Protein 3VXJ (pdb70)

Organism: NCBI:txid5331

Sequence (438 aa):
ILPLNNIQGDILVGMKKQKERFVFFQVNDATSFKTALKTYVPERITSAAILISDPSQQPLAFVNLGFSNTGLQALGITDDLGDAQFPDGQFADAANLGDDLSQWVAPFTGTTIHGVFLIGSDQDDFLDQFTDDISSTFGSSITQVQALSGSARPGDQAGHEHFGFLDGISQPSVTGWETTVFPGQAVVPPGIILTGRDGDTGTRPSWALDGSFMAFRHFQQKVPEFNAYTLANAIPANSAGNLTQQEGAEFLGARMFGRWKSGAPIDLAPTADDPALGADPQRNNNFDYSDTLTDETRCPFGAHVRKTNPRQDLGGPVDTFHAMRSSIPYGPETSDAELASGVTAQDRGLLFVEYQSIIGNGFRFQQINWANNANFPFSKPITPGIEPIIGQTTPRTVGGLDPLNQNETFTVPLFVIPKGGEYFFLPSISALTATIAA

Secondary structure (DSSP, 8-state):
---GGGSBHHHHT----SEEEEEEEEES-HHHHHHHHHHHHHHHBPBHHHHTS-GGGS-SEEEEEEE-HHHHHHTT-------SSGGG-SGGGHHHHT--GGG--TTSSSS---EEEEEEESSHHHHHHHHHHHHHHHGGGEEEEEEEEEEPPSGGGTTB-TTS-B------EESSS-----TT--EE-GGGTSTTSTT--S---GGGTT-EEEEEEEEEE-HHHHHHHHHHT---EETTEE--HHHHHHHHHHHHHSB-TTS-BTTTSSSS--HHHHT-TTTTT---STTSTT-SSSS-TT-HHHHH--GGGGTS--STT--EE--EEESPPPPHHHHHHTS--S--EEEEEEEES-GGGTHHIIIIIIIT-TT-SSS-SS--B--TTT---SS-EEE--STTSTT-EEE----EEEEEEEEEEE--HHHIIIIIT-

Foldseek 3Di:
DDPQQWAQQCLAPFQLFQKKKKFWKAFDALQLQLVLLLVDQVPAGDTNVLSPDDPVSHDQKHKFKWFALVLCVVNVNNDDFQFPARNQKCLVCVVLLQAPNVLADPPFNGRRTTMIMMMGHHDVVVVVVVVVVSCVSRPPSMDRGDMDMFGADDDPSGCPAQLQARPQQAAAHEPDDDDDDAAQHHYAHCQQFFPPGPPPPGDGDPQSGNKWKKWKFDKWFQNLLLQVVLLVVFQQAAPVGGDDSVLSSQLLVCQLAQHGRLLAGLLVVVHDHDNVLSPDSNRSNNDACPVPLAADSSHACQHLVCQQPVGCLVVHDDRNAGKHKHKGKHDDHQDPVNNVVSGDDTTIGMGIIIIGRHCCRYVVCSSNVGQQDQCPPDDYPARQFHRQARHNHPQRKGAQSHRVHRNDIDRHPHRIHTHRIIMIMGTTSCSSNVPSSD

Solvent-accessible surface area: 16396 Å² total; per-residue (Å²): 190,8,50,32,114,36,0,0,0,3,1,11,33,11,10,167,38,88,42,8,29,0,0,0,0,54,16,83,65,33,110,46,0,36,85,9,0,102,81,3,4,98,122,86,16,5,7,0,16,60,20,90,34,85,105,105,140,42,58,80,2,6,0,0,0,0,0,4,30,28,0,5,101,38,2,55,20,111,80,108,8,32,8,90,31,5,56,99,4,0,63,70,10,0,66,86,0,33,12,79,80,92,66,12,66,72,23,4,62,25,58,64,3,25,0,0,0,0,0,0,0,61,92,74,98,50,0,62,104,24,18,93,34,0,48,97,44,8,37,100,4,10,63,69,40,63,50,25,48,3,29,21,26,83,67,127,48,47,36,19,10,7,9,8,7,47,49,40,38,30,36,10,8,4,65,28,46,176,56,102,74,62,51,44,34,32,77,2,30,13,0,14,0,0,0,41,59,116,29,25,121,23,115,35,26,106,37,0,70,2,0,0,0,0,0,0,2,16,12,30,6,54,11,0,48,7,42,40,26,7,50,86,52,24,2,90,17,5,76,84,34,138,37,85,112,101,88,0,4,62,1,0,3,0,0,0,20,2,14,20,71,23,0,0,0,0,3,68,10,24,39,62,58,52,85,76,6,0,82,33,65,96,108,9,7,78,17,61,2,67,81,7,54,100,71,0,45,79,1,0,0,0,0,40,32,0,0,28,36,1,33,54,8,44,58,16,142,49,59,53,40,32,10,15,69,17,33,9,15,19,29,58,66,26,52,126,76,9,66,94,69,14,92,26,82,76,77,0,0,24,2,29,0,4,0,2,2,37,0,19,34,0,7,45,40,17,8,45,63,10,0,19,56,34,108,12,1,105,102,39,90,35,82,5,4,4,0,1,8,26,0,17,56,113,97,16,37,0,4,0,0,5,7,89,83,26,122,84,85,16,88,2,70,54,3,7,26,4,32,0,0,4,0,0,0,0,0,4,27,59,5,0,38,74,28,0,4,93

Structure (mmCIF, N/CA/C/O backbone):
data_3VXJ
#
_entry.id   3VXJ
#
_cell.length_a   45.167
_cell.length_b   96.344
_cell.length_c   49.778
_cell.angle_alpha   90.000
_cell.angle_beta   106.710
_cell.angle_gamma   90.000
#
_symmetry.space_group_name_H-M   'P 1 21 1'
#
loop_
_entity.id
_entity.type
_entity.pdbx_description
1 polymer DyP
2 non-polymer 'PROTOPORPHYRIN IX CONTAINING FE'
3 non-polymer 2-acetamido-2-deoxy-beta-D-glucopyranose
4 non-polymer 2,6-dimethoxyphenol
5 non-polymer 'DIMETHYL SULFOXIDE'
6 water water
#
loop_
_atom_site.group_PDB
_atom_site.id
_atom_site.type_symbol
_atom_site.label_atom_id
_atom_site.label_alt_id
_atom_site.label_comp_id
_atom_site.label_asym_id
_atom_site.label_entity_id
_atom_site.label_seq_id
_atom_site.pdbx_PDB_ins_code
_atom_site.Cartn_x
_atom_site.Cartn_y
_atom_site.Cartn_z
_atom_site.occupancy
_atom_site.B_iso_or_equiv
_atom_site.auth_seq_id
_atom_site.auth_comp_id
_atom_site.auth_asym_id
_atom_site.auth_atom_id
_atom_site.pdbx_PDB_model_num
ATOM 1 N N . ILE A 1 5 ? 7.913 -8.704 39.576 1.00 26.74 5 ILE A N 1
ATOM 2 C CA . ILE A 1 5 ? 9.023 -8.105 38.779 1.00 25.57 5 ILE A CA 1
ATOM 3 C C . ILE A 1 5 ? 9.261 -8.849 37.458 1.00 23.09 5 ILE A C 1
ATOM 4 O O . ILE A 1 5 ? 9.366 -10.080 37.414 1.00 22.92 5 ILE A O 1
ATOM 9 N N . LEU A 1 6 ? 9.320 -8.085 36.376 1.00 20.94 6 LEU A N 1
ATOM 10 C CA . LEU A 1 6 ? 9.559 -8.650 35.060 1.00 18.28 6 LEU A CA 1
ATOM 11 C C . LEU A 1 6 ? 11.013 -9.081 34.912 1.00 17.39 6 LEU A C 1
ATOM 12 O O . LEU A 1 6 ? 11.920 -8.352 35.319 1.00 17.95 6 LEU A O 1
ATOM 17 N N . PRO A 1 7 ? 11.236 -10.280 34.348 1.00 15.89 7 PRO A N 1
ATOM 18 C CA . PRO A 1 7 ? 12.590 -10.758 34.104 1.00 15.45 7 PRO A CA 1
ATOM 19 C C . PRO A 1 7 ? 13.131 -10.140 32.813 1.00 14.49 7 PRO A C 1
ATOM 20 O O . PRO A 1 7 ? 12.992 -10.708 31.725 1.00 13.58 7 PRO A O 1
ATOM 24 N N . LEU A 1 8 ? 13.749 -8.971 32.945 1.00 15.04 8 LEU A N 1
ATOM 25 C CA . LEU A 1 8 ? 14.185 -8.194 31.784 1.00 14.88 8 LEU A CA 1
ATOM 26 C C . LEU A 1 8 ? 15.208 -8.926 30.920 1.00 14.60 8 LEU A C 1
ATOM 27 O O . LEU A 1 8 ? 15.275 -8.692 29.715 1.00 13.92 8 LEU A O 1
ATOM 32 N N . ASN A 1 9 ? 16.002 -9.799 31.532 1.00 15.05 9 ASN A N 1
ATOM 33 C CA . ASN A 1 9 ? 16.961 -10.615 30.790 1.00 15.58 9 ASN A CA 1
ATOM 34 C C . ASN A 1 9 ? 16.319 -11.712 29.943 1.00 14.02 9 ASN A C 1
ATOM 35 O O . ASN A 1 9 ? 17.005 -12.361 29.150 1.00 14.19 9 ASN A O 1
ATOM 40 N N . ASN A 1 10 ? 15.010 -11.912 30.115 1.00 12.33 10 ASN A N 1
ATOM 41 C CA . ASN A 1 10 ? 14.305 -12.991 29.431 1.00 11.74 10 ASN A CA 1
ATOM 42 C C . ASN A 1 10 ? 13.273 -12.509 28.416 1.00 10.64 10 ASN A C 1
ATOM 43 O O . ASN A 1 10 ? 12.627 -13.321 27.756 1.00 10.38 10 ASN A O 1
ATOM 48 N N . ILE A 1 11 ? 13.120 -11.194 28.298 1.00 9.98 11 ILE A N 1
ATOM 49 C CA . ILE A 1 11 ? 12.129 -10.602 27.396 1.00 10.07 11 ILE A CA 1
ATOM 50 C C . ILE A 1 11 ? 12.853 -10.028 26.187 1.00 9.33 11 ILE A C 1
ATOM 51 O O . ILE A 1 11 ? 13.810 -9.270 26.327 1.00 9.82 11 ILE A O 1
ATOM 56 N N . GLN A 1 12 ? 12.422 -10.411 24.992 1.00 8.94 12 GLN A N 1
ATOM 57 C CA . GLN A 1 1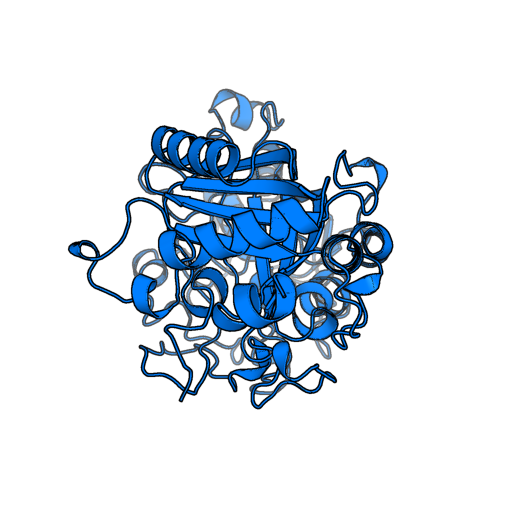2 ? 13.018 -9.859 23.783 1.00 8.97 12 GLN A CA 1
ATOM 58 C C . GLN A 1 12 ? 12.880 -8.331 23.761 1.00 8.55 12 GLN A C 1
ATOM 59 O O . GLN A 1 12 ? 11.788 -7.783 23.948 1.00 8.86 12 GLN A O 1
ATOM 65 N N . GLY A 1 13 ? 14.007 -7.650 23.560 1.00 9.09 13 GLY A N 1
ATOM 66 C CA . GLY A 1 13 ? 14.096 -6.230 23.869 1.00 9.59 13 GLY A CA 1
ATOM 67 C C . GLY A 1 13 ? 13.225 -5.300 23.042 1.00 9.28 13 GLY A C 1
ATOM 68 O O . GLY A 1 13 ? 12.803 -4.258 23.536 1.00 10.22 13 GLY A O 1
ATOM 69 N N . ASP A 1 14 ? 12.960 -5.653 21.785 1.00 9.33 14 ASP A N 1
ATOM 70 C CA . ASP A 1 14 ? 12.142 -4.765 20.948 1.00 9.28 14 ASP A CA 1
ATOM 71 C C . ASP A 1 14 ? 10.710 -4.606 21.462 1.00 9.78 14 ASP A C 1
ATOM 72 O O . ASP A 1 14 ? 10.072 -3.587 21.207 1.00 9.94 14 ASP A O 1
ATOM 77 N N . ILE A 1 15 ? 10.230 -5.607 22.204 1.00 9.17 15 ILE A N 1
ATOM 78 C CA . ILE A 1 15 ? 8.865 -5.594 22.722 1.00 9.92 15 ILE A CA 1
ATOM 79 C C . ILE A 1 15 ? 8.663 -4.486 23.762 1.00 11.26 15 ILE A C 1
ATOM 80 O O . ILE A 1 15 ? 7.689 -3.740 23.703 1.00 12.50 15 ILE A O 1
ATOM 85 N N . LEU A 1 16 ? 9.594 -4.395 24.711 1.00 12.78 16 LEU A N 1
ATOM 86 C CA . LEU A 1 16 ? 9.410 -3.576 25.910 1.00 14.75 16 LEU A CA 1
ATOM 87 C C . LEU A 1 16 ? 10.135 -2.238 25.832 1.00 15.64 16 LEU A C 1
ATOM 88 O O . LEU A 1 16 ? 9.631 -1.226 26.310 1.00 16.58 16 LEU A O 1
ATOM 93 N N . VAL A 1 17 ? 11.320 -2.243 25.228 1.00 15.35 17 VAL A N 1
ATOM 94 C CA . VAL A 1 17 ? 12.194 -1.079 25.224 1.00 16.76 17 VAL A CA 1
ATOM 95 C C . VAL A 1 17 ? 12.252 -0.452 23.832 1.00 16.69 17 VAL A C 1
ATOM 96 O O . VAL A 1 17 ? 12.234 0.774 23.693 1.00 18.14 17 VAL A O 1
ATOM 100 N N . GLY A 1 18 ? 12.315 -1.300 22.810 1.00 15.38 18 GLY A N 1
ATOM 101 C CA . GLY A 1 18 ? 12.453 -0.842 21.428 1.00 15.15 18 GLY A CA 1
ATOM 102 C C . GLY A 1 18 ? 13.917 -0.717 21.061 1.00 15.42 18 GLY A C 1
ATOM 103 O O . GLY A 1 18 ? 14.707 -0.146 21.821 1.00 17.19 18 GLY A O 1
ATOM 104 N N . MET A 1 19 ? 14.284 -1.235 19.892 1.00 17.92 19 MET A N 1
ATOM 105 C CA . MET A 1 19 ? 15.685 -1.215 19.459 1.00 17.83 19 MET A CA 1
ATOM 106 C C . MET A 1 19 ? 16.232 0.197 19.255 1.00 18.62 19 MET A C 1
ATOM 107 O O . MET A 1 19 ? 17.393 0.464 19.583 1.00 18.82 19 MET A O 1
ATOM 112 N N . LYS A 1 20 ? 15.399 1.097 18.732 1.00 19.02 20 LYS A N 1
ATOM 113 C CA . LYS A 1 20 ? 15.789 2.502 18.487 1.00 19.62 20 LYS A CA 1
ATOM 114 C C . LYS A 1 20 ? 17.108 2.628 17.713 1.00 19.15 20 LYS A C 1
ATOM 115 O O . LYS A 1 20 ? 17.879 3.566 17.918 1.00 19.65 20 LYS A O 1
ATOM 121 N N . LYS A 1 21 ? 17.358 1.677 16.823 1.00 17.85 21 LYS A N 1
ATOM 122 C CA . LYS A 1 21 ? 18.548 1.709 15.989 1.00 17.46 21 LYS A CA 1
ATOM 123 C C . LYS A 1 21 ? 18.274 2.436 14.679 1.00 16.80 21 LYS A C 1
ATOM 124 O O . LYS A 1 21 ? 17.148 2.414 14.173 1.00 16.90 21 LYS A O 1
ATOM 130 N N . GLN A 1 22 ? 19.309 3.073 14.136 1.00 16.42 22 GLN A N 1
ATOM 131 C CA . GLN A 1 22 ? 19.190 3.838 12.891 1.00 15.86 22 GLN A CA 1
ATOM 132 C C . GLN A 1 22 ? 18.817 2.986 11.672 1.00 14.12 22 GLN A C 1
ATOM 133 O O . GLN A 1 22 ? 18.188 3.484 10.738 1.00 13.35 22 GLN A O 1
ATOM 139 N N . LYS A 1 23 ? 19.218 1.714 11.678 1.00 11.83 23 LYS A N 1
ATOM 140 C CA . LYS A 1 23 ? 18.932 0.799 10.572 1.00 11.36 23 LYS A CA 1
ATOM 141 C C . LYS A 1 23 ? 18.256 -0.441 11.125 1.00 10.35 23 LYS A C 1
ATOM 142 O O . LYS A 1 23 ? 18.553 -0.871 12.235 1.00 10.46 23 LYS A O 1
ATOM 148 N N . GLU A 1 24 ? 17.339 -1.023 10.365 1.00 9.51 24 GLU A N 1
ATOM 149 C CA . GLU A 1 24 ? 16.746 -2.282 10.798 1.00 9.48 24 GLU A CA 1
ATOM 150 C C . GLU A 1 24 ? 16.428 -3.136 9.588 1.00 9.27 24 GLU A C 1
ATOM 151 O O . GLU A 1 24 ? 16.047 -2.601 8.537 1.00 10.86 24 GLU A O 1
ATOM 157 N N . ARG A 1 25 ? 16.599 -4.450 9.730 1.00 9.01 25 ARG A N 1
ATOM 158 C CA . ARG A 1 25 ? 16.266 -5.397 8.670 1.00 9.33 25 ARG A CA 1
ATOM 159 C C . ARG A 1 25 ? 15.364 -6.487 9.218 1.00 8.95 25 ARG A C 1
ATOM 160 O O . ARG A 1 25 ? 15.586 -7.020 10.313 1.00 9.40 25 ARG A O 1
ATOM 168 N N . PHE A 1 26 ? 14.332 -6.802 8.448 1.00 8.65 26 PHE A N 1
ATOM 169 C CA . PHE A 1 26 ? 13.410 -7.871 8.779 1.00 8.69 26 PHE A CA 1
ATOM 170 C C . PHE A 1 26 ? 13.686 -8.998 7.791 1.00 8.41 26 PHE A C 1
ATOM 171 O O . PHE A 1 26 ? 13.484 -8.838 6.582 1.00 9.27 26 PHE A O 1
ATOM 179 N N . VAL A 1 27 ? 14.219 -10.106 8.300 1.00 8.56 27 VAL A N 1
ATOM 180 C CA . VAL A 1 27 ? 14.569 -11.255 7.463 1.00 8.75 27 VAL A CA 1
ATOM 181 C C . VAL A 1 27 ? 13.477 -12.301 7.642 1.00 8.64 27 VAL A C 1
ATOM 182 O O . VAL A 1 27 ? 13.388 -12.961 8.690 1.00 9.43 27 VAL A O 1
ATOM 186 N N . PHE A 1 28 ? 12.624 -12.415 6.634 1.00 9.11 28 PHE A N 1
ATOM 187 C CA . PHE A 1 28 ? 11.506 -13.351 6.654 1.00 8.96 28 PHE A CA 1
ATOM 188 C C . PHE A 1 28 ? 11.970 -14.688 6.112 1.00 9.44 28 PHE A C 1
ATOM 189 O O . PHE A 1 28 ? 12.659 -14.738 5.098 1.00 10.36 28 PHE A O 1
ATOM 197 N N . PHE A 1 29 ? 11.598 -15.767 6.787 1.00 9.22 29 PHE A N 1
ATOM 198 C CA . PHE A 1 29 ? 12.114 -17.074 6.422 1.00 9.37 29 PHE A CA 1
ATOM 199 C C . PHE A 1 29 ? 11.068 -18.173 6.493 1.00 10.13 29 PHE A C 1
ATOM 200 O O . PHE A 1 29 ? 10.008 -18.024 7.127 1.00 9.89 29 PHE A O 1
ATOM 208 N N . GLN A 1 30 ? 11.391 -19.270 5.814 1.00 10.79 30 GLN A N 1
ATOM 209 C CA . GLN A 1 30 ? 10.715 -20.548 5.943 1.00 11.97 30 GLN A CA 1
ATOM 210 C C . GLN A 1 30 ? 11.680 -21.538 6.567 1.00 11.46 30 GLN A C 1
ATOM 211 O O . GLN A 1 30 ? 12.882 -21.500 6.285 1.00 11.62 30 GLN A O 1
ATOM 217 N N . VAL A 1 31 ? 11.147 -22.454 7.368 1.00 10.82 31 VAL A N 1
ATOM 218 C CA . VAL A 1 31 ? 11.921 -23.571 7.901 1.00 11.29 31 VAL A CA 1
ATOM 219 C C . VAL A 1 31 ? 11.896 -24.727 6.899 1.00 12.09 31 VAL A C 1
ATOM 220 O O . VAL A 1 31 ? 10.827 -25.174 6.498 1.00 12.73 31 VAL A O 1
ATOM 224 N N . ASN A 1 32 ? 13.078 -25.200 6.506 1.00 12.56 32 ASN A N 1
ATOM 225 C CA . ASN A 1 32 ? 13.198 -26.344 5.597 1.00 13.61 32 ASN A CA 1
ATOM 226 C C . ASN A 1 32 ? 13.370 -27.672 6.319 1.00 14.28 32 ASN A C 1
ATOM 227 O O . ASN A 1 32 ? 12.954 -28.709 5.818 1.00 14.94 32 ASN A O 1
ATOM 232 N N . ASP A 1 33 ? 13.993 -27.631 7.494 1.00 14.00 33 ASP A N 1
ATOM 233 C CA . ASP A 1 33 ? 14.383 -28.831 8.228 1.00 14.78 33 ASP A CA 1
ATOM 234 C C . ASP A 1 33 ? 14.259 -28.472 9.705 1.00 13.89 33 ASP A C 1
ATOM 235 O O . ASP A 1 33 ? 15.077 -27.719 10.230 1.00 13.27 33 ASP A O 1
ATOM 240 N N . ALA A 1 34 ? 13.223 -28.992 10.361 1.00 13.58 34 ALA A N 1
ATOM 241 C CA . ALA A 1 34 ? 12.945 -28.669 11.767 1.00 13.47 34 ALA A CA 1
ATOM 242 C C . ALA A 1 34 ? 14.085 -29.050 12.710 1.00 13.38 34 ALA A C 1
ATOM 243 O O . ALA A 1 34 ? 14.476 -28.255 13.562 1.00 12.66 34 ALA A O 1
ATOM 245 N N . THR A 1 35 ? 14.631 -30.250 12.550 1.00 13.87 35 THR A N 1
ATOM 246 C CA . THR A 1 35 ? 15.692 -30.718 13.450 1.00 14.78 35 THR A CA 1
ATOM 247 C C . THR A 1 35 ? 16.927 -29.831 13.337 1.00 13.99 35 THR A C 1
ATOM 248 O O . THR A 1 35 ? 17.491 -29.418 14.353 1.00 13.96 35 THR A O 1
ATOM 252 N N . SER A 1 36 ? 17.322 -29.516 12.105 1.00 13.61 36 SER A N 1
ATOM 253 C CA . SER A 1 36 ? 18.492 -28.675 11.873 1.00 13.72 36 SER A CA 1
ATOM 254 C C . SER A 1 36 ? 18.253 -27.231 12.320 1.00 12.38 36 SER A C 1
ATOM 255 O O . SER A 1 36 ? 19.154 -26.594 12.869 1.00 12.75 36 SER A O 1
ATOM 258 N N . PHE A 1 37 ? 17.039 -26.728 12.112 1.00 11.87 37 PHE A N 1
ATOM 259 C CA . PHE A 1 37 ? 16.677 -25.401 12.595 1.00 11.23 37 PHE A CA 1
ATOM 260 C C . PHE A 1 37 ? 16.782 -25.291 14.118 1.00 11.49 37 PHE A C 1
ATOM 261 O O . PHE A 1 37 ? 17.314 -24.309 14.635 1.00 11.84 37 PHE A O 1
ATOM 269 N N . LYS A 1 38 ? 16.272 -26.298 14.822 1.00 11.84 38 LYS A N 1
ATOM 270 C CA . LYS A 1 38 ? 16.242 -26.280 16.278 1.00 12.04 38 LYS A CA 1
ATOM 271 C C . LYS A 1 38 ? 17.635 -26.273 16.899 1.00 12.86 38 LYS A C 1
ATOM 272 O O . LYS A 1 38 ? 17.875 -25.525 17.837 1.00 12.40 38 LYS A O 1
ATOM 278 N N . THR A 1 39 ? 18.562 -27.075 16.375 1.00 11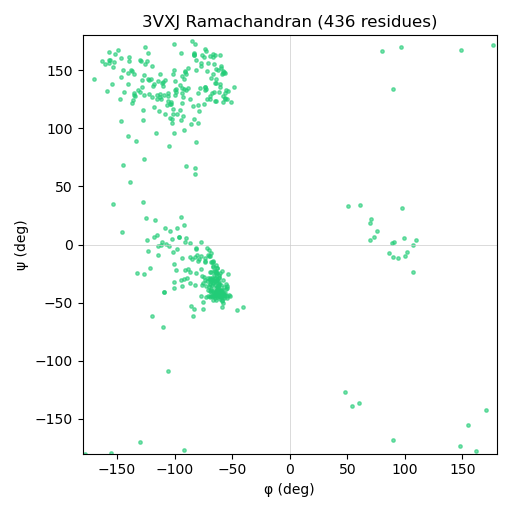.38 39 THR A N 1
ATOM 279 C CA . THR A 1 39 ? 19.920 -27.047 16.897 1.00 12.49 39 THR A CA 1
ATOM 280 C C . THR A 1 39 ? 20.620 -25.730 16.548 1.00 12.64 39 THR A C 1
ATOM 281 O O . THR A 1 39 ? 21.322 -25.161 17.390 1.00 13.10 39 THR A O 1
ATOM 285 N N . ALA A 1 40 ? 20.409 -25.230 15.331 1.00 12.54 40 ALA A N 1
ATOM 286 C CA . ALA A 1 40 ? 20.924 -23.900 14.974 1.00 13.12 40 ALA A CA 1
ATOM 287 C C . ALA A 1 40 ? 20.379 -22.825 15.928 1.00 12.74 40 ALA A C 1
ATOM 288 O O . ALA A 1 40 ? 21.110 -21.923 16.330 1.00 13.02 40 ALA A O 1
ATOM 290 N N . LEU A 1 41 ? 19.098 -22.928 16.282 1.00 12.57 41 LEU A N 1
ATOM 291 C CA . LEU A 1 41 ? 18.466 -21.957 17.174 1.00 12.97 41 LEU A CA 1
ATOM 292 C C . LEU A 1 41 ? 19.089 -21.972 18.568 1.00 13.22 41 LEU A C 1
ATOM 293 O O . LEU A 1 41 ? 19.333 -20.915 19.151 1.00 13.03 41 LEU A O 1
ATOM 298 N N . LYS A 1 42 ? 19.353 -23.167 19.092 1.00 13.31 42 LYS A N 1
ATOM 299 C CA . LYS A 1 42 ? 20.005 -23.307 20.390 1.00 14.18 42 LYS A CA 1
ATOM 300 C C . LYS A 1 42 ? 21.414 -22.713 20.395 1.00 14.44 42 LYS A C 1
ATOM 301 O O . LYS A 1 42 ? 21.858 -22.196 21.415 1.00 15.28 42 LYS A O 1
ATOM 307 N N . THR A 1 43 ? 22.102 -22.785 19.256 1.00 13.80 43 THR A N 1
ATOM 308 C CA . THR A 1 43 ? 23.394 -22.125 19.071 1.00 15.15 43 THR A CA 1
ATOM 309 C C . THR A 1 43 ? 23.232 -20.605 19.023 1.00 14.22 43 THR A C 1
ATOM 310 O O . THR A 1 43 ? 23.997 -19.856 19.637 1.00 15.33 43 THR A O 1
ATOM 314 N N . TYR A 1 44 ? 22.233 -20.165 18.272 1.00 13.32 44 TYR A N 1
ATOM 315 C CA . TYR A 1 44 ? 22.043 -18.755 17.961 1.00 12.90 44 TYR A CA 1
ATOM 316 C C . TYR A 1 44 ? 21.578 -17.908 19.150 1.00 12.99 44 TYR A C 1
ATOM 317 O O . TYR A 1 44 ? 22.098 -16.815 19.378 1.00 13.14 44 TYR A O 1
ATOM 326 N N . VAL A 1 45 ? 20.618 -18.420 19.915 1.00 13.16 45 VAL A N 1
ATOM 327 C CA . VAL A 1 45 ? 19.919 -17.596 20.906 1.00 13.98 45 VAL A CA 1
ATOM 328 C C . VAL A 1 45 ? 20.837 -16.960 21.963 1.00 14.77 45 VAL A C 1
ATOM 329 O O . VAL A 1 45 ? 20.817 -15.739 22.115 1.00 14.82 45 VAL A O 1
ATOM 333 N N . PRO A 1 46 ? 21.665 -17.766 22.664 1.00 15.64 46 PRO A N 1
ATOM 334 C CA . PRO A 1 46 ? 22.506 -17.157 23.700 1.00 16.57 46 PRO A CA 1
ATOM 335 C C . PRO A 1 46 ? 23.506 -16.144 23.150 1.00 16.83 46 PRO A C 1
ATOM 336 O O . PRO A 1 46 ? 23.928 -15.243 23.875 1.00 18.28 46 PRO A O 1
ATOM 340 N N . GLU A 1 47 ? 23.868 -16.288 21.877 1.00 16.55 47 GLU A N 1
ATOM 341 C CA . GLU A 1 47 ? 24.861 -15.425 21.236 1.00 17.58 47 GLU A CA 1
ATOM 342 C C . GLU A 1 47 ? 24.310 -14.095 20.726 1.00 16.15 47 GLU A C 1
ATOM 343 O O . GLU A 1 47 ? 25.001 -13.076 20.769 1.00 17.28 47 GLU A O 1
ATOM 349 N N . ARG A 1 48 ? 23.072 -14.116 20.243 1.00 14.42 48 ARG A N 1
ATOM 350 C CA . ARG A 1 48 ? 22.557 -13.024 19.413 1.00 13.57 48 ARG A CA 1
ATOM 351 C C . ARG A 1 48 ? 21.240 -12.384 19.845 1.00 12.38 48 ARG A C 1
ATOM 352 O O . ARG A 1 48 ? 20.972 -11.236 19.490 1.00 11.88 48 ARG A O 1
ATOM 360 N N . ILE A 1 49 ? 20.397 -13.117 20.566 1.00 11.50 49 ILE A N 1
ATOM 361 C CA . ILE A 1 49 ? 19.059 -12.591 20.869 1.00 11.19 49 ILE A CA 1
ATOM 362 C C . ILE A 1 49 ? 19.129 -11.601 22.028 1.00 11.43 49 ILE A C 1
ATOM 363 O O . ILE A 1 49 ? 19.545 -11.950 23.137 1.00 12.76 49 ILE A O 1
ATOM 368 N N . THR A 1 50 ? 18.710 -10.372 21.750 1.00 10.99 50 THR A N 1
ATOM 369 C CA . THR A 1 50 ? 18.904 -9.237 22.639 1.00 11.21 50 THR A CA 1
ATOM 370 C C . THR A 1 50 ? 17.718 -8.994 23.566 1.00 10.74 50 THR A C 1
ATOM 371 O O . THR A 1 50 ? 16.593 -8.766 23.101 1.00 10.55 50 THR A O 1
ATOM 375 N N . SER A 1 51 ? 17.983 -9.034 24.868 1.00 11.16 51 SER A N 1
ATOM 376 C CA . SER A 1 51 ? 16.968 -8.819 25.889 1.00 11.49 51 SER A CA 1
ATOM 377 C C . SER A 1 51 ? 16.700 -7.343 26.180 1.00 11.70 51 SER A C 1
ATOM 378 O O . SER A 1 51 ? 17.502 -6.468 25.831 1.00 11.68 51 SER A O 1
ATOM 381 N N . ALA A 1 52 ? 15.573 -7.081 26.838 1.00 11.77 52 ALA A N 1
ATOM 382 C CA . ALA A 1 52 ? 15.266 -5.759 27.363 1.00 12.74 52 ALA A CA 1
ATOM 383 C C . ALA A 1 52 ? 16.383 -5.251 28.287 1.00 14.06 52 ALA A C 1
ATOM 384 O O . ALA A 1 52 ? 16.736 -4.063 28.251 1.00 14.96 52 ALA A O 1
ATOM 386 N N . ALA A 1 53 ? 16.956 -6.151 29.088 1.00 14.77 53 ALA A N 1
ATOM 387 C CA . ALA A 1 53 ? 18.088 -5.806 29.966 1.00 16.34 53 ALA A CA 1
ATOM 388 C C . ALA A 1 53 ? 19.287 -5.234 29.202 1.00 17.01 53 ALA A C 1
ATOM 389 O O . ALA A 1 53 ? 19.896 -4.254 29.647 1.00 17.87 53 ALA A O 1
ATOM 391 N N . ILE A 1 54 ? 19.627 -5.836 28.062 1.00 17.27 54 ILE A N 1
ATOM 392 C CA . ILE A 1 54 ? 20.747 -5.346 27.246 1.00 18.51 54 ILE A CA 1
ATOM 393 C C . ILE A 1 54 ? 20.439 -3.964 26.664 1.00 18.78 54 ILE A C 1
ATOM 394 O O . ILE A 1 54 ? 21.304 -3.089 26.641 1.00 19.29 54 ILE A O 1
ATOM 399 N N . LEU A 1 55 ? 19.196 -3.767 26.223 1.00 21.40 55 LEU A N 1
ATOM 400 C CA . LEU A 1 55 ? 18.774 -2.488 25.647 1.00 22.76 55 LEU A CA 1
ATOM 401 C C . LEU A 1 55 ? 18.794 -1.317 26.628 1.00 25.65 55 LEU A C 1
ATOM 402 O O . LEU A 1 55 ? 18.861 -0.167 26.208 1.00 28.15 55 LEU A O 1
ATOM 407 N N . ILE A 1 56 ? 18.728 -1.609 27.925 1.00 26.78 56 ILE A N 1
ATOM 408 C CA . ILE A 1 56 ? 18.805 -0.556 28.947 1.00 29.91 56 ILE A CA 1
ATOM 409 C C . ILE A 1 56 ? 20.190 -0.476 29.606 1.00 31.02 56 ILE A C 1
ATOM 410 O O . ILE A 1 56 ? 20.403 0.296 30.547 1.00 34.22 56 ILE A O 1
ATOM 415 N N . SER A 1 57 ? 21.125 -1.279 29.100 1.00 30.17 57 SER A N 1
ATOM 416 C CA . SER A 1 57 ? 22.503 -1.278 29.581 1.00 33.00 57 SER A CA 1
ATOM 417 C C . SER A 1 57 ? 23.303 -0.166 28.911 1.00 36.01 57 SER A C 1
ATOM 418 O O . SER A 1 57 ? 22.871 0.396 27.899 1.00 35.70 57 SER A O 1
ATOM 421 N N . ASP A 1 58 ? 24.464 0.145 29.485 1.00 40.56 58 ASP A N 1
ATOM 422 C CA . ASP A 1 58 ? 25.389 1.124 28.917 1.00 45.53 58 ASP A CA 1
ATOM 423 C C . ASP A 1 58 ? 25.747 0.741 27.477 1.00 44.03 58 ASP A C 1
ATOM 424 O O . ASP A 1 58 ? 26.060 -0.423 27.210 1.00 41.88 58 ASP A O 1
ATOM 429 N N . PRO A 1 59 ? 25.685 1.715 26.542 1.00 46.32 59 PRO A N 1
ATOM 430 C CA . PRO A 1 59 ? 25.965 1.466 25.122 1.00 45.20 59 PRO A CA 1
ATOM 431 C C . PRO A 1 59 ? 27.313 0.792 24.848 1.00 46.98 59 PRO A C 1
ATOM 432 O O . PRO A 1 59 ? 27.458 0.115 23.828 1.00 44.88 59 PRO A O 1
ATOM 436 N N . SER A 1 60 ? 28.274 0.972 25.755 1.00 52.17 60 SER A N 1
ATOM 437 C CA . SER A 1 60 ? 29.568 0.290 25.677 1.00 55.71 60 SER A CA 1
ATOM 438 C C . SER A 1 60 ? 29.432 -1.230 25.831 1.00 52.40 60 SER A C 1
ATOM 439 O O . SER A 1 60 ? 30.165 -1.991 25.194 1.00 53.99 60 SER A O 1
ATOM 442 N N . GLN A 1 61 ? 28.485 -1.658 26.668 1.00 49.09 61 GLN A N 1
ATOM 443 C CA . GLN A 1 61 ? 28.243 -3.079 26.938 1.00 47.29 61 GLN A CA 1
ATOM 444 C C . GLN A 1 61 ? 27.289 -3.717 25.924 1.00 41.88 61 GLN A C 1
ATOM 445 O O . GLN A 1 61 ? 26.968 -4.906 26.021 1.00 41.56 61 GLN A O 1
ATOM 451 N N . GLN A 1 62 ? 26.846 -2.922 24.956 1.00 38.88 62 GLN A N 1
ATOM 452 C CA . GLN A 1 62 ? 25.883 -3.374 23.958 1.00 34.48 62 GLN A CA 1
ATOM 453 C C . GLN A 1 62 ? 26.556 -3.953 22.711 1.00 34.27 62 GLN A C 1
ATOM 454 O O . GLN A 1 62 ? 27.649 -3.520 22.337 1.00 37.17 62 GLN A O 1
ATOM 460 N N . PRO A 1 63 ? 25.905 -4.939 22.060 1.00 31.50 63 PRO A N 1
ATOM 46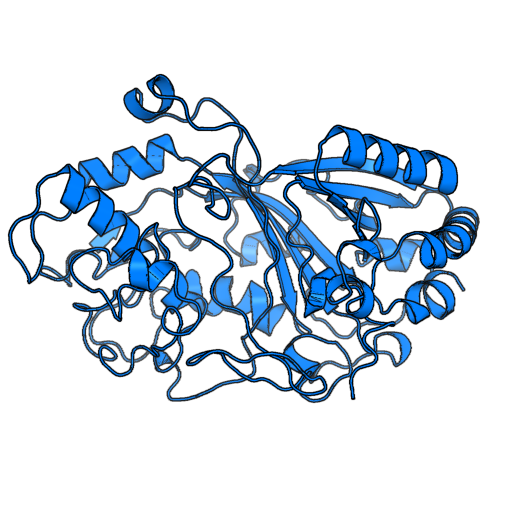1 C CA . PRO A 1 63 ? 26.446 -5.447 20.802 1.00 31.51 63 PRO A CA 1
ATOM 462 C C . PRO A 1 63 ? 26.256 -4.456 19.654 1.00 29.18 63 PRO A C 1
ATOM 463 O O . PRO A 1 63 ? 25.484 -3.497 19.773 1.00 27.70 63 PRO A O 1
ATOM 467 N N . LEU A 1 64 ? 26.957 -4.697 18.551 1.00 29.34 64 LEU A N 1
ATOM 468 C CA . LEU A 1 64 ? 26.859 -3.853 17.369 1.00 27.98 64 LEU A CA 1
ATOM 469 C C . LEU A 1 64 ? 25.481 -3.959 16.720 1.00 24.32 64 LEU A C 1
ATOM 470 O O . LEU A 1 64 ? 25.009 -3.015 16.095 1.00 24.71 64 LEU A O 1
ATOM 475 N N . ALA A 1 65 ? 24.848 -5.117 16.872 1.00 21.68 65 ALA A N 1
ATOM 476 C CA . ALA A 1 65 ? 23.485 -5.305 16.404 1.00 19.19 65 ALA A CA 1
ATOM 477 C C . ALA A 1 65 ? 22.636 -6.012 17.446 1.00 17.58 65 ALA A C 1
ATOM 478 O O . ALA A 1 65 ? 23.118 -6.857 18.200 1.00 19.25 65 ALA A O 1
ATOM 480 N N . PHE A 1 66 ? 21.358 -5.647 17.472 1.00 13.37 66 PHE A N 1
ATOM 481 C CA . PHE A 1 66 ? 20.365 -6.313 18.293 1.00 12.39 66 PHE A CA 1
ATOM 482 C C . PHE A 1 66 ? 19.609 -7.264 17.387 1.00 10.90 66 PHE A C 1
ATOM 483 O O . PHE A 1 66 ? 19.294 -6.918 16.243 1.00 10.86 66 PHE A O 1
ATOM 491 N N . VAL A 1 67 ? 19.288 -8.451 17.890 1.00 10.14 67 VAL A N 1
ATOM 492 C CA . VAL A 1 67 ? 18.453 -9.382 17.122 1.00 9.71 67 VAL A CA 1
ATOM 493 C C . VAL A 1 67 ? 17.292 -9.898 17.962 1.00 9.05 67 VAL A C 1
ATOM 494 O O . VAL A 1 67 ? 17.466 -10.300 19.109 1.00 8.66 67 VAL A O 1
ATOM 498 N N . ASN A 1 68 ? 16.093 -9.833 17.383 1.00 8.42 68 ASN A N 1
ATOM 499 C CA . ASN A 1 68 ? 14.909 -10.468 17.941 1.00 8.23 68 ASN A CA 1
ATOM 500 C C . ASN A 1 68 ? 14.318 -11.423 16.901 1.00 7.90 68 ASN A C 1
ATOM 501 O O . ASN A 1 68 ? 14.667 -11.362 15.718 1.00 8.21 68 ASN A O 1
ATOM 506 N N . LEU A 1 69 ? 13.427 -12.305 17.347 1.00 7.97 69 LEU A N 1
ATOM 507 C CA . LEU A 1 69 ? 12.938 -13.391 16.512 1.00 8.15 69 LEU A CA 1
ATOM 508 C C . LEU A 1 69 ? 11.491 -13.729 16.840 1.00 8.04 69 LEU A C 1
ATOM 509 O O . LEU A 1 69 ? 11.147 -14.008 17.994 1.00 8.33 69 LEU A O 1
ATOM 514 N N . GLY A 1 70 ? 10.649 -13.695 15.811 1.00 7.73 70 GLY A N 1
ATOM 515 C CA . GLY A 1 70 ? 9.248 -14.079 15.940 1.00 7.77 70 GLY A CA 1
ATOM 516 C C . GLY A 1 70 ? 8.857 -15.171 14.964 1.00 8.00 70 GLY A C 1
ATOM 517 O O . GLY A 1 70 ? 9.495 -15.363 13.923 1.00 8.46 70 GLY A O 1
ATOM 518 N N . PHE A 1 71 ? 7.789 -15.885 15.308 1.00 8.10 71 PHE A N 1
ATOM 519 C CA . PHE A 1 71 ? 7.264 -16.980 14.495 1.00 8.02 71 PHE A CA 1
ATOM 520 C C . PHE A 1 71 ? 5.812 -16.767 14.131 1.00 7.79 71 PHE A C 1
ATOM 521 O O . PHE A 1 71 ? 5.026 -16.288 14.940 1.00 8.05 71 PHE A O 1
ATOM 529 N N . SER A 1 72 ? 5.457 -17.144 12.913 1.00 7.59 72 SER A N 1
ATOM 530 C CA . SER A 1 72 ? 4.070 -17.185 12.499 1.00 7.46 72 SER A CA 1
ATOM 531 C C . SER A 1 72 ? 3.466 -18.496 12.989 1.00 7.88 72 SER A C 1
ATOM 532 O O . SER A 1 72 ? 4.171 -19.376 13.465 1.00 8.66 72 SER A O 1
ATOM 535 N N . ASN A 1 73 ? 2.156 -18.635 12.835 1.00 8.06 73 ASN A N 1
ATOM 536 C CA . ASN A 1 73 ? 1.499 -19.886 13.138 1.00 8.23 73 ASN A CA 1
ATOM 537 C C . ASN A 1 73 ? 2.070 -21.044 12.319 1.00 8.59 73 ASN A C 1
ATOM 538 O O . ASN A 1 73 ? 2.326 -22.125 12.858 1.00 8.74 73 ASN A O 1
ATOM 543 N N . THR A 1 74 ? 2.272 -20.839 11.022 1.00 8.61 74 THR A N 1
ATOM 544 C CA . THR A 1 74 ? 2.789 -21.937 10.218 1.00 9.42 74 THR A CA 1
ATOM 545 C C . THR A 1 74 ? 4.229 -22.284 10.597 1.00 9.39 74 THR A C 1
ATOM 546 O O . THR A 1 74 ? 4.636 -23.433 10.472 1.00 10.43 74 THR A O 1
ATOM 550 N N . GLY A 1 75 ? 4.982 -21.299 11.087 1.00 9.06 75 GLY A N 1
ATOM 551 C CA . GLY A 1 75 ? 6.334 -21.543 11.597 1.00 9.35 75 GLY A CA 1
ATOM 552 C C . GLY A 1 75 ? 6.331 -22.447 12.815 1.00 9.43 75 GLY A C 1
ATOM 553 O O . GLY A 1 75 ? 7.101 -23.405 12.883 1.00 10.24 75 GLY A O 1
ATOM 554 N N . LEU A 1 76 ? 5.455 -22.149 13.771 1.00 9.34 76 LEU A N 1
ATOM 555 C CA . LEU A 1 76 ? 5.287 -22.994 14.950 1.00 10.05 76 LEU A CA 1
ATOM 556 C C . LEU A 1 76 ? 4.871 -24.405 14.542 1.00 10.66 76 LEU A C 1
ATOM 557 O O . LEU A 1 76 ? 5.446 -25.389 15.026 1.00 11.17 76 LEU A O 1
ATOM 562 N N . GLN A 1 77 ? 3.921 -24.511 13.614 1.00 11.00 77 GLN A N 1
ATOM 563 C CA . GLN A 1 77 ? 3.490 -25.816 13.108 1.00 12.33 77 GLN A CA 1
ATOM 564 C C . GLN A 1 77 ? 4.635 -26.596 12.451 1.00 12.32 77 GLN A C 1
ATOM 565 O O . GLN A 1 77 ? 4.775 -27.804 12.678 1.00 12.64 77 GLN A O 1
ATOM 571 N N . ALA A 1 78 ? 5.457 -25.906 11.655 1.00 11.86 78 ALA A N 1
ATOM 572 C CA . ALA A 1 78 ? 6.602 -26.528 10.990 1.00 12.34 78 ALA A CA 1
ATOM 573 C C . ALA A 1 78 ? 7.595 -27.088 11.994 1.00 12.39 78 ALA A C 1
ATOM 574 O O . ALA A 1 78 ? 8.321 -28.047 11.696 1.00 12.90 78 ALA A O 1
ATOM 576 N N . LEU A 1 79 ? 7.621 -26.479 13.177 1.00 11.95 79 LEU A N 1
ATOM 577 C CA . LEU A 1 79 ? 8.526 -26.874 14.246 1.00 11.82 79 LEU A CA 1
ATOM 578 C C . LEU A 1 79 ? 7.880 -27.825 15.254 1.00 12.72 79 LEU A C 1
ATOM 579 O O . LEU A 1 79 ? 8.476 -28.149 16.280 1.00 13.25 79 LEU A O 1
ATOM 584 N N . GLY A 1 80 ? 6.658 -28.270 14.964 1.00 12.79 80 GLY A N 1
ATOM 585 C CA . GLY A 1 80 ? 5.955 -29.201 15.836 1.00 14.05 80 GLY A CA 1
ATOM 586 C C . GLY A 1 80 ? 5.493 -28.583 17.142 1.00 14.05 80 GLY A C 1
ATOM 587 O O . GLY A 1 80 ? 5.271 -29.305 18.115 1.00 14.60 80 GLY A O 1
ATOM 588 N N . ILE A 1 81 ? 5.350 -27.254 17.167 1.00 13.91 81 ILE A N 1
ATOM 589 C CA . ILE A 1 81 ? 4.876 -26.531 18.345 1.00 14.39 81 ILE A CA 1
ATOM 590 C C . ILE A 1 81 ? 3.407 -26.239 18.083 1.00 13.93 81 ILE A C 1
ATOM 591 O O . ILE A 1 81 ? 3.071 -25.270 17.408 1.00 13.95 81 ILE A O 1
ATOM 596 N N . THR A 1 82 ? 2.540 -27.100 18.609 1.00 14.02 82 THR A N 1
ATOM 597 C CA . THR A 1 82 ? 1.141 -27.132 18.194 1.00 14.31 82 THR A CA 1
ATOM 598 C C . THR A 1 82 ? 0.155 -26.658 19.268 1.00 13.05 82 THR A C 1
ATOM 599 O O . THR A 1 82 ? -1.066 -26.668 19.046 1.00 12.41 82 THR A O 1
ATOM 603 N N . ASP A 1 83 ? 0.674 -26.230 20.416 1.00 12.20 83 ASP A N 1
ATOM 604 C CA . ASP A 1 83 ? -0.192 -25.681 21.466 1.00 12.05 83 ASP A CA 1
ATOM 605 C C . ASP A 1 83 ? -0.835 -24.377 21.003 1.00 11.43 83 ASP A C 1
ATOM 606 O O . ASP A 1 83 ? -0.161 -23.483 20.488 1.00 12.12 83 ASP A O 1
ATOM 611 N N . ASP A 1 84 ? -2.145 -24.283 21.182 1.00 10.64 84 ASP A N 1
ATOM 612 C CA . ASP A 1 84 ? -2.912 -23.077 20.871 1.00 9.85 84 ASP A CA 1
ATOM 613 C C . ASP A 1 84 ? -2.444 -21.931 21.779 1.00 9.25 84 ASP A C 1
ATOM 614 O O . ASP A 1 84 ? -2.442 -22.062 23.008 1.00 9.50 84 ASP A O 1
ATOM 619 N N . LEU A 1 85 ? -2.024 -20.830 21.163 1.00 9.04 85 LEU A N 1
ATOM 620 C CA . LEU A 1 85 ? -1.568 -19.642 21.896 1.00 9.01 85 LEU A CA 1
ATOM 621 C C . LEU A 1 85 ? -2.687 -18.746 22.419 1.00 8.90 85 LEU A C 1
ATOM 622 O O . LEU A 1 85 ? -2.411 -17.817 23.180 1.00 9.09 85 LEU A O 1
ATOM 627 N N . GLY A 1 86 ? -3.930 -19.010 22.006 1.00 9.08 86 GLY A N 1
ATOM 628 C CA . GLY A 1 86 ? -5.094 -18.322 22.563 1.00 9.67 86 GLY A CA 1
ATOM 629 C C . GLY A 1 86 ? -5.527 -17.050 21.854 1.00 9.48 86 GLY A C 1
ATOM 630 O O . GLY A 1 86 ? -6.483 -16.401 22.292 1.00 9.91 86 GLY A O 1
ATOM 631 N N . ASP A 1 87 ? -4.848 -16.688 20.767 1.00 9.01 87 ASP A N 1
ATOM 632 C CA . ASP A 1 87 ? -5.220 -15.497 20.008 1.00 8.81 87 ASP A CA 1
ATOM 633 C C . ASP A 1 87 ? -6.132 -15.856 18.835 1.00 9.00 87 ASP A C 1
ATOM 634 O O . ASP A 1 87 ? -5.879 -16.827 18.138 1.00 9.00 87 ASP A O 1
ATOM 639 N N . ALA A 1 88 ? -7.172 -15.055 18.614 1.00 9.50 88 ALA A N 1
ATOM 640 C CA . ALA A 1 88 ? -8.158 -15.338 17.576 1.00 10.02 88 ALA A CA 1
ATOM 641 C C . ALA A 1 88 ? -7.641 -15.138 16.146 1.00 10.13 88 ALA A C 1
ATOM 642 O O . ALA A 1 88 ? -8.118 -15.798 15.219 1.00 11.60 88 ALA A O 1
ATOM 644 N N . GLN A 1 89 ? -6.680 -14.228 15.964 1.00 9.89 89 GLN A N 1
ATOM 645 C CA . GLN A 1 89 ? -6.207 -13.883 14.617 1.00 10.19 89 GLN A CA 1
ATOM 646 C C . GLN A 1 89 ? -4.897 -14.550 14.218 1.00 9.41 89 GLN A C 1
ATOM 647 O O . GLN A 1 89 ? -4.672 -14.827 13.039 1.00 9.09 89 GLN A O 1
ATOM 653 N N . PHE A 1 90 ? -4.015 -14.786 15.184 1.00 8.75 90 PHE A N 1
ATOM 654 C CA . PHE A 1 90 ? -2.708 -15.368 14.892 1.00 8.66 90 PHE A CA 1
ATOM 655 C C . PHE A 1 90 ? -2.776 -16.660 14.049 1.00 8.49 90 PHE A C 1
ATOM 656 O O . PHE A 1 90 ? -2.003 -16.796 13.103 1.00 8.69 90 PHE A O 1
ATOM 664 N N . PRO A 1 91 ? -3.702 -17.598 14.367 1.00 8.63 91 PRO A N 1
ATOM 665 C CA . PRO A 1 91 ? -3.621 -18.876 13.653 1.00 9.56 91 PRO A CA 1
ATOM 666 C C . PRO A 1 91 ? -3.822 -18.782 12.144 1.00 9.82 91 PRO A C 1
ATOM 667 O O . PRO A 1 91 ? -3.165 -19.513 11.406 1.00 11.41 91 PRO A O 1
ATOM 671 N N . ASP A 1 92 ? -4.713 -17.907 11.682 1.00 10.26 92 ASP A N 1
ATOM 672 C CA . ASP A 1 92 ? -4.997 -17.850 10.245 1.00 11.23 92 ASP A CA 1
ATOM 673 C C . ASP A 1 92 ? -4.027 -16.974 9.468 1.00 10.32 92 ASP A C 1
ATOM 674 O O . ASP A 1 92 ? -4.006 -17.023 8.234 1.00 10.34 92 ASP A O 1
ATOM 679 N N . GLY A 1 93 ? -3.225 -16.179 10.175 1.00 9.89 93 GLY A N 1
ATOM 680 C CA . GLY A 1 93 ? -2.292 -15.251 9.530 1.00 8.94 93 GLY A CA 1
ATOM 681 C C . GLY A 1 93 ? -2.963 -13.971 9.045 1.00 8.46 93 GLY A C 1
ATOM 682 O O . GLY A 1 93 ? -4.199 -13.886 8.951 1.00 8.76 93 GLY A O 1
ATOM 683 N N . GLN A 1 94 ? -2.153 -12.978 8.702 1.00 8.28 94 GLN A N 1
ATOM 684 C CA . GLN A 1 94 ? -2.686 -11.664 8.374 1.00 8.14 94 GLN A CA 1
ATOM 685 C C . GLN A 1 94 ? -3.337 -11.570 6.997 1.00 7.97 94 GLN A C 1
ATOM 686 O O . GLN A 1 94 ? -4.298 -10.832 6.845 1.00 8.33 94 GLN A O 1
ATOM 692 N N . PHE A 1 95 ? -2.839 -12.307 6.001 1.00 8.38 95 PHE A N 1
ATOM 693 C CA . PHE A 1 95 ? -3.449 -12.250 4.668 1.00 8.71 95 PHE A CA 1
ATOM 694 C C . PHE A 1 95 ? -4.939 -12.604 4.752 1.00 8.83 95 PHE A C 1
ATOM 695 O O . PHE A 1 95 ? -5.772 -11.926 4.149 1.00 9.50 95 PHE A O 1
ATOM 703 N N . ALA A 1 96 ? -5.272 -13.622 5.547 1.00 9.12 96 ALA A N 1
ATOM 704 C CA . ALA A 1 96 ? -6.664 -14.038 5.739 1.00 9.46 96 ALA A CA 1
ATOM 705 C C . ALA A 1 96 ? -7.497 -12.986 6.468 1.00 9.38 96 ALA A C 1
ATOM 706 O O . ALA A 1 96 ? -8.730 -13.021 6.397 1.00 10.98 96 ALA A O 1
ATOM 708 N N . ASP A 1 97 ? -6.827 -12.064 7.156 1.00 9.63 97 ASP A N 1
ATOM 709 C CA . ASP A 1 97 ? -7.487 -11.019 7.930 1.00 9.70 97 ASP A CA 1
ATOM 710 C C . ASP A 1 97 ? -7.483 -9.679 7.195 1.00 9.73 97 ASP A C 1
ATOM 711 O O . ASP A 1 97 ? -8.112 -8.719 7.655 1.00 10.16 97 ASP A O 1
ATOM 716 N N . ALA A 1 98 ? -6.794 -9.610 6.054 1.00 9.67 98 ALA A N 1
ATOM 717 C CA . ALA A 1 98 ? -6.484 -8.327 5.421 1.00 9.98 98 ALA A CA 1
ATOM 718 C C . ALA A 1 98 ? -7.734 -7.588 4.953 1.00 9.88 98 ALA A C 1
ATOM 719 O O . ALA A 1 98 ? -7.844 -6.365 5.125 1.00 9.73 98 ALA A O 1
ATOM 721 N N . ALA A 1 99 ? -8.694 -8.318 4.392 1.00 9.61 99 ALA A N 1
ATOM 722 C CA . ALA A 1 99 ? -9.936 -7.691 3.969 1.00 10.27 99 ALA A CA 1
ATOM 723 C C . ALA A 1 99 ? -10.681 -7.075 5.158 1.00 9.99 99 ALA A C 1
ATOM 724 O O . ALA A 1 99 ? -11.278 -6.004 5.025 1.00 10.44 99 ALA A O 1
ATOM 726 N N . ASN A 1 100 ? -10.633 -7.727 6.319 1.00 9.34 100 ASN A N 1
ATOM 727 C CA . ASN A 1 100 ? -11.246 -7.173 7.526 1.00 9.38 100 ASN A CA 1
ATOM 728 C C . ASN A 1 100 ? -10.629 -5.857 7.939 1.00 9.42 100 ASN A C 1
ATOM 729 O O . ASN A 1 100 ? -11.315 -4.991 8.477 1.00 9.69 100 ASN A O 1
ATOM 734 N N . LEU A 1 101 ? -9.326 -5.721 7.695 1.00 8.77 101 LEU A N 1
ATOM 735 C CA . LEU A 1 101 ? -8.606 -4.485 7.998 1.00 8.77 101 LEU A CA 1
ATOM 736 C C . LEU A 1 101 ? -8.935 -3.365 7.019 1.00 9.11 101 LEU A C 1
ATOM 737 O O . LEU A 1 101 ? -8.621 -2.203 7.288 1.00 9.63 101 LEU A O 1
ATOM 742 N N . GLY A 1 102 ? -9.563 -3.712 5.892 1.00 9.34 102 GLY A N 1
ATOM 743 C CA . GLY A 1 102 ? -9.909 -2.730 4.861 1.00 9.55 102 GLY A CA 1
ATOM 744 C C . GLY A 1 102 ? -8.942 -2.691 3.691 1.00 9.94 102 GLY A C 1
ATOM 745 O O . GLY A 1 102 ? -9.062 -1.840 2.807 1.00 10.48 102 GLY A O 1
ATOM 746 N N . ASP A 1 103 ? -7.981 -3.614 3.689 1.00 9.91 103 ASP A N 1
ATOM 747 C CA . ASP A 1 103 ? -6.943 -3.647 2.656 1.00 10.38 103 ASP A CA 1
ATOM 748 C C . ASP A 1 103 ? -7.502 -3.930 1.271 1.00 11.43 103 ASP A C 1
ATOM 749 O O . ASP A 1 103 ? -8.424 -4.744 1.100 1.00 11.85 103 ASP A O 1
ATOM 754 N N . ASP A 1 104 ? -6.907 -3.256 0.288 1.00 11.42 104 ASP A N 1
ATOM 755 C CA . ASP A 1 104 ? -7.033 -3.611 -1.110 1.00 12.79 104 ASP A CA 1
ATOM 756 C C . ASP A 1 104 ? -6.063 -4.761 -1.335 1.00 12.94 104 ASP A C 1
ATOM 757 O O . ASP A 1 104 ? -4.850 -4.562 -1.385 1.00 12.36 104 ASP A O 1
ATOM 762 N N . LEU A 1 105 ? -6.600 -5.971 -1.450 1.00 13.57 105 LEU A N 1
ATOM 763 C CA . LEU A 1 105 ? -5.772 -7.171 -1.551 1.00 14.22 105 LEU A CA 1
ATOM 764 C C . LEU A 1 105 ? -4.919 -7.208 -2.819 1.00 14.52 105 LEU A C 1
ATOM 765 O O . LEU A 1 105 ? -3.889 -7.872 -2.847 1.00 14.43 105 LEU A O 1
ATOM 770 N N . SER A 1 106 ? -5.342 -6.480 -3.850 1.00 14.90 106 SER A N 1
ATOM 771 C CA . SER A 1 106 ? -4.594 -6.445 -5.104 1.00 15.49 106 SER A CA 1
ATOM 772 C C . SER A 1 106 ? -3.232 -5.758 -4.966 1.00 14.93 106 SER A C 1
ATOM 773 O O . SER A 1 106 ? -2.378 -5.875 -5.852 1.00 15.99 106 SER A O 1
ATOM 776 N N . GLN A 1 107 ? -3.040 -5.049 -3.855 1.00 13.66 107 GLN A N 1
ATOM 777 C CA . GLN A 1 107 ? -1.787 -4.361 -3.580 1.00 13.48 107 GLN A CA 1
ATOM 778 C C . GLN A 1 107 ? -0.820 -5.192 -2.751 1.00 12.30 107 GLN A C 1
ATOM 779 O O . GLN A 1 107 ? 0.348 -4.834 -2.618 1.00 12.33 107 GLN A O 1
ATOM 785 N N . TRP A 1 108 ? -1.302 -6.301 -2.200 1.00 11.49 108 TRP A N 1
ATOM 786 C CA . TRP A 1 108 ? -0.429 -7.228 -1.489 1.00 11.32 108 TRP A CA 1
ATOM 787 C C . TRP A 1 108 ? 0.529 -7.927 -2.437 1.00 12.45 108 TRP A C 1
ATOM 788 O O . TRP A 1 108 ? 0.174 -8.261 -3.581 1.00 13.65 108 TRP A O 1
ATOM 799 N N . VAL A 1 109 ? 1.744 -8.153 -1.954 1.00 12.08 109 VAL A N 1
ATOM 800 C CA . VAL A 1 109 ? 2.747 -8.850 -2.760 1.00 12.74 109 VAL A CA 1
ATOM 801 C C . VAL A 1 109 ? 3.419 -10.009 -2.031 1.00 12.59 109 VAL A C 1
ATOM 802 O O . VAL A 1 109 ? 3.438 -10.072 -0.790 1.00 11.77 109 VAL A O 1
ATOM 806 N N . ALA A 1 110 ? 3.971 -10.920 -2.825 1.00 12.93 110 ALA A N 1
ATOM 807 C CA . ALA A 1 110 ? 4.753 -12.034 -2.308 1.00 13.25 110 ALA A CA 1
ATOM 808 C C . ALA A 1 110 ? 5.932 -11.513 -1.478 1.00 13.19 110 ALA A C 1
ATOM 809 O O . ALA A 1 110 ? 6.480 -10.452 -1.774 1.00 14.29 110 ALA A O 1
ATOM 811 N N . PRO A 1 111 ? 6.330 -12.259 -0.431 1.00 12.79 111 PRO A N 1
ATOM 812 C CA . PRO A 1 111 ? 5.816 -13.559 -0.016 1.00 12.57 111 PRO A CA 1
ATOM 813 C C . PRO A 1 111 ? 4.730 -13.497 1.055 1.00 11.48 111 PRO A C 1
ATOM 814 O O . PRO A 1 111 ? 4.527 -14.475 1.765 1.00 11.75 111 PRO A O 1
ATOM 818 N N . PHE A 1 112 ? 4.022 -12.378 1.155 1.00 10.72 112 PHE A N 1
ATOM 819 C CA . PHE A 1 112 ? 3.004 -12.218 2.202 1.00 9.68 112 PHE A CA 1
ATOM 820 C C . PHE A 1 112 ? 1.626 -12.747 1.833 1.00 9.44 112 PHE A C 1
ATOM 821 O O . PHE A 1 112 ? 0.771 -12.863 2.709 1.00 9.20 112 PHE A O 1
ATOM 829 N N . THR A 1 113 ? 1.437 -13.090 0.555 1.00 9.57 113 THR A N 1
ATOM 830 C CA . THR A 1 113 ? 0.140 -13.517 0.007 1.00 10.16 113 THR A CA 1
ATOM 831 C C . THR A 1 113 ? -0.139 -15.005 0.275 1.00 10.18 113 THR A C 1
ATOM 832 O O . THR A 1 113 ? -0.308 -15.808 -0.643 1.00 10.11 113 THR A O 1
ATOM 836 N N . GLY A 1 114 ? -0.196 -15.347 1.556 1.00 10.22 114 GLY A N 1
ATOM 837 C CA . GLY A 1 114 ? -0.418 -16.711 2.002 1.00 10.34 114 GLY A CA 1
ATOM 838 C C . GLY A 1 114 ? 0.186 -16.840 3.380 1.00 9.58 114 GLY A C 1
ATOM 839 O O . GLY A 1 114 ? 0.329 -15.838 4.087 1.00 9.59 114 GLY A O 1
ATOM 840 N N . THR A 1 115 ? 0.540 -18.068 3.758 1.00 10.01 115 THR A N 1
ATOM 841 C CA . THR A 1 115 ? 1.173 -18.355 5.044 1.00 10.23 115 THR A CA 1
ATOM 842 C C . THR A 1 115 ? 2.472 -19.150 4.875 1.00 10.30 115 THR A C 1
ATOM 843 O O . THR A 1 115 ? 2.809 -20.019 5.681 1.00 10.45 115 THR A O 1
ATOM 847 N N . THR A 1 116 ? 3.184 -18.822 3.804 1.00 11.17 116 THR A N 1
ATOM 848 C CA . THR A 1 116 ? 4.513 -19.346 3.517 1.00 11.78 116 THR A CA 1
ATOM 849 C C . THR A 1 116 ? 5.535 -18.933 4.577 1.00 10.88 116 THR A C 1
ATOM 850 O O . THR A 1 116 ? 6.401 -19.721 4.953 1.00 11.14 116 THR A O 1
ATOM 854 N N . ILE A 1 117 ? 5.440 -17.693 5.053 1.00 9.92 117 ILE A N 1
ATOM 855 C CA . ILE A 1 117 ? 6.405 -17.157 6.004 1.00 9.46 117 ILE A CA 1
ATOM 856 C C . ILE A 1 117 ? 6.251 -17.865 7.347 1.00 8.82 117 ILE A C 1
ATOM 857 O O . ILE A 1 117 ? 5.139 -17.953 7.882 1.00 8.81 117 ILE A O 1
ATOM 862 N N . HIS A 1 118 ? 7.369 -18.375 7.858 1.00 8.63 118 HIS A N 1
ATOM 863 C CA . HIS A 1 118 ? 7.410 -19.067 9.147 1.00 8.77 118 HIS A CA 1
ATOM 864 C C . HIS A 1 118 ? 7.891 -18.202 10.303 1.00 8.48 118 HIS A C 1
ATOM 865 O O . HIS A 1 118 ? 7.625 -18.498 11.476 1.00 8.12 118 HIS A O 1
ATOM 872 N N . GLY A 1 119 ? 8.617 -17.141 9.985 1.00 8.10 119 GLY A N 1
ATOM 873 C CA . GLY A 1 119 ? 9.128 -16.285 11.035 1.00 8.49 119 GLY A CA 1
ATOM 874 C C . GLY A 1 119 ? 9.883 -15.104 10.491 1.00 7.91 119 GLY A C 1
ATOM 875 O O . GLY A 1 119 ? 10.021 -14.937 9.274 1.00 8.17 119 GLY A O 1
ATOM 876 N N . VAL A 1 120 ? 10.376 -14.288 11.414 1.00 8.19 120 VAL A N 1
ATOM 877 C CA . VAL A 1 120 ? 11.146 -13.104 11.075 1.00 8.33 120 VAL A CA 1
ATOM 878 C C . VAL A 1 120 ? 12.260 -12.874 12.097 1.00 8.35 120 VAL A C 1
ATOM 879 O O . VAL A 1 120 ? 12.021 -12.922 13.315 1.00 8.13 120 VAL A O 1
ATOM 883 N N . PHE A 1 121 ? 13.472 -12.648 11.593 1.00 8.85 121 PHE A N 1
ATOM 884 C CA . PHE A 1 121 ? 14.557 -12.119 12.407 1.00 9.19 121 PHE A CA 1
ATOM 885 C C . PHE A 1 121 ? 14.528 -10.604 12.246 1.00 9.23 121 PHE A C 1
ATOM 886 O O . PHE A 1 121 ? 14.517 -10.110 11.117 1.00 9.92 121 PHE A O 1
ATOM 894 N N . LEU A 1 122 ? 14.488 -9.879 13.357 1.00 9.51 122 LEU A N 1
ATOM 895 C CA . LEU A 1 122 ? 14.594 -8.420 13.345 1.00 10.15 122 LEU A CA 1
ATOM 896 C C . LEU A 1 122 ? 15.997 -8.075 13.774 1.00 9.73 122 LEU A C 1
ATOM 897 O O . LEU A 1 122 ? 16.399 -8.420 14.880 1.00 9.63 122 LEU A O 1
ATOM 902 N N . ILE A 1 123 ? 16.718 -7.369 12.912 1.00 9.24 123 ILE A N 1
ATOM 903 C CA . ILE A 1 123 ? 18.101 -7.001 13.190 1.00 9.14 123 ILE A CA 1
ATOM 904 C C . ILE A 1 123 ? 18.187 -5.485 13.228 1.00 8.98 123 ILE A C 1
ATOM 905 O O . ILE A 1 123 ? 17.889 -4.832 12.224 1.00 8.99 123 ILE A O 1
ATOM 910 N N . GLY A 1 124 ? 18.562 -4.927 14.375 1.00 9.43 124 GLY A N 1
ATOM 911 C CA . GLY A 1 124 ? 18.710 -3.477 14.520 1.00 9.77 124 GLY A CA 1
ATOM 912 C C . GLY A 1 124 ? 20.175 -3.136 14.645 1.00 9.79 124 GLY A C 1
ATOM 913 O O . GLY A 1 124 ? 20.885 -3.740 15.443 1.00 9.74 124 GLY A O 1
ATOM 914 N N . SER A 1 125 ? 20.649 -2.196 13.836 1.00 9.58 125 SER A N 1
ATOM 915 C CA . SER A 1 125 ? 22.062 -1.817 13.889 1.00 10.80 125 SER A CA 1
ATOM 916 C C . SER A 1 125 ? 22.280 -0.399 13.388 1.00 11.97 125 SER A C 1
ATOM 917 O O . SER A 1 125 ? 21.338 0.294 13.022 1.00 12.89 125 SER A O 1
ATOM 920 N N . ASP A 1 126 ? 23.532 0.032 13.376 1.00 12.84 126 ASP A N 1
ATOM 921 C CA . ASP A 1 126 ? 23.853 1.417 13.070 1.00 14.03 126 ASP A CA 1
ATOM 922 C C . ASP A 1 126 ? 24.115 1.681 11.587 1.00 13.54 126 ASP A C 1
ATOM 923 O O . ASP A 1 126 ? 24.039 2.835 11.155 1.00 15.02 126 ASP A O 1
ATOM 928 N N . GLN A 1 127 ? 24.460 0.638 10.827 1.00 12.64 127 GLN A N 1
ATOM 929 C CA . GLN A 1 127 ? 24.860 0.773 9.420 1.00 13.05 127 GLN A CA 1
ATOM 930 C C . GLN A 1 127 ? 24.374 -0.422 8.611 1.00 12.73 127 GLN A C 1
ATOM 931 O O . GLN A 1 127 ? 24.275 -1.530 9.138 1.00 12.09 127 GLN A O 1
ATOM 937 N N . ASP A 1 128 ? 24.103 -0.196 7.329 1.00 12.86 128 ASP A N 1
ATOM 938 C CA . ASP A 1 128 ? 23.671 -1.263 6.434 1.00 13.20 128 ASP A CA 1
ATOM 939 C C . ASP A 1 128 ? 24.693 -2.400 6.336 1.00 12.44 128 ASP A C 1
ATOM 940 O O . ASP A 1 128 ? 24.323 -3.569 6.309 1.00 12.33 128 ASP A O 1
ATOM 945 N N . ASP A 1 129 ? 25.983 -2.064 6.317 1.00 12.53 129 ASP A N 1
ATOM 946 C CA . ASP A 1 129 ? 27.018 -3.093 6.286 1.00 12.17 129 ASP A CA 1
ATOM 947 C C . ASP A 1 129 ? 26.941 -4.028 7.495 1.00 11.29 129 ASP A C 1
ATOM 948 O O . ASP A 1 129 ? 27.217 -5.219 7.374 1.00 11.09 129 ASP A O 1
ATOM 953 N N . PHE A 1 130 ? 26.568 -3.484 8.654 1.00 10.66 130 PHE A N 1
ATOM 954 C CA . PHE A 1 130 ? 26.434 -4.294 9.864 1.00 10.56 130 PHE A CA 1
ATOM 955 C C . PHE A 1 130 ? 25.209 -5.206 9.764 1.00 10.60 130 PHE A C 1
ATOM 956 O O . PHE A 1 130 ? 25.256 -6.363 10.191 1.00 11.13 130 PHE A O 1
ATOM 964 N N . LEU A 1 131 ? 24.117 -4.691 9.196 1.00 10.74 131 LEU A N 1
ATOM 965 C CA . LEU A 1 131 ? 22.968 -5.538 8.867 1.00 10.29 131 LEU A CA 1
ATOM 966 C C . LEU A 1 131 ? 23.403 -6.711 7.996 1.00 10.32 131 LEU A C 1
ATOM 967 O O . LEU A 1 131 ? 23.016 -7.846 8.262 1.00 10.10 131 LEU A O 1
ATOM 972 N N . ASP A 1 132 ? 24.212 -6.436 6.969 1.00 10.39 132 ASP A N 1
ATOM 973 C CA . ASP A 1 132 ? 24.741 -7.502 6.108 1.00 11.04 132 ASP A CA 1
ATOM 974 C C . ASP A 1 132 ? 25.576 -8.521 6.890 1.00 11.28 132 ASP A C 1
ATOM 975 O O . ASP A 1 132 ? 25.417 -9.727 6.706 1.00 11.42 132 ASP A O 1
ATOM 980 N N . GLN A 1 133 ? 26.448 -8.043 7.777 1.00 11.04 133 GLN A N 1
ATOM 981 C CA . GLN A 1 133 ? 27.271 -8.948 8.577 1.00 11.49 133 GLN A CA 1
ATOM 982 C C . GLN A 1 133 ? 26.403 -9.867 9.434 1.00 11.04 133 GLN A C 1
ATOM 983 O O . GLN A 1 133 ? 26.642 -11.074 9.494 1.00 11.16 133 GLN A O 1
ATOM 989 N N . PHE A 1 134 ? 25.364 -9.310 10.054 1.00 10.61 134 PHE A N 1
ATOM 990 C CA . PHE A 1 134 ? 24.494 -10.111 10.911 1.00 10.84 134 PHE A CA 1
ATOM 991 C C . PHE A 1 134 ? 23.527 -11.005 10.145 1.00 10.86 134 PHE A C 1
ATOM 992 O O . PHE A 1 134 ? 23.150 -12.071 10.646 1.00 11.42 134 PHE A O 1
ATOM 1000 N N . THR A 1 135 ? 23.175 -10.605 8.924 1.00 10.71 135 THR A N 1
ATOM 1001 C CA . THR A 1 135 ? 22.399 -11.466 8.024 1.00 11.61 135 THR A CA 1
ATOM 1002 C C . THR A 1 135 ? 23.263 -12.653 7.573 1.00 11.91 135 THR A C 1
ATOM 1003 O O . THR A 1 135 ? 22.812 -13.806 7.578 1.00 12.36 135 THR A O 1
ATOM 1007 N N . ASP A 1 136 ? 24.517 -12.382 7.216 1.00 12.38 136 ASP A N 1
ATOM 1008 C CA . ASP A 1 136 ? 25.443 -13.448 6.844 1.00 13.01 136 ASP A CA 1
ATOM 1009 C C . ASP A 1 136 ? 25.678 -14.417 8.012 1.00 12.56 136 ASP A C 1
ATOM 1010 O O . ASP A 1 136 ? 25.846 -15.620 7.800 1.00 12.83 136 ASP A O 1
ATOM 1015 N N . ASP A 1 137 ? 25.686 -13.890 9.237 1.00 12.16 137 ASP A N 1
ATOM 1016 C CA . ASP A 1 137 ? 25.824 -14.708 10.444 1.00 12.43 137 ASP A CA 1
ATOM 1017 C C . ASP A 1 137 ? 24.628 -15.648 10.606 1.00 12.26 137 ASP A C 1
ATOM 1018 O O . ASP A 1 137 ? 24.794 -16.816 10.956 1.00 12.17 137 ASP A O 1
ATOM 1023 N N . ILE A 1 138 ? 23.428 -15.149 10.318 1.00 11.87 138 ILE A N 1
ATOM 1024 C CA . ILE A 1 138 ? 22.249 -16.019 10.275 1.00 12.01 138 ILE A CA 1
ATOM 1025 C C . ILE A 1 138 ? 22.410 -17.110 9.206 1.00 12.44 138 ILE A C 1
ATOM 1026 O O . ILE A 1 138 ? 22.171 -18.284 9.477 1.00 12.21 138 ILE A O 1
ATOM 1031 N N . SER A 1 139 ? 22.844 -16.727 8.007 1.00 13.29 139 SER A N 1
ATOM 1032 C CA . SER A 1 139 ? 23.062 -17.704 6.936 1.00 14.56 139 SER A CA 1
ATOM 1033 C C . SER A 1 139 ? 24.067 -18.784 7.329 1.00 15.24 139 SER A C 1
ATOM 1034 O O . SER A 1 139 ? 23.856 -19.967 7.046 1.00 16.01 139 SER A O 1
ATOM 1037 N N . SER A 1 140 ? 25.149 -18.369 7.979 1.00 15.34 140 SER A N 1
ATOM 1038 C CA . SER A 1 140 ? 26.209 -19.280 8.414 1.00 16.33 140 SER A CA 1
ATOM 1039 C C . SER A 1 140 ? 25.735 -20.239 9.507 1.00 15.89 140 SER A C 1
ATOM 1040 O O . SER A 1 140 ? 26.072 -21.424 9.496 1.00 17.17 140 SER A O 1
ATOM 1043 N N . THR A 1 141 ? 24.952 -19.725 10.449 1.00 14.42 141 THR A N 1
ATOM 1044 C CA . THR A 1 141 ? 24.490 -20.522 11.582 1.00 14.63 141 THR A CA 1
ATOM 1045 C C . THR A 1 141 ? 23.352 -21.470 11.195 1.00 14.15 141 THR A C 1
ATOM 1046 O O . THR A 1 141 ? 23.351 -22.644 11.571 1.00 14.69 141 THR A O 1
ATOM 1050 N N . PHE A 1 142 ? 22.385 -20.965 10.433 1.00 13.40 142 PHE A N 1
ATOM 1051 C CA . PHE A 1 142 ? 21.209 -21.760 10.079 1.00 13.49 142 PHE A CA 1
ATOM 1052 C C . PHE A 1 142 ? 21.382 -22.561 8.801 1.00 14.07 142 PHE A C 1
ATOM 1053 O O . PHE A 1 142 ? 20.762 -23.615 8.650 1.00 14.39 142 PHE A O 1
ATOM 1061 N N . GLY A 1 143 ? 22.210 -22.063 7.885 1.00 14.55 143 GLY A N 1
ATOM 1062 C CA . GLY A 1 143 ? 22.461 -22.755 6.624 1.00 15.43 143 GLY A CA 1
ATOM 1063 C C . GLY A 1 143 ? 21.175 -23.074 5.889 1.00 15.41 143 GLY A C 1
ATOM 1064 O O . GLY A 1 143 ? 20.241 -22.268 5.873 1.00 15.46 143 GLY A O 1
ATOM 1065 N N . SER A 1 144 ? 21.122 -24.274 5.316 1.00 16.00 144 SER A N 1
ATOM 1066 C CA . SER A 1 144 ? 19.969 -24.699 4.527 1.00 16.15 144 SER A CA 1
ATOM 1067 C C . SER A 1 144 ? 18.757 -25.122 5.367 1.00 15.10 144 SER A C 1
ATOM 1068 O O . SER A 1 144 ? 17.742 -25.528 4.806 1.00 15.54 144 SER A O 1
ATOM 1071 N N . SER A 1 145 ? 18.847 -25.016 6.698 1.00 14.17 145 SER A N 1
ATOM 1072 C CA . SER A 1 145 ? 17.690 -25.298 7.561 1.00 13.34 145 SER A CA 1
ATOM 1073 C C . SER A 1 145 ? 16.581 -24.266 7.365 1.00 12.55 145 SER A C 1
ATOM 1074 O O . SER A 1 145 ? 15.435 -24.512 7.726 1.00 12.16 145 SER A O 1
ATOM 1077 N N . ILE A 1 146 ? 16.941 -23.117 6.793 1.00 12.35 146 ILE A N 1
ATOM 1078 C CA . ILE A 1 146 ? 15.976 -22.077 6.434 1.00 12.75 146 ILE A CA 1
ATOM 1079 C C . ILE A 1 146 ? 16.162 -21.605 4.997 1.00 12.70 146 ILE A C 1
ATOM 1080 O O . ILE A 1 146 ? 17.226 -21.791 4.391 1.00 13.36 146 ILE A O 1
ATOM 1085 N N . THR A 1 147 ? 15.101 -21.011 4.458 1.00 13.03 147 THR A N 1
ATOM 1086 C CA . THR A 1 147 ? 15.185 -20.228 3.231 1.00 13.44 147 THR A CA 1
ATOM 1087 C C . THR A 1 147 ? 14.745 -18.817 3.585 1.00 12.79 147 THR A C 1
ATOM 1088 O O . THR A 1 147 ? 13.679 -18.608 4.179 1.00 12.27 147 THR A O 1
ATOM 1092 N N . GLN A 1 148 ? 15.581 -17.849 3.243 1.00 13.06 148 GLN A N 1
ATOM 1093 C CA . GLN A 1 148 ? 15.253 -16.452 3.438 1.00 13.86 148 GLN A CA 1
ATOM 1094 C C . GLN A 1 148 ? 14.412 -16.013 2.241 1.00 14.28 148 GLN A C 1
ATOM 1095 O O . GLN A 1 148 ? 14.913 -15.921 1.114 1.00 15.87 148 GLN A O 1
ATOM 1101 N N . VAL A 1 149 ? 13.121 -15.800 2.485 1.00 13.67 149 VAL A N 1
ATOM 1102 C CA . VAL A 1 149 ? 12.151 -15.549 1.412 1.00 14.16 149 VAL A CA 1
ATOM 1103 C C . VAL A 1 149 ? 12.022 -14.069 1.053 1.00 14.23 149 VAL A C 1
ATOM 1104 O O . VAL A 1 149 ? 11.571 -13.725 -0.048 1.00 15.36 149 VAL A O 1
ATOM 1108 N N . GLN A 1 150 ? 12.417 -13.201 1.985 1.00 13.57 150 GLN A N 1
ATOM 1109 C CA . GLN A 1 150 ? 12.402 -11.755 1.762 1.00 13.54 150 GLN A CA 1
ATOM 1110 C C . GLN A 1 150 ? 13.131 -11.060 2.892 1.00 12.51 150 GLN A C 1
ATOM 1111 O O . GLN A 1 150 ? 13.039 -11.477 4.046 1.00 11.96 150 GLN A O 1
ATOM 1117 N N . ALA A 1 151 ? 13.857 -10.003 2.559 1.00 12.34 151 ALA A N 1
ATOM 1118 C CA . ALA A 1 151 ? 14.389 -9.097 3.564 1.00 12.01 151 ALA A CA 1
ATOM 1119 C C . ALA A 1 151 ? 13.862 -7.704 3.266 1.00 12.19 151 ALA A C 1
ATOM 1120 O O . ALA A 1 151 ? 13.947 -7.237 2.128 1.00 13.77 151 ALA A O 1
ATOM 1122 N N . LEU A 1 152 ? 13.306 -7.049 4.282 1.00 10.71 152 LEU A N 1
ATOM 1123 C CA . LEU A 1 152 ? 12.881 -5.662 4.158 1.00 10.76 152 LEU A CA 1
ATOM 1124 C C . LEU A 1 152 ? 13.737 -4.839 5.092 1.00 10.24 152 LEU A C 1
ATOM 1125 O O . LEU A 1 152 ? 13.808 -5.136 6.290 1.00 10.96 152 LEU A O 1
ATOM 1130 N N . SER A 1 153 ? 14.387 -3.818 4.546 1.00 10.56 153 SER A N 1
ATOM 1131 C CA . SER A 1 153 ? 15.317 -3.008 5.319 1.00 10.89 153 SER A CA 1
ATOM 1132 C C . SER A 1 153 ? 14.854 -1.568 5.395 1.00 10.99 153 SER A C 1
ATOM 1133 O O . SER A 1 153 ? 14.367 -1.000 4.407 1.00 11.87 153 SER A O 1
ATOM 1136 N N . GLY A 1 154 ? 14.997 -0.993 6.580 1.00 10.74 154 GLY A N 1
ATOM 1137 C CA . GLY A 1 154 ? 14.649 0.396 6.810 1.00 10.55 154 GLY A CA 1
ATOM 1138 C C . GLY A 1 154 ? 15.788 1.199 7.407 1.00 10.63 154 GLY A C 1
ATOM 1139 O O . GLY A 1 154 ? 16.836 0.658 7.808 1.00 10.09 154 GLY A O 1
ATOM 1140 N N . SER A 1 155 ? 15.584 2.511 7.447 1.00 11.24 155 SER A N 1
ATOM 1141 C CA . SER A 1 155 ? 16.565 3.441 7.970 1.00 12.46 155 SER A CA 1
ATOM 1142 C C . SER A 1 155 ? 15.869 4.695 8.464 1.00 12.32 155 SER A C 1
ATOM 1143 O O . SER A 1 155 ? 14.928 5.194 7.820 1.00 11.94 155 SER A O 1
ATOM 1146 N N . ALA A 1 156 ? 16.323 5.187 9.611 1.00 12.17 156 ALA A N 1
ATOM 1147 C CA . ALA A 1 156 ? 15.954 6.514 10.078 1.00 12.33 156 ALA A CA 1
ATOM 1148 C C . ALA A 1 156 ? 16.314 7.550 9.023 1.00 12.73 156 ALA A C 1
ATOM 1149 O O . ALA A 1 156 ? 17.276 7.397 8.261 1.00 12.99 156 ALA A O 1
ATOM 1151 N N . ARG A 1 157 ? 15.514 8.600 8.971 1.00 12.34 157 ARG A N 1
ATOM 1152 C CA . ARG A 1 157 ? 15.705 9.649 7.989 1.00 12.79 157 ARG A CA 1
ATOM 1153 C C . ARG A 1 157 ? 16.878 10.544 8.429 1.00 13.53 157 ARG A C 1
ATOM 1154 O O . ARG A 1 157 ? 17.225 10.573 9.608 1.00 13.52 157 ARG A O 1
ATOM 1162 N N . PRO A 1 158 ? 17.522 11.245 7.478 1.00 14.63 158 PRO A N 1
ATOM 1163 C CA . PRO A 1 158 ? 18.761 11.952 7.825 1.00 15.31 158 PRO A CA 1
ATOM 1164 C C . PRO A 1 158 ? 18.573 13.331 8.458 1.00 15.81 158 PRO A C 1
ATOM 1165 O O . PRO A 1 158 ? 17.502 13.935 8.369 1.00 15.14 158 PRO A O 1
ATOM 1169 N N . GLY A 1 159 ? 19.636 13.824 9.088 1.00 16.96 159 GLY A N 1
ATOM 1170 C CA . GLY A 1 159 ? 19.651 15.183 9.627 1.00 18.12 159 GLY A CA 1
ATOM 1171 C C . GLY A 1 159 ? 18.577 15.427 10.671 1.00 18.42 159 GLY A C 1
ATOM 1172 O O . GLY A 1 159 ? 18.345 14.579 11.538 1.00 18.47 159 GLY A O 1
ATOM 1173 N N . ASP A 1 160 ? 17.908 16.578 10.576 1.00 19.66 160 ASP A N 1
ATOM 1174 C CA . ASP A 1 160 ? 16.849 16.935 11.532 1.00 19.92 160 ASP A CA 1
ATOM 1175 C C . ASP A 1 160 ? 15.568 16.110 11.367 1.00 18.90 160 ASP A C 1
ATOM 1176 O O . ASP A 1 160 ? 14.619 16.253 12.144 1.00 19.78 160 ASP A O 1
ATOM 1181 N N . GLN A 1 161 ? 15.559 15.243 10.358 1.00 17.34 161 GLN A N 1
ATOM 1182 C CA . GLN A 1 161 ? 14.441 14.328 10.136 1.00 15.89 161 GLN A CA 1
ATOM 1183 C C . GLN A 1 161 ? 14.627 12.990 10.837 1.00 15.08 161 GLN A C 1
ATOM 1184 O O . GLN A 1 161 ? 13.782 12.101 10.717 1.00 13.97 161 GLN A O 1
ATOM 1190 N N . ALA A 1 162 ? 15.729 12.847 11.574 1.00 13.38 162 ALA A N 1
ATOM 1191 C CA . ALA A 1 162 ? 15.951 11.648 12.372 1.00 13.46 162 ALA A CA 1
ATOM 1192 C C . ALA A 1 162 ? 14.777 11.440 13.333 1.00 12.83 162 ALA A C 1
ATOM 1193 O O . ALA A 1 162 ? 14.408 12.336 14.098 1.00 13.64 162 ALA A O 1
ATOM 1195 N N . GLY A 1 163 ? 14.176 10.257 13.267 1.00 12.04 163 GLY A N 1
ATOM 1196 C CA . GLY A 1 163 ? 13.015 9.936 14.082 1.00 11.45 163 GLY A CA 1
ATOM 1197 C C . GLY A 1 163 ? 11.688 10.283 13.421 1.00 10.32 163 GLY A C 1
ATOM 1198 O O . GLY A 1 163 ? 10.634 9.907 13.923 1.00 11.41 163 GLY A O 1
ATOM 1199 N N . HIS A 1 164 ? 11.735 11.023 12.313 1.00 9.67 164 HIS A N 1
ATOM 1200 C CA . HIS A 1 164 ? 10.524 11.370 11.575 1.00 9.35 164 HIS A CA 1
ATOM 1201 C C . HIS A 1 164 ? 10.241 10.308 10.534 1.00 8.76 164 HIS A C 1
ATOM 1202 O O . HIS A 1 164 ? 11.161 9.711 9.970 1.00 9.34 164 HIS A O 1
ATOM 1209 N N . GLU A 1 165 ? 8.961 10.069 10.274 1.00 8.90 165 GLU A N 1
ATOM 1210 C CA . GLU A 1 165 ? 8.569 9.195 9.174 1.00 8.81 165 GLU A CA 1
ATOM 1211 C C . GLU A 1 165 ? 8.528 10.026 7.868 1.00 8.70 165 GLU A C 1
ATOM 1212 O O . GLU A 1 165 ? 8.761 11.241 7.894 1.00 9.23 165 GLU A O 1
ATOM 1218 N N . HIS A 1 166 ? 8.291 9.363 6.741 1.00 8.76 166 HIS A N 1
ATOM 1219 C CA . HIS A 1 166 ? 8.425 9.995 5.423 1.00 9.13 166 HIS A CA 1
ATOM 1220 C C . HIS A 1 166 ? 7.482 11.156 5.080 1.00 9.05 166 HIS A C 1
ATOM 1221 O O . HIS A 1 166 ? 7.841 11.975 4.235 1.00 8.81 166 HIS A O 1
ATOM 1228 N N . PHE A 1 167 ? 6.316 11.254 5.713 1.00 8.59 167 PHE A N 1
ATOM 1229 C CA . PHE A 1 167 ? 5.488 12.451 5.536 1.00 9.13 167 PHE A CA 1
ATOM 1230 C C . PHE A 1 167 ? 6.079 13.657 6.280 1.00 9.00 167 PHE A C 1
ATOM 1231 O O . PHE A 1 167 ? 5.638 14.790 6.074 1.00 10.60 167 PHE A O 1
ATOM 1239 N N . GLY A 1 168 ? 7.069 13.409 7.146 1.00 8.49 168 GLY A N 1
ATOM 1240 C CA . GLY A 1 168 ? 7.766 14.470 7.861 1.00 8.69 168 GLY A CA 1
ATOM 1241 C C . GLY A 1 168 ? 7.501 14.566 9.357 1.00 8.31 168 GLY A C 1
ATOM 1242 O O . GLY A 1 168 ? 8.043 15.463 10.013 1.00 9.06 168 GLY A O 1
ATOM 1243 N N . PHE A 1 169 ? 6.722 13.639 9.913 1.00 7.89 169 PHE A N 1
ATOM 1244 C CA . PHE A 1 169 ? 6.281 13.756 11.309 1.00 7.83 169 PHE A CA 1
ATOM 1245 C C . PHE A 1 169 ? 7.097 12.910 12.272 1.00 8.37 169 PHE A C 1
ATOM 1246 O O . PHE A 1 169 ? 7.346 11.731 12.009 1.00 9.08 169 PHE A O 1
ATOM 1254 N N . LEU A 1 170 ? 7.509 13.520 13.388 1.00 8.47 170 LEU A N 1
ATOM 1255 C CA . LEU A 1 170 ? 8.205 12.781 14.456 1.00 9.24 170 LEU A CA 1
ATOM 1256 C C . LEU A 1 170 ? 7.345 11.613 14.932 1.00 9.86 170 LEU A C 1
ATOM 1257 O O . LEU A 1 170 ? 6.186 11.797 15.288 1.00 8.93 170 LEU A O 1
ATOM 1262 N N . ASP A 1 171 ? 7.924 10.415 14.910 1.00 10.29 171 ASP A N 1
ATOM 1263 C CA . ASP A 1 171 ? 7.212 9.175 15.224 1.00 11.79 171 ASP A CA 1
ATOM 1264 C C . ASP A 1 171 ? 7.914 8.462 16.388 1.00 12.97 171 ASP A C 1
ATOM 1265 O O . ASP A 1 171 ? 9.143 8.445 16.464 1.00 14.84 171 ASP A O 1
ATOM 1270 N N . GLY A 1 172 ? 7.130 7.872 17.287 1.00 13.94 172 GLY A N 1
ATOM 1271 C CA . GLY A 1 172 ? 7.662 7.162 18.448 1.00 14.42 172 GLY A CA 1
ATOM 1272 C C . GLY A 1 172 ? 7.691 7.985 19.728 1.00 14.55 172 GLY A C 1
ATOM 1273 O O . GLY A 1 172 ? 8.569 7.791 20.588 1.00 17.10 172 GLY A O 1
ATOM 1274 N N . ILE A 1 173 ? 6.729 8.894 19.860 1.00 12.74 173 ILE A N 1
ATOM 1275 C CA . ILE A 1 173 ? 6.600 9.747 21.041 1.00 11.80 173 ILE A CA 1
ATOM 1276 C C . ILE A 1 173 ? 5.798 9.047 22.132 1.00 10.86 173 ILE A C 1
ATOM 1277 O O . ILE A 1 173 ? 6.246 8.954 23.283 1.00 11.81 173 ILE A O 1
ATOM 1282 N N . SER A 1 174 ? 4.605 8.573 21.770 1.00 10.25 174 SER A N 1
ATOM 1283 C CA . SER A 1 174 ? 3.657 8.047 22.750 1.00 9.32 174 SER A CA 1
ATOM 1284 C C . SER A 1 174 ? 3.632 6.520 22.810 1.00 9.15 174 SER A C 1
ATOM 1285 O O . SER A 1 174 ? 3.234 5.861 21.849 1.00 9.23 174 SER A O 1
ATOM 1288 N N . GLN A 1 175 ? 4.017 5.974 23.958 1.00 9.11 175 GLN A N 1
ATOM 1289 C CA . GLN A 1 175 ? 4.035 4.538 24.196 1.00 9.29 175 GLN A CA 1
ATOM 1290 C C . GLN A 1 175 ? 3.477 4.278 25.587 1.00 9.97 175 GLN A C 1
ATOM 1291 O O . GLN A 1 175 ? 3.643 5.100 26.491 1.00 10.43 175 GLN A O 1
ATOM 1297 N N . PRO A 1 176 ? 2.830 3.123 25.786 1.00 9.81 176 PRO A N 1
ATOM 1298 C CA . PRO A 1 176 ? 2.412 2.777 27.144 1.00 10.69 176 PRO A CA 1
ATOM 1299 C C . PRO A 1 176 ? 3.619 2.423 27.999 1.00 11.82 176 PRO A C 1
ATOM 1300 O O . PRO A 1 176 ? 4.667 2.044 27.478 1.00 12.18 176 PRO A O 1
ATOM 1304 N N . SER A 1 177 ? 3.468 2.560 29.309 1.00 12.73 177 SER A N 1
ATOM 1305 C CA . SER A 1 177 ? 4.477 2.094 30.249 1.00 14.93 177 SER A CA 1
ATOM 1306 C C . SER A 1 177 ? 3.872 0.934 31.022 1.00 15.61 177 SER A C 1
ATOM 1307 O O . SER A 1 177 ? 2.762 1.047 31.541 1.00 16.12 177 SER A O 1
ATOM 1310 N N . VAL A 1 178 ? 4.583 -0.186 31.089 1.00 16.57 178 VAL A N 1
ATOM 1311 C CA . VAL A 1 178 ? 4.084 -1.315 31.875 1.00 17.75 178 VAL A CA 1
ATOM 1312 C C . VAL A 1 178 ? 4.633 -1.291 33.299 1.00 19.32 178 VAL A C 1
ATOM 1313 O O . VAL A 1 178 ? 5.777 -0.877 33.530 1.00 19.97 178 VAL A O 1
ATOM 1317 N N . THR A 1 179 ? 3.810 -1.727 34.246 1.00 20.48 179 THR A N 1
ATOM 1318 C CA . THR A 1 179 ? 4.265 -1.932 35.615 1.00 22.23 179 THR A CA 1
ATOM 1319 C C . THR A 1 179 ? 5.072 -3.230 35.683 1.00 23.35 179 THR A C 1
ATOM 1320 O O . THR A 1 179 ? 4.992 -4.065 34.774 1.00 22.31 179 THR A O 1
ATOM 1324 N N . GLY A 1 180 ? 5.851 -3.391 36.751 1.00 25.09 180 GLY A N 1
ATOM 1325 C CA . GLY A 1 180 ? 6.650 -4.600 36.951 1.00 27.08 180 GLY A CA 1
ATOM 1326 C C . GLY A 1 180 ? 8.140 -4.414 36.730 1.00 28.46 180 GLY A C 1
ATOM 1327 O O . GLY A 1 180 ? 8.913 -5.363 36.865 1.00 29.41 180 GLY A O 1
ATOM 1328 N N . TRP A 1 181 ? 8.541 -3.196 36.371 1.00 28.89 181 TRP A N 1
ATOM 1329 C CA . TRP A 1 181 ? 9.959 -2.834 36.271 1.00 30.64 181 TRP A CA 1
ATOM 1330 C C . TRP A 1 181 ? 10.148 -1.342 36.534 1.00 31.10 181 TRP A C 1
ATOM 1331 O O . TRP A 1 181 ? 9.180 -0.577 36.510 1.00 30.36 181 TRP A O 1
ATOM 1342 N N . GLU A 1 182 ? 11.387 -0.936 36.803 1.00 33.00 182 GLU A N 1
ATOM 1343 C CA . GLU A 1 182 ? 11.682 0.467 37.094 1.00 34.10 182 GLU A CA 1
ATOM 1344 C C . GLU A 1 182 ? 12.139 1.202 35.837 1.00 33.32 182 GLU A C 1
ATOM 1345 O O . GLU A 1 182 ? 13.180 0.881 35.257 1.00 33.90 182 GLU A O 1
ATOM 1351 N N . THR A 1 183 ? 11.339 2.180 35.421 1.00 32.40 183 THR A N 1
ATOM 1352 C CA . THR A 1 183 ? 11.630 3.009 34.253 1.00 31.91 183 THR A CA 1
ATOM 1353 C C . THR A 1 183 ? 11.041 4.407 34.460 1.00 31.10 183 THR A C 1
ATOM 1354 O O . THR A 1 183 ? 10.246 4.619 35.383 1.00 31.42 183 THR A O 1
ATOM 1358 N N . THR A 1 184 ? 11.439 5.356 33.617 1.00 30.16 184 THR A N 1
ATOM 1359 C CA . THR A 1 184 ? 10.891 6.711 33.698 1.00 29.30 184 THR A CA 1
ATOM 1360 C C . THR A 1 184 ? 9.520 6.771 33.029 1.00 27.02 184 THR A C 1
ATOM 1361 O O . THR A 1 184 ? 9.344 6.285 31.908 1.00 26.88 184 THR A O 1
ATOM 1365 N N . VAL A 1 185 ? 8.554 7.349 33.740 1.00 25.63 185 VAL A N 1
ATOM 1366 C CA . VAL A 1 185 ? 7.199 7.542 33.225 1.00 22.90 185 VAL A CA 1
ATOM 1367 C C . VAL A 1 185 ? 6.955 9.034 33.028 1.00 21.41 185 VAL A C 1
ATOM 1368 O O . VAL A 1 185 ? 7.118 9.832 33.954 1.00 22.03 185 VAL A O 1
ATOM 1372 N N . PHE A 1 186 ? 6.568 9.401 31.813 1.00 18.66 186 PHE A N 1
ATOM 1373 C CA . PHE A 1 186 ? 6.354 10.797 31.463 1.00 17.44 186 PHE A CA 1
ATOM 1374 C C . PHE A 1 186 ? 4.928 11.231 31.765 1.00 16.42 186 PHE A C 1
ATOM 1375 O O . PHE A 1 186 ? 4.011 10.408 31.740 1.00 16.40 186 PHE A O 1
ATOM 1383 N N . PRO A 1 187 ? 4.728 12.530 32.053 1.00 15.71 187 PRO A N 1
ATOM 1384 C CA . PRO A 1 187 ? 3.384 13.078 32.214 1.00 15.22 187 PRO A CA 1
ATOM 1385 C C . PRO A 1 187 ? 2.492 12.788 31.000 1.00 14.33 187 PRO A C 1
ATOM 1386 O O . PRO A 1 187 ? 2.855 13.088 29.858 1.00 13.65 187 PRO A O 1
ATOM 1390 N N . GLY A 1 188 ? 1.342 12.172 31.255 1.00 14.03 188 GLY A N 1
ATOM 1391 C CA . GLY A 1 188 ? 0.399 11.824 30.197 1.00 13.86 188 GLY A CA 1
ATOM 1392 C C . GLY A 1 188 ? 0.564 10.412 29.663 1.00 13.86 188 GLY A C 1
ATOM 1393 O O . GLY A 1 188 ? -0.294 9.919 28.932 1.00 14.17 188 GLY A O 1
ATOM 1394 N N . GLN A 1 189 ? 1.659 9.758 30.025 1.00 16.63 189 GLN A N 1
ATOM 1395 C CA . GLN A 1 189 ? 1.918 8.401 29.585 1.00 16.18 189 GLN A CA 1
ATOM 1396 C C . GLN A 1 189 ? 0.989 7.426 30.317 1.00 16.55 189 GLN A C 1
ATOM 1397 O O . GLN A 1 189 ? 0.809 7.531 31.537 1.00 17.64 189 GLN A O 1
ATOM 1403 N N . ALA A 1 190 ? 0.373 6.510 29.569 1.00 16.33 190 ALA A N 1
ATOM 1404 C CA . ALA A 1 190 ? -0.491 5.498 30.175 1.00 17.02 190 ALA A CA 1
ATOM 1405 C C . ALA A 1 190 ? 0.364 4.464 30.888 1.00 17.05 190 ALA A C 1
ATOM 1406 O O . ALA A 1 190 ? 1.367 3.994 30.349 1.00 17.82 190 ALA A O 1
ATOM 1408 N N . VAL A 1 191 ? -0.026 4.139 32.115 1.00 17.23 191 VAL A N 1
ATOM 1409 C CA . VAL A 1 191 ? 0.611 3.079 32.877 1.00 16.95 191 VAL A CA 1
ATOM 1410 C C . VAL A 1 191 ? -0.375 1.917 32.893 1.00 16.23 191 VAL A C 1
ATOM 1411 O O . VAL A 1 191 ? -1.516 2.070 33.333 1.00 17.09 191 VAL A O 1
ATOM 1415 N N . VAL A 1 192 ? 0.058 0.778 32.359 1.00 14.67 192 VAL A N 1
ATOM 1416 C CA . VAL A 1 192 ? -0.806 -0.389 32.203 1.00 13.91 192 VAL A CA 1
ATOM 1417 C C . VAL A 1 192 ? -0.176 -1.618 32.854 1.00 13.06 192 VAL A C 1
ATOM 1418 O O . VAL A 1 192 ? 1.051 -1.679 32.996 1.00 12.49 192 VAL A O 1
ATOM 1422 N N . PRO A 1 193 ? -1.005 -2.606 33.247 1.00 12.61 193 PRO A N 1
ATOM 1423 C CA . PRO A 1 193 ? -0.424 -3.861 33.718 1.00 12.44 193 PRO A CA 1
ATOM 1424 C C . PRO A 1 193 ? 0.370 -4.531 32.5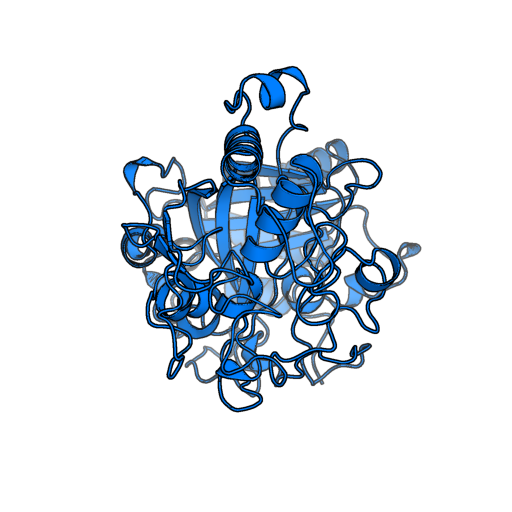92 1.00 11.57 193 PRO A C 1
ATOM 1425 O O . PRO A 1 193 ? 0.037 -4.359 31.410 1.00 11.02 193 PRO A O 1
ATOM 1429 N N . PRO A 1 194 ? 1.423 -5.288 32.939 1.00 11.24 194 PRO A N 1
ATOM 1430 C CA . PRO A 1 194 ? 2.324 -5.787 31.900 1.00 10.71 194 PRO A CA 1
ATOM 1431 C C . PRO A 1 194 ? 1.666 -6.705 30.874 1.00 9.85 194 PRO A C 1
ATOM 1432 O O . PRO A 1 194 ? 2.113 -6.751 29.732 1.00 9.03 194 PRO A O 1
ATOM 1436 N N . GLY A 1 195 ? 0.593 -7.383 31.270 1.00 9.63 195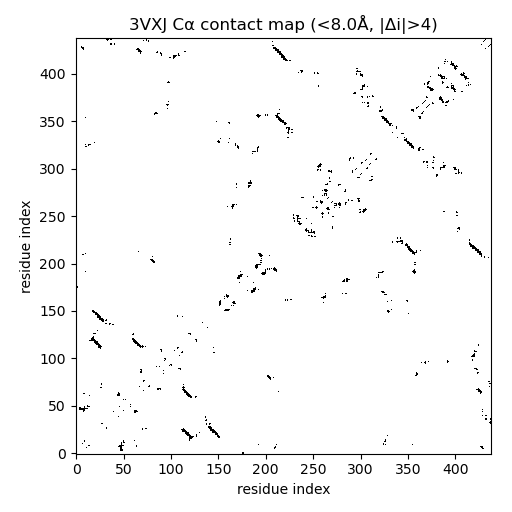 GLY A N 1
ATOM 1437 C CA . GLY A 1 195 ? -0.135 -8.298 30.390 1.00 9.43 195 GLY A CA 1
ATOM 1438 C C . GLY A 1 195 ? -0.917 -7.659 29.257 1.00 9.01 195 GLY A C 1
ATOM 1439 O O . GLY A 1 195 ? -1.482 -8.364 28.437 1.00 9.42 195 GLY A O 1
ATOM 1440 N N . ILE A 1 196 ? -0.967 -6.334 29.203 1.00 8.50 196 ILE A N 1
ATOM 1441 C CA . ILE A 1 196 ? -1.468 -5.670 27.997 1.00 8.75 196 ILE A CA 1
ATOM 1442 C C . ILE A 1 196 ? -0.492 -5.906 26.833 1.00 8.24 196 ILE A C 1
ATOM 1443 O O . ILE A 1 196 ? -0.903 -5.991 25.669 1.00 7.92 196 ILE A O 1
ATOM 1448 N N . ILE A 1 197 ? 0.795 -6.048 27.157 1.00 7.98 197 ILE A N 1
ATOM 1449 C CA . ILE A 1 197 ? 1.849 -6.226 26.157 1.00 8.55 197 ILE A CA 1
ATOM 1450 C C . ILE A 1 197 ? 2.411 -7.647 26.169 1.00 8.19 197 ILE A C 1
ATOM 1451 O O . ILE A 1 197 ? 2.665 -8.221 25.112 1.00 8.43 197 ILE A O 1
ATOM 1456 N N . LEU A 1 198 ? 2.590 -8.206 27.365 1.00 8.30 198 LEU A N 1
ATOM 1457 C CA . LEU A 1 198 ? 3.277 -9.488 27.550 1.00 8.85 198 LEU A CA 1
ATOM 1458 C C . LEU A 1 198 ? 2.272 -10.594 27.835 1.00 8.91 198 LEU A C 1
ATOM 1459 O O . LEU A 1 198 ? 1.532 -10.532 28.830 1.00 9.09 198 LEU A 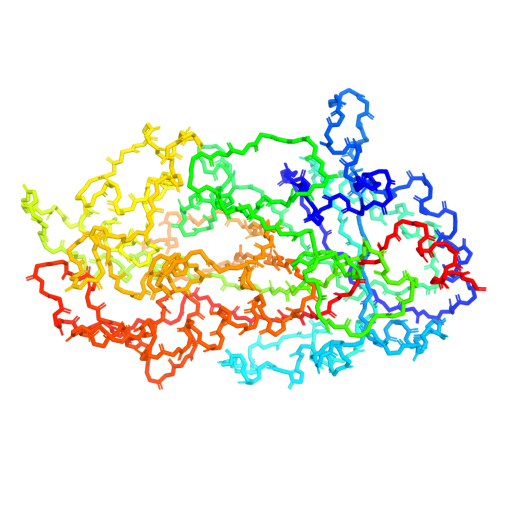O 1
ATOM 1464 N N . THR A 1 199 ? 2.265 -11.614 26.977 1.00 8.49 199 THR A N 1
ATOM 1465 C CA . THR A 1 199 ? 1.361 -12.745 27.169 1.00 9.08 199 THR A CA 1
ATOM 1466 C C . THR A 1 199 ? 1.625 -13.442 28.502 1.00 9.37 199 THR A C 1
ATOM 1467 O O . THR A 1 199 ? 2.779 -13.626 28.912 1.00 9.10 199 THR A O 1
ATOM 1471 N N . GLY A 1 200 ? 0.547 -13.806 29.188 1.00 9.86 200 GLY A N 1
ATOM 1472 C CA . GLY A 1 200 ? 0.650 -14.535 30.451 1.00 10.34 200 GLY A CA 1
ATOM 1473 C C . GLY A 1 200 ? 0.817 -13.685 31.698 1.00 10.86 200 GLY A C 1
ATOM 1474 O O . GLY A 1 200 ? 0.769 -14.215 32.812 1.00 12.17 200 GLY A O 1
ATOM 1475 N N . ARG A 1 201 ? 1.008 -12.375 31.521 1.00 10.14 201 ARG A N 1
ATOM 1476 C CA . ARG A 1 201 ? 1.183 -11.451 32.652 1.00 10.74 201 ARG A CA 1
ATOM 1477 C C . ARG A 1 201 ? -0.141 -10.817 33.057 1.00 11.13 201 ARG A C 1
ATOM 1478 O O . ARG A 1 201 ? -1.123 -10.902 32.318 1.00 11.08 201 ARG A O 1
ATOM 1486 N N . ASP A 1 202 ? -0.179 -10.206 34.242 1.00 12.28 202 ASP A N 1
ATOM 1487 C CA . ASP A 1 202 ? -1.419 -9.606 34.754 1.00 13.43 202 ASP A CA 1
ATOM 1488 C C . ASP A 1 202 ? -1.970 -8.590 33.758 1.00 12.52 202 ASP A C 1
ATOM 1489 O O . ASP A 1 202 ? -1.239 -7.721 33.283 1.00 12.37 202 ASP A O 1
ATOM 1494 N N . GLY A 1 203 ? -3.258 -8.709 33.447 1.00 12.34 203 GLY A N 1
ATOM 1495 C CA . GLY A 1 203 ? -3.891 -7.848 32.455 1.00 11.79 203 GLY A CA 1
ATOM 1496 C C . GLY A 1 203 ? -4.197 -8.573 31.157 1.00 11.37 203 GLY A C 1
ATOM 1497 O O . GLY A 1 203 ? -5.081 -8.160 30.409 1.00 11.65 203 GLY A O 1
ATOM 1498 N N . ASP A 1 204 ? -3.468 -9.651 30.882 1.00 11.00 204 ASP A N 1
ATOM 1499 C CA . ASP A 1 204 ? -3.769 -10.493 29.732 1.00 11.35 204 ASP A CA 1
ATOM 1500 C C . ASP A 1 204 ? -4.959 -11.377 30.094 1.00 12.02 204 ASP A C 1
ATOM 1501 O O . ASP A 1 204 ? -5.015 -11.936 31.193 1.00 14.04 204 ASP A O 1
ATOM 1506 N N . THR A 1 205 ? -5.928 -11.480 29.190 1.00 11.54 205 THR A N 1
ATOM 1507 C CA . THR A 1 205 ? -7.079 -12.359 29.411 1.00 11.89 205 THR A CA 1
ATOM 1508 C C . THR A 1 205 ? -7.113 -13.568 28.477 1.00 11.35 205 THR A C 1
ATOM 1509 O O . THR A 1 205 ? -8.027 -14.386 28.560 1.00 11.57 205 THR A O 1
ATOM 1513 N N . GLY A 1 206 ? -6.130 -13.680 27.590 1.00 10.71 206 GLY A N 1
ATOM 1514 C CA . GLY A 1 206 ? -6.085 -14.790 26.634 1.00 10.27 206 GLY A CA 1
ATOM 1515 C C . GLY A 1 206 ? -5.599 -16.070 27.287 1.00 10.08 206 GLY A C 1
ATOM 1516 O O . GLY A 1 206 ? -4.843 -16.036 28.255 1.00 10.31 206 GLY A O 1
ATOM 1517 N N . THR A 1 207 ? -6.014 -17.204 26.741 1.00 9.72 207 THR A N 1
ATOM 1518 C CA . THR A 1 207 ? -5.650 -18.498 27.304 1.00 9.91 207 THR A CA 1
ATOM 1519 C C . THR A 1 207 ? -4.292 -18.929 26.756 1.00 9.25 207 THR A C 1
ATOM 1520 O O . THR A 1 207 ? -4.196 -19.342 25.593 1.00 9.97 207 THR A O 1
ATOM 1524 N N . ARG A 1 208 ? -3.246 -18.815 27.571 1.00 9.09 208 ARG A N 1
ATOM 1525 C CA . ARG A 1 208 ? -1.871 -19.004 27.094 1.00 8.89 208 ARG A CA 1
ATOM 1526 C C . ARG A 1 208 ? -1.237 -20.272 27.634 1.00 9.20 208 ARG A C 1
ATOM 1527 O O . ARG A 1 208 ? -1.343 -20.542 28.833 1.00 9.04 208 ARG A O 1
ATOM 1535 N N . PRO A 1 209 ? -0.527 -21.027 26.773 1.00 8.78 209 PRO A N 1
ATOM 1536 C CA . PRO A 1 209 ? 0.356 -22.054 27.334 1.00 9.70 209 PRO A CA 1
ATOM 1537 C C . PRO A 1 209 ? 1.356 -21.401 28.287 1.00 9.30 209 PRO A C 1
ATOM 1538 O O . PRO A 1 209 ? 1.739 -20.242 28.089 1.00 9.68 209 PRO A O 1
ATOM 1542 N N . SER A 1 210 ? 1.769 -22.125 29.322 1.00 9.76 210 SER A N 1
ATOM 1543 C CA . SER A 1 210 ? 2.753 -21.596 30.267 1.00 9.78 210 SER A CA 1
ATOM 1544 C C . SER A 1 210 ? 4.028 -21.127 29.565 1.00 10.31 210 SER A C 1
ATOM 1545 O O . SER A 1 210 ? 4.614 -20.124 29.970 1.00 10.47 210 SER A O 1
ATOM 1548 N N . TRP A 1 211 ? 4.435 -21.824 28.505 1.00 9.92 211 TRP A N 1
ATOM 1549 C CA . TRP A 1 211 ? 5.667 -21.450 27.803 1.00 10.74 211 TRP A CA 1
ATOM 1550 C C . TRP A 1 211 ? 5.573 -20.107 27.074 1.00 10.63 211 TRP A C 1
ATOM 1551 O O . TRP A 1 211 ? 6.602 -19.534 26.697 1.00 11.17 211 TRP A O 1
ATOM 1562 N N . ALA A 1 212 ? 4.351 -19.610 26.890 1.00 9.47 212 ALA A N 1
ATOM 1563 C CA . ALA A 1 212 ? 4.128 -18.324 26.230 1.00 8.85 212 ALA A CA 1
ATOM 1564 C C . ALA A 1 212 ? 4.318 -17.115 27.152 1.00 8.62 212 ALA A C 1
ATOM 1565 O O . ALA A 1 212 ? 4.237 -15.967 26.695 1.00 8.36 212 ALA A O 1
ATOM 1567 N N . LEU A 1 213 ? 4.584 -17.353 28.436 1.00 9.10 213 LEU A N 1
ATOM 1568 C CA . LEU A 1 213 ? 4.837 -16.260 29.374 1.00 9.25 213 LEU A CA 1
ATOM 1569 C C . LEU A 1 213 ? 5.943 -15.341 28.850 1.00 8.87 213 LEU A C 1
ATOM 1570 O O . LEU A 1 213 ? 7.005 -15.811 28.419 1.00 9.32 213 LEU A O 1
ATOM 1575 N N . ASP A 1 214 ? 5.676 -14.037 28.899 1.00 8.50 214 ASP A N 1
ATOM 1576 C CA . ASP A 1 214 ? 6.653 -12.987 28.575 1.00 8.60 214 ASP A CA 1
ATOM 1577 C C . ASP A 1 214 ? 7.010 -12.910 27.096 1.00 8.89 214 ASP A C 1
ATOM 1578 O O . ASP A 1 214 ? 8.036 -12.321 26.724 1.00 9.69 214 ASP A O 1
ATOM 1583 N N . GLY A 1 215 ? 6.148 -13.498 26.271 1.00 8.48 215 GLY A N 1
ATOM 1584 C CA . GLY A 1 215 ? 6.176 -13.260 24.836 1.00 7.76 215 GLY A CA 1
ATOM 1585 C C . GLY A 1 215 ? 5.247 -12.110 24.481 1.00 7.31 215 GLY A C 1
ATOM 1586 O O . GLY A 1 215 ? 4.650 -11.477 25.354 1.00 8.32 215 GLY A O 1
ATOM 1587 N N . SER A 1 216 ? 5.131 -11.828 23.186 1.00 7.58 216 SER A N 1
ATOM 1588 C CA . SER A 1 216 ? 4.168 -10.832 22.711 1.00 7.49 216 SER A CA 1
ATOM 1589 C C . SER A 1 216 ? 3.838 -11.105 21.252 1.00 7.51 216 SER A C 1
ATOM 1590 O O . SER A 1 216 ? 4.628 -11.727 20.531 1.00 7.98 216 SER A O 1
ATOM 1593 N N . PHE A 1 217 ? 2.666 -10.643 20.814 1.00 6.92 217 PHE A N 1
ATOM 1594 C CA . PHE A 1 217 ? 2.318 -10.718 19.396 1.00 6.98 217 PHE A CA 1
ATOM 1595 C C . PHE A 1 217 ? 2.694 -9.442 18.674 1.00 7.58 217 PHE A C 1
ATOM 1596 O O . PHE A 1 217 ? 2.366 -8.338 19.133 1.00 8.03 217 PHE A O 1
ATOM 1604 N N . MET A 1 218 ? 3.384 -9.604 17.549 1.00 7.65 218 MET A N 1
ATOM 1605 C CA . MET A 1 218 ? 3.669 -8.513 16.635 1.00 8.40 218 MET A CA 1
ATOM 1606 C C . MET A 1 218 ? 2.691 -8.498 15.465 1.00 8.28 218 MET A C 1
ATOM 1607 O O . MET A 1 218 ? 2.457 -9.526 14.810 1.00 8.12 218 MET A O 1
ATOM 1612 N N . ALA A 1 219 ? 2.133 -7.319 15.199 1.00 7.50 219 ALA A N 1
ATOM 1613 C CA . ALA A 1 219 ? 1.487 -7.031 13.929 1.00 7.95 219 ALA A CA 1
ATOM 1614 C C . ALA A 1 219 ? 2.528 -6.278 13.103 1.00 7.49 219 ALA A C 1
ATOM 1615 O O . ALA A 1 219 ? 2.930 -5.162 13.444 1.00 8.11 219 ALA A O 1
ATOM 1617 N N . PHE A 1 220 ? 2.994 -6.929 12.046 1.00 7.60 220 PHE A N 1
ATOM 1618 C CA . PHE A 1 220 ? 3.886 -6.318 11.083 1.00 7.93 220 PHE A CA 1
ATOM 1619 C C . PHE A 1 220 ? 3.073 -5.856 9.872 1.00 8.07 220 PHE A C 1
ATOM 1620 O O . PHE A 1 220 ? 2.223 -6.594 9.366 1.00 7.83 220 PHE A O 1
ATOM 1628 N N . ARG A 1 221 ? 3.335 -4.633 9.419 1.00 7.60 221 ARG A N 1
ATOM 1629 C CA . ARG A 1 221 ? 2.718 -4.110 8.196 1.00 7.38 221 ARG A CA 1
ATOM 1630 C C . ARG A 1 221 ? 3.760 -3.428 7.331 1.00 7.73 221 ARG A C 1
ATOM 1631 O O . ARG A 1 221 ? 4.506 -2.571 7.810 1.00 8.02 221 ARG A O 1
ATOM 1639 N N . HIS A 1 222 ? 3.826 -3.816 6.060 1.00 8.15 222 HIS A N 1
ATOM 1640 C CA . HIS A 1 222 ? 4.682 -3.119 5.122 1.00 8.29 222 HIS A CA 1
ATOM 1641 C C . HIS A 1 222 ? 3.840 -2.064 4.415 1.00 8.19 222 HIS A C 1
ATOM 1642 O O . HIS A 1 222 ? 2.976 -2.406 3.602 1.00 8.76 222 HIS A O 1
ATOM 1649 N N . PHE A 1 223 ? 4.051 -0.791 4.751 1.00 7.85 223 PHE A N 1
ATOM 1650 C CA . PHE A 1 223 ? 3.281 0.295 4.131 1.00 7.96 223 PHE A CA 1
ATOM 1651 C C . PHE A 1 223 ? 4.151 1.038 3.140 1.00 8.78 223 PHE A C 1
ATOM 1652 O O . PHE A 1 223 ? 5.268 1.434 3.474 1.00 9.19 223 PHE A O 1
ATOM 1660 N N . GLN A 1 224 ? 3.643 1.244 1.930 1.00 8.90 224 GLN A N 1
ATOM 1661 C CA . GLN A 1 224 ? 4.256 2.186 1.005 1.00 10.25 224 GLN A CA 1
ATOM 1662 C C . GLN A 1 224 ? 3.563 3.533 1.177 1.00 9.75 224 GLN A C 1
ATOM 1663 O O . GLN A 1 224 ? 2.336 3.591 1.217 1.00 11.13 224 GLN A O 1
ATOM 1669 N N . GLN A 1 225 ? 4.338 4.611 1.248 1.00 9.67 225 GLN A N 1
ATOM 1670 C CA . GLN A 1 225 ? 3.777 5.956 1.406 1.00 9.50 225 GLN A CA 1
ATOM 1671 C C . GLN A 1 225 ? 3.903 6.796 0.139 1.00 9.76 225 GLN A C 1
ATOM 1672 O O . GLN A 1 225 ? 4.915 6.725 -0.583 1.00 10.55 225 GLN A O 1
ATOM 1678 N N . LYS A 1 226 ? 2.858 7.580 -0.113 1.00 9.87 226 LYS A N 1
ATOM 1679 C CA . LYS A 1 226 ? 2.782 8.474 -1.260 1.00 10.61 226 LYS A CA 1
ATOM 1680 C C . LYS A 1 226 ? 3.005 9.912 -0.802 1.00 10.00 226 LYS A C 1
ATOM 1681 O O . LYS A 1 226 ? 2.054 10.650 -0.509 1.00 10.34 226 LYS A O 1
ATOM 1687 N N . VAL A 1 227 ? 4.278 10.283 -0.703 1.00 9.97 227 VAL A N 1
ATOM 1688 C CA . VAL A 1 227 ? 4.658 11.546 -0.059 1.00 10.09 227 VAL A CA 1
ATOM 1689 C C . VAL A 1 227 ? 4.378 12.778 -0.936 1.00 10.25 227 VAL A C 1
ATOM 1690 O O . VAL A 1 227 ? 3.767 13.740 -0.456 1.00 10.31 227 VAL A O 1
ATOM 1694 N N . PRO A 1 228 ? 4.804 12.764 -2.215 1.00 10.49 228 PRO A N 1
ATOM 1695 C CA . PRO A 1 228 ? 4.433 13.915 -3.053 1.00 10.78 228 PRO A CA 1
ATOM 1696 C C . PRO A 1 228 ? 2.923 14.134 -3.129 1.00 10.77 228 PRO A C 1
ATOM 1697 O O . PRO A 1 228 ? 2.464 15.279 -3.148 1.00 11.38 228 PRO A O 1
ATOM 1701 N N . GLU A 1 229 ? 2.161 13.045 -3.158 1.00 10.91 229 GLU A N 1
ATOM 1702 C CA . GLU A 1 229 ? 0.704 13.123 -3.204 1.00 11.03 229 GLU A CA 1
ATOM 1703 C C . GLU A 1 229 ? 0.132 13.736 -1.919 1.00 10.64 229 GLU A C 1
ATOM 1704 O O . GLU A 1 229 ? -0.750 14.584 -1.974 1.00 11.08 229 GLU A O 1
ATOM 1710 N N . PHE A 1 230 ? 0.641 13.300 -0.769 1.00 10.03 230 PHE A N 1
ATOM 1711 C CA . PHE A 1 230 ? 0.251 13.870 0.519 1.00 9.84 230 PHE A CA 1
ATOM 1712 C C . PHE A 1 230 ? 0.531 15.371 0.559 1.00 10.39 230 PHE A C 1
ATOM 1713 O O . PHE A 1 230 ? -0.335 16.176 0.919 1.00 10.34 230 PHE A O 1
ATOM 1721 N N . ASN A 1 231 ? 1.754 15.744 0.189 1.00 10.98 231 ASN A N 1
ATOM 1722 C CA . ASN A 1 231 ? 2.162 17.143 0.185 1.00 12.24 231 ASN A CA 1
ATOM 1723 C C . ASN A 1 231 ? 1.259 17.973 -0.730 1.00 12.33 231 ASN A C 1
ATOM 1724 O O . ASN A 1 231 ? 0.747 19.024 -0.330 1.00 12.21 231 ASN A O 1
ATOM 1729 N N . ALA A 1 232 ? 1.042 17.495 -1.952 1.00 11.90 232 ALA A N 1
ATOM 1730 C CA . ALA A 1 232 ? 0.189 18.196 -2.910 1.00 11.90 232 ALA A CA 1
ATOM 1731 C C . ALA A 1 232 ? -1.241 18.332 -2.403 1.00 11.68 232 ALA A C 1
ATOM 1732 O O . ALA A 1 232 ? -1.860 19.384 -2.586 1.00 11.96 232 ALA A O 1
ATOM 1734 N N . TYR A 1 233 ? -1.757 17.283 -1.757 1.00 11.25 233 TYR A N 1
ATOM 1735 C CA . TYR A 1 233 ? -3.096 17.327 -1.182 1.00 11.42 233 TYR A CA 1
ATOM 1736 C C . TYR A 1 233 ? -3.212 18.413 -0.112 1.00 11.46 233 TYR A C 1
ATOM 1737 O O . TYR A 1 233 ? -4.203 19.139 -0.074 1.00 11.33 233 TYR A O 1
ATOM 1746 N N . THR A 1 234 ? -2.210 18.524 0.759 1.00 10.95 234 THR A N 1
ATOM 1747 C CA . THR A 1 234 ? -2.267 19.534 1.819 1.00 10.97 234 THR A CA 1
ATOM 1748 C C . THR A 1 234 ? -2.142 20.950 1.259 1.00 10.88 234 THR A C 1
ATOM 1749 O O . THR A 1 234 ? -2.748 21.875 1.787 1.00 11.00 234 THR A O 1
ATOM 1753 N N . LEU A 1 235 ? -1.363 21.119 0.194 1.00 11.64 235 LEU A N 1
ATOM 1754 C CA . LEU A 1 235 ? -1.284 22.413 -0.475 1.00 12.26 235 LEU A CA 1
ATOM 1755 C C . LEU A 1 235 ? -2.604 22.779 -1.158 1.00 12.58 235 LEU A C 1
ATOM 1756 O O . LEU A 1 235 ? -3.068 23.916 -1.037 1.00 12.84 235 LEU A O 1
ATOM 1761 N N . ALA A 1 236 ? -3.218 21.818 -1.852 1.00 12.90 236 ALA A N 1
ATOM 1762 C CA . ALA A 1 236 ? -4.487 22.051 -2.552 1.00 13.71 236 ALA A CA 1
ATOM 1763 C C . ALA A 1 236 ? -5.648 22.342 -1.605 1.00 13.86 236 ALA A C 1
ATOM 1764 O O . ALA A 1 236 ? -6.610 23.023 -1.975 1.00 14.84 236 ALA A O 1
ATOM 1766 N N . ASN A 1 237 ? -5.549 21.834 -0.380 1.00 12.46 237 ASN A N 1
ATOM 1767 C CA . ASN A 1 237 ? -6.625 21.941 0.603 1.00 12.08 237 ASN A CA 1
ATOM 1768 C C . ASN A 1 237 ? -6.217 22.738 1.837 1.00 11.29 237 ASN A C 1
ATOM 1769 O O . ASN A 1 237 ? -6.818 22.619 2.911 1.00 11.54 237 ASN A O 1
ATOM 1774 N N . ALA A 1 238 ? -5.181 23.553 1.665 1.00 11.04 238 ALA A N 1
ATOM 1775 C CA . ALA A 1 238 ? -4.605 24.338 2.752 1.00 10.99 238 ALA A CA 1
ATOM 1776 C C . ALA A 1 238 ? -5.688 25.071 3.519 1.00 10.95 238 ALA A C 1
ATOM 1777 O O . ALA A 1 238 ? -6.597 25.654 2.932 1.00 11.63 238 ALA A O 1
ATOM 1779 N N . ILE A 1 239 ? -5.601 25.033 4.840 1.00 10.47 239 ILE A N 1
ATOM 1780 C CA . ILE A 1 239 ? -6.589 25.701 5.679 1.00 10.73 239 ILE A CA 1
ATOM 1781 C C . ILE A 1 239 ? -6.373 27.214 5.585 1.00 10.59 239 ILE A C 1
ATOM 1782 O O . ILE A 1 239 ? -5.256 27.679 5.798 1.00 10.76 239 ILE A O 1
ATOM 1787 N N . PRO A 1 240 ? -7.425 27.977 5.228 1.00 10.90 240 PRO A N 1
ATOM 1788 C CA . PRO A 1 240 ? -7.205 29.415 5.000 1.00 11.37 240 PRO A CA 1
ATOM 1789 C C . PRO A 1 240 ? -6.879 30.225 6.254 1.00 11.26 240 PRO A C 1
ATOM 1790 O O . PRO A 1 240 ? -6.175 31.218 6.151 1.00 11.95 240 PRO A O 1
ATOM 1794 N N . ALA A 1 241 ? -7.391 29.813 7.413 1.00 11.11 241 ALA A N 1
ATOM 1795 C CA . ALA A 1 241 ? -7.233 30.573 8.656 1.00 11.10 241 ALA A CA 1
ATOM 1796 C C . ALA A 1 241 ? -7.472 29.665 9.846 1.00 11.04 241 ALA A C 1
ATOM 1797 O O . ALA A 1 241 ? -8.165 28.654 9.739 1.00 11.38 241 ALA A O 1
ATOM 1799 N N . ASN A 1 242 ? -6.904 30.032 10.985 1.00 10.90 242 ASN A N 1
ATOM 1800 C CA . ASN A 1 242 ? -7.323 29.413 12.222 1.00 10.53 242 ASN A CA 1
ATOM 1801 C C . ASN A 1 242 ? -7.610 30.505 13.236 1.00 10.63 242 ASN A C 1
ATOM 1802 O O . ASN A 1 242 ? -7.657 31.679 12.865 1.00 10.80 242 ASN A O 1
ATOM 1807 N N . SER A 1 243 ? -7.809 30.133 14.498 1.00 10.78 243 SER A N 1
ATOM 1808 C CA . SER A 1 243 ? -8.209 31.098 15.522 1.00 11.45 243 SER A CA 1
ATOM 1809 C C . SER A 1 243 ? -7.258 32.281 15.626 1.00 11.74 243 SER A C 1
ATOM 1810 O O . SER A 1 243 ? -7.686 33.397 15.910 1.00 12.37 243 SER A O 1
ATOM 1813 N N . ALA A 1 244 ? -5.972 32.025 15.401 1.00 12.06 244 ALA A N 1
ATOM 1814 C CA . ALA A 1 244 ? -4.935 33.030 15.579 1.00 13.15 244 ALA A CA 1
ATOM 1815 C C . ALA A 1 244 ? -4.872 34.043 14.437 1.00 13.43 244 ALA A C 1
ATOM 1816 O O . ALA A 1 244 ? -4.338 35.136 14.604 1.00 14.73 244 ALA A O 1
ATOM 1818 N N . GLY A 1 245 ? -5.416 33.681 13.278 1.00 13.31 245 GLY A N 1
ATOM 1819 C CA . GLY A 1 245 ? -5.425 34.568 12.123 1.00 13.65 245 GLY A CA 1
ATOM 1820 C C . GLY A 1 245 ? -5.339 33.829 10.806 1.00 13.13 245 GLY A C 1
ATOM 1821 O O . GLY A 1 245 ? -5.408 32.590 10.747 1.00 12.45 245 GLY A O 1
ATOM 1822 N N . ASN A 1 246 ? -5.214 34.613 9.741 1.00 13.33 246 ASN A N 1
ATOM 1823 C CA . ASN A 1 246 ? -5.046 34.087 8.402 1.00 13.98 246 ASN A CA 1
ATOM 1824 C C . ASN A 1 246 ? -3.725 33.373 8.232 1.00 13.29 246 ASN A C 1
ATOM 1825 O O . ASN A 1 246 ? -2.715 33.740 8.827 1.00 14.44 246 ASN A O 1
ATOM 1830 N N . LEU A 1 247 ? -3.741 32.344 7.395 1.00 12.57 247 LEU A N 1
ATOM 1831 C CA . LEU A 1 247 ? -2.551 31.556 7.134 1.00 11.81 247 LEU A CA 1
ATOM 1832 C C . LEU A 1 247 ? -2.125 31.721 5.693 1.00 11.88 247 LEU A C 1
ATOM 1833 O O . LEU A 1 247 ? -2.970 31.779 4.798 1.00 12.60 247 LEU A O 1
ATOM 1838 N N . THR A 1 248 ? -0.820 31.804 5.461 1.00 10.63 248 THR A N 1
ATOM 1839 C CA . THR A 1 248 ? -0.324 31.706 4.092 1.00 11.00 248 THR A CA 1
ATOM 1840 C C . THR A 1 248 ? -0.656 30.295 3.618 1.00 10.29 248 THR A C 1
ATOM 1841 O O . THR A 1 248 ? -0.926 29.406 4.446 1.00 10.17 248 THR A O 1
ATOM 1845 N N . GLN A 1 249 ? -0.618 30.062 2.313 1.00 10.43 249 GLN A N 1
ATOM 1846 C CA . GLN A 1 249 ? -0.880 28.716 1.821 1.00 10.73 249 GLN A CA 1
ATOM 1847 C C . GLN A 1 249 ? 0.069 27.691 2.441 1.00 10.70 249 GLN A C 1
ATOM 1848 O O . GLN A 1 249 ? -0.367 26.614 2.840 1.00 10.84 249 GLN A O 1
ATOM 1854 N N . GLN A 1 250 ? 1.356 28.020 2.528 1.00 11.02 250 GLN A N 1
ATOM 1855 C CA . GLN A 1 250 ? 2.308 27.070 3.098 1.00 11.74 250 GLN A CA 1
ATOM 1856 C C . GLN A 1 250 ? 1.954 26.772 4.550 1.00 11.22 250 GLN A C 1
ATOM 1857 O O . GLN A 1 250 ? 1.960 25.614 4.958 1.00 11.01 250 GLN A O 1
ATOM 1863 N N . GLU A 1 251 ? 1.612 27.808 5.315 1.00 11.11 251 GLU A N 1
ATOM 1864 C CA . GLU A 1 251 ? 1.192 27.623 6.706 1.00 10.90 251 GLU A CA 1
ATOM 1865 C C . GLU A 1 251 ? -0.068 26.771 6.793 1.00 10.18 251 GLU A C 1
ATOM 1866 O O . GLU A 1 251 ? -0.198 25.923 7.683 1.00 9.99 251 GLU A O 1
ATOM 1872 N N . GLY A 1 252 ? -1.009 27.023 5.888 1.00 9.63 252 GLY A N 1
ATOM 1873 C CA . GLY A 1 252 ? -2.287 26.319 5.896 1.00 9.69 252 GLY A CA 1
ATOM 1874 C C . GLY A 1 252 ? -2.138 24.855 5.527 1.00 8.90 252 GLY A C 1
ATOM 1875 O O . GLY A 1 252 ? -2.907 24.013 6.002 1.00 8.83 252 GLY A O 1
ATOM 1876 N N . ALA A 1 253 ? -1.150 24.557 4.682 1.00 9.45 253 ALA A N 1
ATOM 1877 C CA . ALA A 1 253 ? -0.846 23.184 4.282 1.00 9.37 253 ALA A CA 1
ATOM 1878 C C . ALA A 1 253 ? -0.188 22.422 5.420 1.00 9.25 253 ALA A C 1
ATOM 1879 O O . ALA A 1 253 ? -0.566 21.278 5.707 1.00 8.85 253 ALA A O 1
ATOM 1881 N N . GLU A 1 254 ? 0.778 23.063 6.082 1.00 9.43 254 GLU A N 1
ATOM 1882 C CA . GLU A 1 254 ? 1.420 22.482 7.260 1.00 9.26 254 GLU A CA 1
ATOM 1883 C C . GLU A 1 254 ? 0.379 22.247 8.344 1.00 8.61 254 GLU A C 1
ATOM 1884 O O . GLU A 1 254 ? 0.361 21.189 8.978 1.00 8.08 254 GLU A O 1
ATOM 1890 N N . PHE A 1 255 ? -0.505 23.223 8.544 1.00 8.40 255 PHE A N 1
ATOM 1891 C CA . PHE A 1 255 ? -1.564 23.093 9.542 1.00 8.11 255 PHE A CA 1
ATOM 1892 C C . PHE A 1 255 ? -2.505 21.940 9.205 1.00 7.72 255 PHE A C 1
ATOM 1893 O O . PHE A 1 255 ? -2.833 21.140 10.084 1.00 7.45 255 PHE A O 1
ATOM 1901 N N . LEU A 1 256 ? -2.906 21.817 7.938 1.00 7.86 256 LEU A N 1
ATOM 1902 C CA . LEU A 1 256 ? -3.752 20.690 7.548 1.00 7.96 256 LEU A CA 1
ATOM 1903 C C . LEU A 1 256 ? -3.079 19.341 7.862 1.00 7.50 256 LEU A C 1
ATOM 1904 O O . LEU A 1 256 ? -3.737 18.432 8.394 1.00 7.19 256 LEU A O 1
ATOM 1909 N N . GLY A 1 257 ? -1.789 19.214 7.565 1.00 7.92 257 GLY A N 1
ATOM 1910 C CA . GLY A 1 257 ? -1.054 17.997 7.912 1.00 7.88 257 GLY A CA 1
ATOM 1911 C C . GLY A 1 257 ? -1.116 17.711 9.402 1.00 7.50 257 GLY A C 1
ATOM 1912 O O . GLY A 1 257 ? -1.389 16.572 9.818 1.00 7.35 257 GLY A O 1
ATOM 1913 N N . ALA A 1 258 ? -0.892 18.748 10.210 1.00 7.35 258 ALA A N 1
ATOM 1914 C CA . ALA A 1 258 ? -0.968 18.592 11.665 1.00 7.53 258 ALA A CA 1
ATOM 1915 C C . ALA A 1 258 ? -2.361 18.203 12.151 1.00 7.14 258 ALA A C 1
ATOM 1916 O O . ALA A 1 258 ? -2.495 17.435 13.104 1.00 7.43 258 ALA A O 1
ATOM 1918 N N . ARG A 1 259 ? -3.391 18.728 11.500 1.00 7.42 259 ARG A N 1
ATOM 1919 C CA . ARG A 1 259 ? -4.776 18.400 11.831 1.00 7.61 259 ARG A CA 1
ATOM 1920 C C . ARG A 1 259 ? -5.097 16.940 11.499 1.00 7.73 259 ARG A C 1
ATOM 1921 O O . ARG A 1 259 ? -5.872 16.283 12.211 1.00 7.60 259 ARG A O 1
ATOM 1929 N N . MET A 1 260 ? -4.502 16.436 10.421 1.00 7.52 260 MET A N 1
ATOM 1930 C CA . MET A 1 260 ? -4.698 15.045 10.025 1.00 7.78 260 MET A CA 1
ATOM 1931 C C . MET A 1 260 ? -4.049 14.090 11.023 1.00 7.09 260 MET A C 1
ATOM 1932 O O . MET A 1 260 ? -4.613 13.034 11.338 1.00 7.61 260 MET A O 1
ATOM 1937 N N . PHE A 1 261 ? -2.873 14.459 11.531 1.00 7.08 261 PHE A N 1
ATOM 1938 C CA . PHE A 1 261 ? -2.155 13.583 12.460 1.00 6.65 261 PHE A CA 1
ATOM 1939 C C . PHE A 1 261 ? -2.550 13.749 13.915 1.00 6.61 261 PHE A C 1
ATOM 1940 O O . PHE A 1 261 ? -2.527 12.774 14.687 1.00 6.87 261 PHE A O 1
ATOM 1948 N N . GLY A 1 262 ? -2.894 14.980 14.292 1.00 6.49 262 GLY A N 1
ATOM 1949 C CA . GLY A 1 262 ? -3.055 15.356 15.697 1.00 6.65 262 GLY A CA 1
ATOM 1950 C C . GLY A 1 262 ? -1.771 15.848 16.356 1.00 6.49 262 GLY A C 1
ATOM 1951 O O . GLY A 1 262 ? -1.773 16.177 17.552 1.00 6.32 262 GLY A O 1
ATOM 1952 N N . ARG A 1 263 ? -0.679 15.901 15.591 1.00 6.83 263 ARG A N 1
ATOM 1953 C CA . ARG A 1 263 ? 0.591 16.486 16.018 1.00 6.75 263 ARG A CA 1
ATOM 1954 C C . ARG A 1 263 ? 1.188 17.241 14.855 1.00 7.03 263 ARG A C 1
ATOM 1955 O O . ARG A 1 263 ? 1.014 16.857 13.702 1.00 6.83 263 ARG A O 1
ATOM 1963 N N . TRP A 1 264 ? 1.902 18.314 15.171 1.00 7.03 264 TRP A N 1
ATOM 1964 C CA . TRP A 1 264 ? 2.789 18.955 14.217 1.00 7.65 264 TRP A CA 1
ATOM 1965 C C . TRP A 1 264 ? 3.966 18.026 13.881 1.00 7.77 264 TRP A C 1
ATOM 1966 O O . TRP A 1 264 ? 4.256 17.064 14.611 1.00 7.78 264 TRP A O 1
ATOM 1977 N N . LYS A 1 265 ? 4.667 18.332 12.797 1.00 8.49 265 LYS A N 1
ATOM 1978 C CA . LYS A 1 265 ? 5.822 17.533 12.399 1.00 8.84 265 LYS A CA 1
ATOM 1979 C C . LYS A 1 265 ? 6.888 17.459 13.495 1.00 9.39 265 LYS A C 1
ATOM 1980 O O . LYS A 1 265 ? 7.592 16.457 13.614 1.00 9.24 265 LYS A O 1
ATOM 1986 N N . SER A 1 266 ? 6.985 18.511 14.306 1.00 9.10 266 SER A N 1
ATOM 1987 C CA . SER A 1 266 ? 7.943 18.583 15.405 1.00 10.07 266 SER A CA 1
ATOM 1988 C C . SER A 1 266 ? 7.612 17.604 16.526 1.00 9.69 266 SER A C 1
ATOM 1989 O O . SER A 1 266 ? 8.444 17.369 17.397 1.00 10.38 266 SER A O 1
ATOM 1992 N N . GLY A 1 267 ? 6.391 17.071 16.523 1.00 8.98 267 GLY A N 1
ATOM 1993 C CA . GLY A 1 267 ? 5.904 16.273 17.635 1.00 8.60 267 GLY A CA 1
ATOM 1994 C C . GLY A 1 267 ? 4.990 17.029 18.582 1.00 8.42 267 GLY A C 1
ATOM 1995 O O . GLY A 1 267 ? 4.373 16.421 19.455 1.00 8.39 267 GLY A O 1
ATOM 1996 N N . ALA A 1 268 ? 4.883 18.349 18.435 1.00 8.53 268 ALA A N 1
ATOM 1997 C CA . ALA A 1 268 ? 4.023 19.103 19.344 1.00 9.07 268 ALA A CA 1
ATOM 1998 C C . ALA A 1 268 ? 2.570 18.658 19.131 1.00 8.49 268 ALA A C 1
ATOM 1999 O O . ALA A 1 268 ? 2.070 18.704 18.010 1.00 8.24 268 ALA A O 1
ATOM 2001 N N . PRO A 1 269 ? 1.884 18.197 20.194 1.00 7.86 269 PRO A N 1
ATOM 2002 C CA . PRO A 1 269 ? 0.502 17.769 19.997 1.00 7.85 269 PRO A CA 1
ATOM 2003 C C . PRO A 1 269 ? -0.415 18.977 19.803 1.00 7.77 269 PRO A C 1
ATOM 2004 O O . PRO A 1 269 ? -0.301 19.971 20.526 1.00 7.85 269 PRO A O 1
ATOM 2008 N N . ILE A 1 270 ? -1.317 18.899 18.828 1.00 7.86 270 ILE A N 1
ATOM 2009 C CA . ILE A 1 270 ? -2.185 20.034 18.541 1.00 8.34 270 ILE A CA 1
ATOM 2010 C C . ILE A 1 270 ? -3.166 20.354 19.680 1.00 8.02 270 ILE A C 1
ATOM 2011 O O . ILE A 1 270 ? -3.580 21.498 19.835 1.00 8.41 270 ILE A O 1
ATOM 2016 N N . ASP A 1 271 ? -3.466 19.370 20.528 1.00 7.91 271 ASP A N 1
ATOM 2017 C CA . ASP A 1 271 ? -4.321 19.639 21.684 1.00 8.90 271 ASP A CA 1
ATOM 2018 C C . ASP A 1 271 ? -3.664 20.679 22.609 1.00 8.77 271 ASP A C 1
ATOM 2019 O O . ASP A 1 271 ? -4.356 21.483 23.225 1.00 9.85 271 ASP A O 1
ATOM 2024 N N . LEU A 1 272 ? -2.331 20.678 22.680 1.00 8.74 272 LEU A N 1
ATOM 2025 C CA . LEU A 1 272 ? -1.586 21.691 23.453 1.00 9.23 272 LEU A CA 1
ATOM 2026 C C . LEU A 1 272 ? -1.160 22.916 22.639 1.00 9.18 272 LEU A C 1
ATOM 2027 O O . LEU A 1 272 ? -1.025 24.011 23.193 1.00 10.75 272 LEU A O 1
ATOM 2032 N N . ALA A 1 273 ? -0.938 22.714 21.343 1.00 8.55 273 ALA A N 1
ATOM 2033 C CA . ALA A 1 273 ? -0.467 23.754 20.429 1.00 8.87 273 ALA A CA 1
ATOM 2034 C C . ALA A 1 273 ? -1.435 23.806 19.245 1.00 8.74 273 ALA A C 1
ATOM 2035 O O . ALA A 1 273 ? -1.115 23.353 18.141 1.00 9.15 273 ALA A O 1
ATOM 2037 N N . PRO A 1 274 ? -2.640 24.361 19.464 1.00 8.54 274 PRO A N 1
ATOM 2038 C CA . PRO A 1 274 ? -3.700 24.196 18.472 1.00 8.74 274 PRO A CA 1
ATOM 2039 C C . PRO A 1 274 ? -3.641 25.100 17.241 1.00 9.18 274 PRO A C 1
ATOM 2040 O O . PRO A 1 274 ? -4.354 24.816 16.279 1.00 8.98 274 PRO A O 1
ATOM 2044 N N . THR A 1 275 ? -2.828 26.156 17.258 1.00 9.51 275 THR A N 1
ATOM 2045 C CA . THR A 1 275 ? -2.803 27.110 16.136 1.00 10.68 275 THR A CA 1
ATOM 2046 C C . THR A 1 275 ? -1.463 27.297 15.436 1.00 11.11 275 THR A C 1
ATOM 2047 O O . THR A 1 275 ? -1.430 27.783 14.308 1.00 11.74 275 THR A O 1
ATOM 2051 N N . ALA A 1 276 ? -0.370 26.939 16.099 1.00 11.45 276 ALA A N 1
ATOM 2052 C CA . ALA A 1 276 ? 0.968 27.085 15.529 1.00 11.48 276 ALA A CA 1
ATOM 2053 C C . ALA A 1 276 ? 1.860 26.047 16.168 1.00 11.34 276 ALA A C 1
ATOM 2054 O O . ALA A 1 276 ? 1.624 25.611 17.306 1.00 11.04 276 ALA A O 1
ATOM 2056 N N . ASP A 1 277 ? 2.885 25.641 15.430 1.00 11.88 277 ASP A N 1
ATOM 2057 C CA . ASP A 1 277 ? 3.843 24.680 15.942 1.00 12.20 277 ASP A CA 1
ATOM 2058 C C . ASP A 1 277 ? 4.597 25.261 17.144 1.00 12.64 277 ASP A C 1
ATOM 2059 O O . ASP A 1 277 ? 4.755 26.483 17.280 1.00 13.10 277 ASP A O 1
ATOM 2064 N N . ASP A 1 278 ? 5.009 24.372 18.036 1.00 12.73 278 ASP A N 1
ATOM 2065 C CA . ASP A 1 278 ? 5.857 24.722 19.169 1.00 13.63 278 ASP A CA 1
ATOM 2066 C C . ASP A 1 278 ? 6.946 23.654 19.191 1.00 13.42 278 ASP A C 1
ATOM 2067 O O . ASP A 1 278 ? 6.786 22.611 19.830 1.00 12.06 278 ASP A O 1
ATOM 2072 N N . PRO A 1 279 ? 8.046 23.893 18.463 1.00 13.97 279 PRO A N 1
ATOM 2073 C CA . PRO A 1 279 ? 9.071 22.865 18.350 1.00 14.39 279 PRO A CA 1
ATOM 2074 C C . PRO A 1 279 ? 9.739 22.514 19.686 1.00 14.99 279 PRO A C 1
ATOM 2075 O O . PRO A 1 279 ? 10.124 21.362 19.876 1.00 15.06 279 PRO A O 1
ATOM 2079 N N . ALA A 1 280 ? 9.838 23.485 20.599 1.00 15.09 280 ALA A N 1
ATOM 2080 C CA . ALA A 1 280 ? 10.366 23.229 21.945 1.00 15.20 280 ALA A CA 1
ATOM 2081 C C . ALA A 1 280 ? 9.516 22.193 22.673 1.00 14.46 280 ALA A C 1
ATOM 2082 O O . ALA A 1 280 ? 10.048 21.281 23.330 1.00 15.18 280 ALA A O 1
ATOM 2084 N N . LEU A 1 281 ? 8.198 22.326 22.544 1.00 13.07 281 LEU A N 1
ATOM 2085 C CA . LEU A 1 281 ? 7.270 21.346 23.106 1.00 12.42 281 LEU A CA 1
ATOM 2086 C C . LEU A 1 281 ? 7.380 19.965 22.440 1.00 12.11 281 LEU A C 1
ATOM 2087 O O . LEU A 1 281 ? 7.397 18.946 23.130 1.00 11.10 281 LEU A O 1
ATOM 2092 N N . GLY A 1 282 ? 7.456 19.937 21.110 1.00 11.86 282 GLY A N 1
ATOM 2093 C CA . GLY A 1 282 ? 7.612 18.679 20.370 1.00 12.26 282 GLY A CA 1
ATOM 2094 C C . GLY A 1 282 ? 8.801 17.855 20.825 1.00 13.08 282 GLY A C 1
ATOM 2095 O O . GLY A 1 282 ? 8.725 16.623 20.884 1.00 13.17 282 GLY A O 1
ATOM 2096 N N . ALA A 1 283 ? 9.889 18.545 21.154 1.00 14.16 283 ALA A N 1
ATOM 2097 C CA . ALA A 1 283 ? 11.127 17.906 21.595 1.00 14.70 283 ALA A CA 1
ATOM 2098 C C . ALA A 1 283 ? 11.193 17.745 23.115 1.00 15.00 283 ALA A C 1
ATOM 2099 O O . ALA A 1 283 ? 12.272 17.527 23.676 1.00 16.18 283 ALA A O 1
ATOM 2101 N N . ASP A 1 284 ? 10.053 17.855 23.786 1.00 13.48 284 ASP A N 1
ATOM 2102 C CA . ASP A 1 284 ? 10.022 17.794 25.251 1.00 13.18 284 ASP A CA 1
ATOM 2103 C C . ASP A 1 284 ? 9.224 16.585 25.727 1.00 12.80 284 ASP A C 1
ATOM 2104 O O . ASP A 1 284 ? 8.005 16.676 25.843 1.00 12.00 284 ASP A O 1
ATOM 2109 N N . PRO A 1 285 ? 9.897 15.457 26.033 1.00 12.99 285 PRO A N 1
ATOM 2110 C CA . PRO A 1 285 ? 9.111 14.269 26.407 1.00 12.81 285 PRO A CA 1
ATOM 2111 C C . PRO A 1 285 ? 8.352 14.425 27.723 1.00 12.37 285 PRO A C 1
ATOM 2112 O O . PRO A 1 285 ? 7.435 13.648 27.998 1.00 11.76 285 PRO A O 1
ATOM 2116 N N . GLN A 1 286 ? 8.709 15.435 28.513 1.00 12.27 286 GLN A N 1
ATOM 2117 C CA . GLN A 1 286 ? 8.016 15.713 29.770 1.00 12.97 286 GLN A CA 1
ATOM 2118 C C . GLN A 1 286 ? 6.686 16.449 29.597 1.00 12.23 286 GLN A C 1
ATOM 2119 O O . GLN A 1 286 ? 5.899 16.544 30.543 1.00 13.10 286 GLN A O 1
ATOM 2125 N N . ARG A 1 287 ? 6.432 16.967 28.397 1.00 11.71 287 ARG A N 1
ATOM 2126 C CA . ARG A 1 287 ? 5.191 17.689 28.125 1.00 11.91 287 ARG A CA 1
ATOM 2127 C C . ARG A 1 287 ? 4.484 17.271 26.842 1.00 11.04 287 ARG A C 1
ATOM 2128 O O . ARG A 1 287 ? 3.274 17.459 26.726 1.00 10.46 287 ARG A O 1
ATOM 2136 N N . ASN A 1 288 ? 5.212 16.715 25.875 1.00 10.66 288 ASN A N 1
ATOM 2137 C CA . ASN A 1 288 ? 4.609 16.421 24.561 1.00 10.34 288 ASN A CA 1
ATOM 2138 C C . ASN A 1 288 ? 3.557 15.311 24.570 1.00 9.57 288 ASN A C 1
ATOM 2139 O O . ASN A 1 288 ? 2.880 15.074 23.556 1.00 9.80 288 ASN A O 1
ATOM 2144 N N . ASN A 1 289 ? 3.402 14.641 25.709 1.00 9.41 289 ASN A N 1
ATOM 2145 C CA . ASN A 1 289 ? 2.345 13.640 25.844 1.00 9.58 289 ASN A CA 1
ATOM 2146 C C . ASN A 1 289 ? 1.327 13.983 26.929 1.00 9.54 289 ASN A C 1
ATOM 2147 O O . ASN A 1 289 ? 0.431 13.190 27.222 1.00 9.62 289 ASN A O 1
ATOM 2152 N N . ASN A 1 290 ? 1.451 15.173 27.509 1.00 10.03 290 ASN A N 1
ATOM 2153 C CA . ASN A 1 290 ? 0.633 15.558 28.650 1.00 10.86 290 ASN A CA 1
ATOM 2154 C C . ASN A 1 290 ? -0.679 16.238 28.256 1.00 10.43 290 ASN A C 1
ATOM 2155 O O . ASN A 1 290 ? -0.899 17.424 28.516 1.00 11.30 290 ASN A O 1
ATOM 2160 N N . PHE A 1 291 ? -1.559 15.458 27.639 1.00 9.33 291 PHE A N 1
ATOM 2161 C CA . PHE A 1 291 ? -2.860 15.926 27.170 1.00 8.91 291 PHE A CA 1
ATOM 2162 C C . PHE A 1 291 ? -3.755 14.706 27.078 1.00 8.59 291 PHE A C 1
ATOM 2163 O O . PHE A 1 291 ? -3.262 13.570 26.979 1.00 8.77 291 PHE A O 1
ATOM 2171 N N . ASP A 1 292 ? -5.063 14.922 27.098 1.00 9.06 292 ASP A N 1
ATOM 2172 C CA . ASP A 1 292 ? -5.991 13.793 27.070 1.00 8.83 292 ASP A CA 1
ATOM 2173 C C . ASP A 1 292 ? -7.294 14.057 26.313 1.00 8.36 292 ASP A C 1
ATOM 2174 O O . ASP A 1 292 ? -8.211 13.253 26.394 1.00 9.01 292 ASP A O 1
ATOM 2179 N N . TYR A 1 293 ? -7.357 15.176 25.587 1.00 8.15 293 TYR A N 1
ATOM 2180 C CA . TYR A 1 293 ? -8.560 15.647 24.873 1.00 8.54 293 TYR A CA 1
ATOM 2181 C C . TYR A 1 293 ? -9.688 16.128 25.790 1.00 8.91 293 TYR A C 1
ATOM 2182 O O . TYR A 1 293 ? -10.747 16.502 25.294 1.00 8.97 293 TYR A O 1
ATOM 2191 N N . SER A 1 294 ? -9.468 16.158 27.111 1.00 9.58 294 SER A N 1
ATOM 2192 C CA . SER A 1 294 ? -10.527 16.601 28.036 1.00 10.64 294 SER A CA 1
ATOM 2193 C C . SER A 1 294 ? -10.929 18.057 27.813 1.00 10.50 294 SER A C 1
ATOM 2194 O O . SER A 1 294 ? -12.024 18.464 28.200 1.00 11.49 294 SER A O 1
ATOM 2197 N N . ASP A 1 295 ? -10.056 18.826 27.163 1.00 10.37 295 ASP A N 1
ATOM 2198 C CA . ASP A 1 295 ? -10.356 20.211 26.802 1.00 10.19 295 ASP A CA 1
ATOM 2199 C C . ASP A 1 295 ? -11.020 20.367 25.423 1.00 9.89 295 ASP A C 1
ATOM 2200 O O . ASP A 1 295 ? -11.188 21.491 24.942 1.00 10.00 295 ASP A O 1
ATOM 2205 N N . THR A 1 296 ? -11.351 19.249 24.776 1.00 9.21 296 THR A N 1
ATOM 2206 C CA . THR A 1 296 ? -11.891 19.278 23.420 1.00 9.61 296 THR A CA 1
ATOM 2207 C C . THR A 1 296 ? -12.767 18.046 23.132 1.00 9.27 296 THR A C 1
ATOM 2208 O O . THR A 1 296 ? -12.799 17.521 22.015 1.00 9.00 296 THR A O 1
ATOM 2212 N N . LEU A 1 297 ? -13.480 17.580 24.154 1.00 9.38 297 LEU A N 1
ATOM 2213 C CA . LEU A 1 297 ? -14.328 16.401 23.983 1.00 9.64 297 LEU A CA 1
ATOM 2214 C C . LEU A 1 297 ? -15.540 16.661 23.091 1.00 9.56 297 LEU A C 1
ATOM 2215 O O . LEU A 1 297 ? -16.020 15.746 22.430 1.00 9.72 297 LEU A O 1
ATOM 2220 N N . THR A 1 298 ? -16.039 17.895 23.077 1.00 9.83 298 THR A N 1
ATOM 2221 C CA . THR A 1 298 ? -17.294 18.180 22.390 1.00 10.40 298 THR A CA 1
ATOM 2222 C C . THR A 1 298 ? -17.171 19.291 21.343 1.00 9.96 298 THR A C 1
ATOM 2223 O O . THR A 1 298 ? -18.161 19.917 20.975 1.00 11.03 298 THR A O 1
ATOM 2227 N N . ASP A 1 299 ? -15.953 19.510 20.858 1.00 9.62 299 ASP A N 1
ATOM 2228 C CA . ASP A 1 299 ? -15.711 20.431 19.752 1.00 9.36 299 ASP A CA 1
ATOM 2229 C C . ASP A 1 299 ? -14.402 20.035 19.082 1.00 8.76 299 ASP A C 1
ATOM 2230 O O . ASP A 1 299 ? -13.631 19.261 19.652 1.00 9.19 299 ASP A O 1
ATOM 2235 N N . GLU A 1 300 ? -14.152 20.564 17.881 1.00 8.73 300 GLU A N 1
ATOM 2236 C CA . GLU A 1 300 ? -12.962 20.181 17.110 1.00 8.51 300 GLU A CA 1
ATOM 2237 C C . GLU A 1 300 ? -11.964 21.310 16.898 1.00 8.40 300 GLU A C 1
ATOM 2238 O O . GLU A 1 300 ? -10.990 21.135 16.166 1.00 8.57 300 GLU A O 1
ATOM 2244 N N . THR A 1 301 ? -12.151 22.455 17.549 1.00 8.26 301 THR A N 1
ATOM 2245 C CA . THR A 1 301 ? -11.168 23.518 17.342 1.00 8.15 301 THR A CA 1
ATOM 2246 C C . THR A 1 301 ? -9.752 23.107 17.726 1.00 8.19 301 THR A C 1
ATOM 2247 O O . THR A 1 301 ? -8.811 23.313 16.958 1.00 8.31 301 THR A O 1
ATOM 2251 N N . ARG A 1 302 ? -9.596 22.513 18.900 1.00 7.88 302 ARG A N 1
ATOM 2252 C CA . ARG A 1 302 ? -8.248 22.156 19.332 1.00 7.50 302 ARG A CA 1
ATOM 2253 C C . ARG A 1 302 ? -7.700 20.920 18.618 1.00 7.53 302 ARG A C 1
ATOM 2254 O O . ARG A 1 302 ? -6.506 20.840 18.371 1.00 7.97 302 ARG A O 1
ATOM 2262 N N . CYS A 1 303 ? -8.563 19.956 18.309 1.00 7.77 303 CYS A N 1
ATOM 2263 C CA . CYS A 1 303 ? -8.150 18.725 17.614 1.00 7.54 303 CYS A CA 1
ATOM 2264 C C . CYS A 1 303 ? -9.359 18.092 16.942 1.00 7.87 303 CYS A C 1
ATOM 2265 O O . CYS A 1 303 ? -10.393 17.927 17.594 1.00 8.92 303 CYS A O 1
ATOM 2268 N N . PRO A 1 304 ? -9.239 17.702 15.649 1.00 7.48 304 PRO A N 1
ATOM 2269 C CA . PRO A 1 304 ? -10.354 16.940 15.061 1.00 7.34 304 PRO A CA 1
ATOM 2270 C C . PRO A 1 304 ? -10.625 15.636 15.805 1.00 7.44 304 PRO A C 1
ATOM 2271 O O . PRO A 1 304 ? -9.708 15.052 16.397 1.00 7.70 304 PRO A O 1
ATOM 2275 N N . PHE A 1 305 ? -11.869 15.179 15.760 1.00 7.35 305 PHE A N 1
ATOM 2276 C CA . PHE A 1 305 ? -12.215 13.900 16.377 1.00 7.48 305 PHE A CA 1
ATOM 2277 C C . PHE A 1 305 ? -11.512 12.731 15.691 1.00 7.47 305 PHE A C 1
ATOM 2278 O O . PHE A 1 305 ? -11.226 11.721 16.338 1.00 8.11 305 PHE A O 1
ATOM 2286 N N . GLY A 1 306 ? -11.226 12.881 14.396 1.00 7.19 306 GLY A N 1
ATOM 2287 C CA . GLY A 1 306 ? -10.694 11.804 13.558 1.00 7.66 306 GLY A CA 1
ATOM 2288 C C . GLY A 1 306 ? -9.206 11.863 13.219 1.00 7.46 306 GLY A C 1
ATOM 2289 O O . GLY A 1 306 ? -8.749 11.097 12.369 1.00 7.71 306 GLY A O 1
ATOM 2290 N N . ALA A 1 307 ? -8.444 12.737 13.887 1.00 7.34 307 ALA A N 1
ATOM 2291 C CA . ALA A 1 307 ? -6.988 12.796 13.727 1.00 7.07 307 ALA A CA 1
ATOM 2292 C C . ALA A 1 307 ? -6.337 11.449 14.086 1.00 6.87 307 ALA A C 1
ATOM 2293 O O . ALA A 1 307 ? -6.807 10.742 14.985 1.00 6.67 307 ALA A O 1
ATOM 2295 N N . HIS A 1 308 ? -5.240 11.122 13.398 1.00 6.52 308 HIS A N 1
ATOM 2296 C CA . HIS A 1 308 ? -4.570 9.839 13.572 1.00 6.51 308 HIS A CA 1
ATOM 2297 C C . HIS A 1 308 ? -4.371 9.442 15.027 1.00 6.79 308 HIS A C 1
ATOM 2298 O O . HIS A 1 308 ? -4.799 8.360 15.427 1.00 6.93 308 HIS A O 1
ATOM 2305 N N . VAL A 1 309 ? -3.704 10.287 15.814 1.00 6.42 309 VAL A N 1
ATOM 2306 C CA . VAL A 1 309 ? -3.357 9.872 17.178 1.00 6.99 309 VAL A CA 1
ATOM 2307 C C . VAL A 1 309 ? -4.582 9.764 18.077 1.00 6.59 309 VAL A C 1
ATOM 2308 O O . VAL A 1 309 ? -4.601 8.946 19.005 1.00 6.78 309 VAL A O 1
ATOM 2312 N N . ARG A 1 310 ? -5.605 10.563 17.790 1.00 6.27 310 ARG A N 1
ATOM 2313 C CA . ARG A 1 310 ? -6.847 10.522 18.565 1.00 6.56 310 ARG A CA 1
ATOM 2314 C C . ARG A 1 310 ? -7.674 9.269 18.265 1.00 6.62 310 ARG A C 1
ATOM 2315 O O . ARG A 1 310 ? -8.294 8.705 19.160 1.00 7.70 310 ARG A O 1
ATOM 2323 N N . LYS A 1 311 ? -7.650 8.825 17.014 1.00 6.55 311 LYS A N 1
ATOM 2324 C CA . LYS A 1 311 ? -8.278 7.564 16.623 1.00 7.06 311 LYS A CA 1
ATOM 2325 C C . LYS A 1 311 ? -7.574 6.344 17.202 1.00 6.93 311 LYS A C 1
ATOM 2326 O O . LYS A 1 311 ? -8.218 5.397 17.648 1.00 7.51 311 LYS A O 1
ATOM 2332 N N . THR A 1 312 ? -6.246 6.363 17.213 1.00 6.43 312 THR A N 1
ATOM 2333 C CA . THR A 1 312 ? -5.500 5.177 17.634 1.00 7.21 312 THR A CA 1
ATOM 2334 C C . THR A 1 312 ? -5.300 5.120 19.145 1.00 6.92 312 THR A C 1
ATOM 2335 O O . THR A 1 312 ? -5.118 4.036 19.694 1.00 7.94 312 THR A O 1
ATOM 2339 N N . ASN A 1 313 ? -5.359 6.279 19.803 1.00 6.87 313 ASN A N 1
ATOM 2340 C CA . ASN A 1 313 ? -5.436 6.356 21.255 1.00 6.90 313 ASN A CA 1
ATOM 2341 C C . ASN A 1 313 ? -6.395 7.464 21.672 1.00 7.10 313 ASN A C 1
ATOM 2342 O O . ASN A 1 313 ? -6.002 8.630 21.783 1.00 7.67 313 ASN A O 1
ATOM 2347 N N . PRO A 1 314 ? -7.667 7.101 21.904 1.00 7.55 314 PRO A N 1
ATOM 2348 C CA . PRO A 1 314 ? -8.706 8.091 22.162 1.00 7.73 314 PRO A CA 1
ATOM 2349 C C . PRO A 1 314 ? -8.611 8.810 23.505 1.00 7.62 314 PRO A C 1
ATOM 2350 O O . PRO A 1 314 ? -9.321 9.789 23.691 1.00 7.97 314 PRO A O 1
ATOM 2354 N N . ARG A 1 315 ? -7.747 8.358 24.415 1.00 7.67 315 ARG A N 1
ATOM 2355 C CA . ARG A 1 315 ? -7.591 9.023 25.719 1.00 7.76 315 ARG A CA 1
ATOM 2356 C C . ARG A 1 315 ? -8.972 9.280 26.349 1.00 8.04 315 ARG A C 1
ATOM 2357 O O . ARG A 1 315 ? -9.762 8.334 26.466 1.00 8.41 315 ARG A O 1
ATOM 2365 N N . GLN A 1 316 ? -9.278 10.515 26.755 1.00 9.58 316 GLN A N 1
ATOM 2366 C CA . GLN A 1 316 ? -10.531 10.794 27.469 1.00 10.26 316 GLN A CA 1
ATOM 2367 C C . GLN A 1 316 ? -11.793 10.657 26.614 1.00 9.85 316 GLN A C 1
ATOM 2368 O O . GLN A 1 316 ? -12.899 10.657 27.153 1.00 10.41 316 GLN A O 1
ATOM 2374 N N . ASP A 1 317 ? -11.656 10.505 25.296 1.00 8.54 317 ASP A N 1
ATOM 2375 C CA . ASP A 1 317 ? -12.841 10.162 24.489 1.00 9.35 317 ASP A CA 1
ATOM 2376 C C . ASP A 1 317 ? -13.478 8.845 24.964 1.00 9.57 317 ASP A C 1
ATOM 2377 O O . ASP A 1 317 ? -14.669 8.612 24.736 1.00 10.84 317 ASP A O 1
ATOM 2382 N N . LEU A 1 318 ? -12.694 7.994 25.628 1.00 10.41 318 LEU A N 1
ATOM 2383 C CA . LEU A 1 318 ? -13.226 6.735 26.174 1.00 11.29 318 LEU A CA 1
ATOM 2384 C C . LEU A 1 318 ? -13.922 6.908 27.526 1.00 12.39 318 LEU A C 1
ATOM 2385 O O . LEU A 1 318 ? -14.583 5.977 27.999 1.00 14.00 318 LEU A O 1
ATOM 2390 N N . GLY A 1 319 ? -13.772 8.083 28.136 1.00 12.45 319 GLY A N 1
ATOM 2391 C CA . GLY A 1 319 ? -14.413 8.384 29.418 1.00 13.37 319 GLY A CA 1
ATOM 2392 C C . GLY A 1 319 ? -13.493 8.301 30.621 1.00 14.29 319 GLY A C 1
ATOM 2393 O O . GLY A 1 319 ? -13.890 8.644 31.739 1.00 15.24 319 GLY A O 1
ATOM 2394 N N . GLY A 1 320 ? -12.269 7.840 30.399 1.00 13.93 320 GLY A N 1
ATOM 2395 C CA . GLY A 1 320 ? -11.271 7.701 31.454 1.00 14.60 320 GLY A CA 1
ATOM 2396 C C . GLY A 1 320 ? -10.179 6.753 30.993 1.00 14.36 320 GLY A C 1
ATOM 2397 O O . GLY A 1 320 ? -10.211 6.287 29.844 1.00 13.45 320 GLY A O 1
ATOM 2398 N N . PRO A 1 321 ? -9.191 6.471 31.866 1.00 14.94 321 PRO A N 1
ATOM 2399 C CA . PRO A 1 321 ? -8.125 5.525 31.537 1.00 15.04 321 PRO A CA 1
ATOM 2400 C C . PRO A 1 321 ? -8.686 4.132 31.261 1.00 14.49 321 PRO A C 1
ATOM 2401 O O . PRO A 1 321 ? -9.592 3.667 31.959 1.00 14.90 321 PRO A O 1
ATOM 2405 N N . VAL A 1 322 ? -8.185 3.508 30.203 1.00 13.32 322 VAL A N 1
ATOM 2406 C CA . VAL A 1 322 ? -8.574 2.158 29.819 1.00 12.86 322 VAL A CA 1
ATOM 2407 C C . VAL A 1 322 ? -7.273 1.447 29.465 1.00 12.04 322 VAL A C 1
ATOM 2408 O O . VAL A 1 322 ? -6.522 1.935 28.617 1.00 12.03 322 VAL A O 1
ATOM 2412 N N . ASP A 1 323 ? -6.994 0.318 30.114 1.00 11.79 323 ASP A N 1
ATOM 2413 C CA . ASP A 1 323 ? -5.747 -0.423 29.884 1.00 11.28 323 ASP A CA 1
ATOM 2414 C C . ASP A 1 323 ? -5.734 -1.116 28.526 1.00 10.29 323 ASP A C 1
ATOM 2415 O O . ASP A 1 323 ? -4.684 -1.267 27.920 1.00 10.39 323 ASP A O 1
ATOM 2420 N N . THR A 1 324 ? -6.917 -1.526 28.076 1.00 9.48 324 THR A N 1
ATOM 2421 C CA . THR A 1 324 ? -7.077 -2.672 27.181 1.00 9.01 324 THR A CA 1
ATOM 2422 C C . THR A 1 324 ? -6.491 -2.504 25.789 1.00 8.28 324 THR A C 1
ATOM 2423 O O . THR A 1 324 ? -6.012 -3.478 25.203 1.00 7.91 324 THR A O 1
ATOM 2427 N N . PHE A 1 325 ? -6.525 -1.280 25.268 1.00 7.97 325 PHE A N 1
ATOM 2428 C CA . PHE A 1 325 ? -6.243 -1.041 23.852 1.00 7.86 325 PHE A CA 1
ATOM 2429 C C . PHE A 1 325 ? -4.922 -0.352 23.574 1.00 7.89 325 PHE A C 1
ATOM 2430 O O . PHE A 1 325 ? -4.688 0.102 22.451 1.00 8.38 325 PHE A O 1
ATOM 2438 N N . HIS A 1 326 ? -4.052 -0.300 24.579 1.00 8.19 326 HIS A N 1
ATOM 2439 C CA . HIS A 1 326 ? -2.712 0.235 24.395 1.00 8.39 326 HIS A CA 1
ATOM 2440 C C . HIS A 1 326 ? -1.788 -0.806 23.785 1.00 8.15 326 HIS A C 1
ATOM 2441 O O . HIS A 1 326 ? -1.966 -2.005 23.993 1.00 9.11 326 HIS A O 1
ATOM 2448 N N . ALA A 1 327 ? -0.800 -0.343 23.022 1.00 8.26 327 ALA A N 1
ATOM 2449 C CA . ALA A 1 327 ? 0.167 -1.245 22.400 1.00 7.73 327 ALA A CA 1
ATOM 2450 C C . ALA A 1 327 ? 1.479 -0.503 22.199 1.00 8.15 327 ALA A C 1
ATOM 2451 O O . ALA A 1 327 ? 1.485 0.731 22.129 1.00 8.89 327 ALA A O 1
ATOM 2453 N N . MET A 1 328 ? 2.574 -1.259 22.090 1.00 7.61 328 MET A N 1
ATOM 2454 C CA . MET A 1 328 ? 3.912 -0.703 21.828 1.00 7.77 328 MET A CA 1
ATOM 2455 C C . MET A 1 328 ? 4.168 -0.669 20.332 1.00 7.77 328 MET A C 1
ATOM 2456 O O . MET A 1 328 ? 3.806 -1.600 19.620 1.00 9.12 328 MET A O 1
ATOM 2461 N N . ARG A 1 329 ? 4.837 0.380 19.856 1.00 7.32 329 ARG A N 1
ATOM 2462 C CA . ARG A 1 329 ? 5.254 0.427 18.459 1.00 7.79 329 ARG A CA 1
ATOM 2463 C C . ARG A 1 329 ? 6.760 0.551 18.322 1.00 7.85 329 ARG A C 1
ATOM 2464 O O . ARG A 1 329 ? 7.421 1.257 19.103 1.00 8.63 329 ARG A O 1
ATOM 2472 N N . SER A 1 330 ? 7.295 -0.140 17.319 1.00 8.07 330 SER A N 1
ATOM 2473 C CA . SER A 1 330 ? 8.728 -0.060 17.013 1.00 8.67 330 SER A CA 1
ATOM 2474 C C . SER A 1 330 ? 8.960 -0.010 15.504 1.00 8.79 330 SER A C 1
ATOM 2475 O O . SER A 1 330 ? 9.696 -0.823 14.934 1.00 9.11 330 SER A O 1
ATOM 2478 N N . SER A 1 331 ? 8.295 0.945 14.864 1.00 8.86 331 SER A N 1
ATOM 2479 C CA . SER A 1 331 ? 8.336 1.069 13.418 1.00 8.65 331 SER A CA 1
ATOM 2480 C C . SER A 1 331 ? 9.593 1.791 12.949 1.00 8.76 331 SER A C 1
ATOM 2481 O O . SER A 1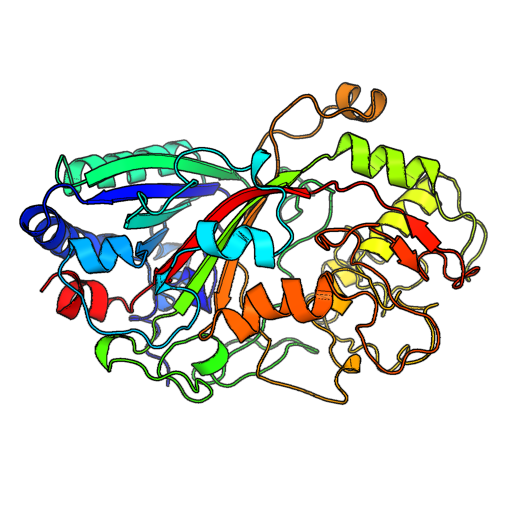 331 ? 10.212 2.550 13.699 1.00 9.64 331 SER A O 1
ATOM 2484 N N . ILE A 1 332 ? 9.950 1.578 11.686 1.00 8.63 332 ILE A N 1
ATOM 2485 C CA . ILE A 1 332 ? 11.074 2.287 11.088 1.00 8.97 332 ILE A CA 1
ATOM 2486 C C . ILE A 1 332 ? 10.729 2.671 9.645 1.00 8.86 332 ILE A C 1
ATOM 2487 O O . ILE A 1 332 ? 10.146 1.873 8.910 1.00 8.79 332 ILE A O 1
ATOM 2492 N N . PRO A 1 333 ? 11.080 3.901 9.230 1.00 8.27 333 PRO A N 1
ATOM 2493 C CA . PRO A 1 333 ? 10.871 4.258 7.820 1.00 9.05 333 PRO A CA 1
ATOM 2494 C C . PRO A 1 333 ? 11.757 3.449 6.888 1.00 9.11 333 PRO A C 1
ATOM 2495 O O . PRO A 1 333 ? 12.777 2.896 7.335 1.00 9.43 333 PRO A O 1
ATOM 2499 N N . TYR A 1 334 ? 11.410 3.396 5.605 1.00 9.06 334 TYR A N 1
ATOM 2500 C CA . TYR A 1 334 ? 12.310 2.840 4.604 1.00 10.18 334 TYR A CA 1
ATOM 2501 C C . TYR A 1 334 ? 12.271 3.676 3.345 1.00 10.43 334 TYR A C 1
ATOM 2502 O O . TYR A 1 334 ? 11.292 4.380 3.083 1.00 10.11 334 TYR A O 1
ATOM 2511 N N . GLY A 1 335 ? 13.339 3.566 2.565 1.00 11.61 335 GLY A N 1
ATOM 2512 C CA . GLY A 1 335 ? 13.391 4.167 1.248 1.00 12.68 335 GLY A CA 1
ATOM 2513 C C . GLY A 1 335 ? 14.079 5.508 1.243 1.00 13.59 335 GLY A C 1
ATOM 2514 O O . GLY A 1 335 ? 14.367 6.068 2.298 1.00 13.93 335 GLY A O 1
ATOM 2515 N N . PRO A 1 336 ? 14.346 6.036 0.042 1.00 14.59 336 PRO A N 1
ATOM 2516 C CA . PRO A 1 336 ? 15.084 7.280 -0.119 1.00 15.09 336 PRO A CA 1
ATOM 2517 C C . PRO A 1 336 ? 14.253 8.499 0.247 1.00 14.99 336 PRO A C 1
ATOM 2518 O O . PRO A 1 336 ? 13.020 8.436 0.289 1.00 14.87 336 PRO A O 1
ATOM 2522 N N . GLU A 1 337 ? 14.936 9.606 0.495 1.00 15.96 337 GLU A N 1
ATOM 2523 C CA . GLU A 1 337 ? 14.284 10.893 0.657 1.00 16.50 337 GLU A CA 1
ATOM 2524 C C . GLU A 1 337 ? 13.512 11.264 -0.600 1.00 17.61 337 GLU A C 1
ATOM 2525 O O . GLU A 1 337 ? 13.826 10.799 -1.704 1.00 18.10 337 GLU A O 1
ATOM 2531 N N . THR A 1 338 ? 12.484 12.081 -0.417 1.00 18.58 338 THR A N 1
ATOM 2532 C CA . THR A 1 338 ? 11.665 12.536 -1.520 1.00 20.12 338 THR A CA 1
ATOM 2533 C C . THR A 1 338 ? 12.357 13.741 -2.151 1.00 22.08 338 THR A C 1
ATOM 2534 O O . THR A 1 338 ? 12.587 14.759 -1.489 1.00 22.75 338 THR A O 1
ATOM 2538 N N . SER A 1 339 ? 12.704 13.602 -3.427 1.00 23.98 339 SER A N 1
ATOM 2539 C CA . SER A 1 339 ? 13.434 14.635 -4.155 1.00 25.79 339 SER A CA 1
ATOM 2540 C C . SER A 1 339 ? 12.586 15.879 -4.408 1.00 26.47 339 SER A C 1
ATOM 2541 O O . SER A 1 339 ? 11.356 15.833 -4.338 1.00 25.65 339 SER A O 1
ATOM 2544 N N . ASP A 1 340 ? 13.262 16.984 -4.719 1.00 27.96 340 ASP A N 1
ATOM 2545 C CA . ASP A 1 340 ? 12.602 18.246 -5.049 1.00 28.89 340 ASP A CA 1
ATOM 2546 C C . ASP A 1 340 ? 11.730 18.117 -6.296 1.00 28.97 340 ASP A C 1
ATOM 2547 O O . ASP A 1 340 ? 10.629 18.672 -6.347 1.00 28.93 340 ASP A O 1
ATOM 2552 N N . ALA A 1 341 ? 12.221 17.360 -7.277 1.00 29.10 341 ALA A N 1
ATOM 2553 C CA . ALA A 1 341 ? 11.504 17.120 -8.531 1.00 29.23 341 ALA A CA 1
ATOM 2554 C C . ALA A 1 341 ? 10.271 16.244 -8.329 1.00 27.90 341 ALA A C 1
ATOM 2555 O O . ALA A 1 341 ? 9.259 16.418 -9.012 1.00 28.21 341 ALA A O 1
ATOM 2557 N N . GLU A 1 342 ? 10.361 15.300 -7.394 1.00 26.45 342 GLU A N 1
ATOM 2558 C CA . GLU A 1 342 ? 9.221 14.472 -7.018 1.00 25.13 342 GLU A CA 1
ATOM 2559 C C . GLU A 1 342 ? 8.119 15.294 -6.370 1.00 24.22 342 GLU A C 1
ATOM 2560 O O . GLU A 1 342 ? 6.950 15.132 -6.702 1.00 23.93 342 GLU A O 1
ATOM 2566 N N . LEU A 1 343 ? 8.501 16.168 -5.441 1.00 24.27 343 LEU A N 1
ATOM 2567 C CA . LEU A 1 343 ? 7.536 17.019 -4.749 1.00 24.34 343 LEU A CA 1
ATOM 2568 C C . LEU A 1 343 ? 6.864 17.983 -5.723 1.00 25.10 343 LEU A C 1
ATOM 2569 O O . LEU A 1 343 ? 5.650 18.180 -5.669 1.00 25.34 343 LEU A O 1
ATOM 2574 N N . ALA A 1 344 ? 7.657 18.552 -6.627 1.00 25.88 344 ALA A N 1
ATOM 2575 C CA . ALA A 1 344 ? 7.146 19.465 -7.649 1.00 26.57 344 ALA A CA 1
ATOM 2576 C C . ALA A 1 344 ? 6.119 18.790 -8.560 1.00 26.47 344 ALA A C 1
ATOM 2577 O O . ALA A 1 344 ? 5.113 19.401 -8.933 1.00 27.01 344 ALA A O 1
ATOM 2579 N N . SER A 1 345 ? 6.374 17.529 -8.905 1.00 25.66 345 SER A N 1
ATOM 2580 C CA . SER A 1 345 ? 5.492 16.775 -9.794 1.00 25.22 345 SER A CA 1
ATOM 2581 C C . SER A 1 345 ? 4.208 16.349 -9.092 1.00 23.72 345 SER A C 1
ATOM 2582 O O . SER A 1 345 ? 3.174 16.167 -9.739 1.00 23.91 345 SER A O 1
ATOM 2585 N N . GLY A 1 346 ? 4.291 16.179 -7.772 1.00 21.90 346 GLY A N 1
ATOM 2586 C CA . GLY A 1 346 ? 3.172 15.699 -6.967 1.00 20.08 346 GLY A CA 1
ATOM 2587 C C . GLY A 1 346 ? 2.935 14.207 -7.108 1.00 18.72 346 GLY A C 1
ATOM 2588 O O . GLY A 1 346 ? 1.912 13.693 -6.657 1.00 17.76 346 GLY A O 1
ATOM 2589 N N . VAL A 1 347 ? 3.891 13.515 -7.730 1.00 18.25 347 VAL A N 1
ATOM 2590 C CA . VAL A 1 347 ? 3.758 12.093 -8.044 1.00 17.97 347 VAL A CA 1
ATOM 2591 C C . VAL A 1 347 ? 4.951 11.298 -7.499 1.00 17.19 347 VAL A C 1
ATOM 2592 O O . VAL A 1 347 ? 6.106 11.662 -7.725 1.00 17.67 347 VAL A O 1
ATOM 2596 N N . THR A 1 348 ? 4.653 10.225 -6.766 1.00 15.98 348 THR A N 1
ATOM 2597 C CA . THR A 1 348 ? 5.671 9.291 -6.284 1.00 15.63 348 THR A CA 1
ATOM 2598 C C . THR A 1 348 ? 6.431 8.628 -7.435 1.00 16.64 348 THR A C 1
ATOM 2599 O O . THR A 1 348 ? 5.824 8.113 -8.375 1.00 17.73 348 THR A O 1
ATOM 2603 N N . ALA A 1 349 ? 7.757 8.642 -7.331 1.00 16.87 349 ALA A N 1
ATOM 2604 C CA . ALA A 1 349 ? 8.645 8.003 -8.305 1.00 18.11 349 ALA A CA 1
ATOM 2605 C C . ALA A 1 349 ? 9.575 6.965 -7.673 1.00 17.97 349 ALA A C 1
ATOM 2606 O O . ALA A 1 349 ? 10.325 6.289 -8.378 1.00 19.37 349 ALA A O 1
ATOM 2608 N N . GLN A 1 350 ? 9.547 6.854 -6.349 1.00 17.30 350 GLN A N 1
ATOM 2609 C CA . GLN A 1 350 ? 10.401 5.903 -5.649 1.00 16.88 350 GLN A CA 1
ATOM 2610 C C . GLN A 1 350 ? 9.625 5.215 -4.540 1.00 15.21 350 GLN A C 1
ATOM 2611 O O . GLN A 1 350 ? 8.696 5.789 -3.983 1.00 15.43 350 GLN A O 1
ATOM 2617 N N . ASP A 1 351 ? 10.014 3.980 -4.243 1.00 14.48 351 ASP A N 1
ATOM 2618 C CA . ASP A 1 351 ? 9.424 3.183 -3.184 1.00 13.37 351 ASP A CA 1
ATOM 2619 C C . ASP A 1 351 ? 9.986 3.621 -1.835 1.00 12.25 351 ASP A C 1
ATOM 2620 O O . ASP A 1 351 ? 11.175 3.492 -1.570 1.00 12.93 351 ASP A O 1
ATOM 2625 N N . ARG A 1 352 ? 9.108 4.160 -0.999 1.00 10.95 352 ARG A N 1
ATOM 2626 C CA . ARG A 1 352 ? 9.441 4.548 0.364 1.00 10.63 352 ARG A CA 1
ATOM 2627 C C . ARG A 1 352 ? 8.214 4.321 1.238 1.00 9.53 352 ARG A C 1
ATOM 2628 O O . ARG A 1 352 ? 7.085 4.251 0.743 1.00 9.70 352 ARG A O 1
ATOM 2636 N N . GLY A 1 353 ? 8.412 4.226 2.546 1.00 9.09 353 GLY A N 1
ATOM 2637 C CA . GLY A 1 353 ? 7.275 4.017 3.427 1.00 9.01 353 GLY A CA 1
ATOM 2638 C C . GLY A 1 353 ? 7.667 3.706 4.850 1.00 8.35 353 GLY A C 1
ATOM 2639 O O . GLY A 1 353 ? 8.643 4.256 5.370 1.00 8.21 353 GLY A O 1
ATOM 2640 N N . LEU A 1 354 ? 6.906 2.818 5.476 1.00 7.91 354 LEU A N 1
ATOM 2641 C CA . LEU A 1 354 ? 7.067 2.495 6.880 1.00 7.70 354 LEU A CA 1
ATOM 2642 C C . LEU A 1 354 ? 7.002 0.996 7.050 1.00 7.65 354 LEU A C 1
ATOM 2643 O O . LEU A 1 354 ? 6.087 0.340 6.554 1.00 8.01 354 LEU A O 1
ATOM 2648 N N . LEU A 1 355 ? 8.002 0.467 7.735 1.00 7.82 355 LEU A N 1
ATOM 2649 C CA . LEU A 1 355 ? 7.961 -0.905 8.229 1.00 7.75 355 LEU A CA 1
ATOM 2650 C C . LEU A 1 355 ? 7.395 -0.829 9.640 1.00 7.24 355 LEU A C 1
ATOM 2651 O O . LEU A 1 355 ? 8.103 -0.499 10.596 1.00 8.15 355 LEU A O 1
ATOM 2656 N N . PHE A 1 356 ? 6.094 -1.097 9.731 1.00 7.39 356 PHE A N 1
ATOM 2657 C CA . PHE A 1 356 ? 5.320 -0.852 10.937 1.00 7.12 356 PHE A CA 1
ATOM 2658 C C . PHE A 1 356 ? 5.301 -2.103 11.818 1.00 7.30 356 PHE A C 1
ATOM 2659 O O . PHE A 1 356 ? 5.084 -3.224 11.332 1.00 7.40 356 PHE A O 1
ATOM 2667 N N . VAL A 1 357 ? 5.536 -1.882 13.110 1.00 7.34 357 VAL A N 1
ATOM 2668 C CA . VAL A 1 357 ? 5.650 -2.959 14.093 1.00 7.26 357 VAL A CA 1
ATOM 2669 C C . VAL A 1 357 ? 4.883 -2.548 15.335 1.00 7.22 357 VAL A C 1
ATOM 2670 O O . VAL A 1 357 ? 5.177 -1.500 15.920 1.00 7.78 357 VAL A O 1
ATOM 2674 N N . GLU A 1 358 ? 3.900 -3.361 15.727 1.00 6.71 358 GLU A N 1
ATOM 2675 C CA . GLU A 1 358 ? 3.125 -3.076 16.925 1.00 6.74 358 GLU A CA 1
ATOM 2676 C C . GLU A 1 358 ? 2.965 -4.344 17.745 1.00 6.77 358 GLU A C 1
ATOM 2677 O O . GLU A 1 358 ? 2.581 -5.387 17.201 1.00 7.64 358 GLU A O 1
ATOM 2683 N N . TYR A 1 359 ? 3.265 -4.233 19.039 1.00 6.66 359 TYR A N 1
ATOM 2684 C CA . TYR A 1 359 ? 3.232 -5.357 19.977 1.00 6.66 359 TYR A CA 1
ATOM 2685 C C . TYR A 1 359 ? 2.106 -5.219 20.989 1.00 7.20 359 TYR A C 1
ATOM 2686 O O . TYR A 1 359 ? 1.877 -4.142 21.555 1.00 7.59 359 TYR A O 1
ATOM 2695 N N . GLN A 1 360 ? 1.449 -6.345 21.257 1.00 6.70 360 GLN A N 1
ATOM 2696 C CA . GLN A 1 360 ? 0.357 -6.419 22.237 1.00 7.16 360 GLN A CA 1
ATOM 2697 C C . GLN A 1 360 ? 0.148 -7.886 22.578 1.00 7.41 360 GLN A C 1
ATOM 2698 O O . GLN A 1 360 ? 0.520 -8.767 21.804 1.00 7.68 360 GLN A O 1
ATOM 2704 N N . SER A 1 361 ? -0.454 -8.150 23.733 1.00 7.87 361 SER A N 1
ATOM 2705 C CA . SER A 1 361 ? -0.785 -9.523 24.096 1.00 8.01 361 SER A CA 1
ATOM 2706 C C . SER A 1 361 ? -1.969 -10.071 23.295 1.00 8.19 361 SER A C 1
ATOM 2707 O O . SER A 1 361 ? -2.039 -11.277 23.064 1.00 8.36 361 SER A O 1
ATOM 2710 N N . ILE A 1 362 ? -2.895 -9.195 22.898 1.00 7.71 362 ILE A N 1
ATOM 2711 C CA . ILE A 1 362 ? -4.118 -9.616 22.210 1.00 8.09 362 ILE A CA 1
ATOM 2712 C C . ILE A 1 362 ? -4.200 -8.781 20.952 1.00 7.72 362 ILE A C 1
ATOM 2713 O O . ILE A 1 362 ? -4.439 -7.572 21.014 1.00 8.19 362 ILE A O 1
ATOM 2718 N N . ILE A 1 363 ? -3.942 -9.419 19.811 1.00 7.32 363 ILE A N 1
ATOM 2719 C CA . ILE A 1 363 ? -3.927 -8.706 18.529 1.00 7.81 363 ILE A CA 1
ATOM 2720 C C . ILE A 1 363 ? -5.226 -7.922 18.337 1.00 7.74 363 ILE A C 1
ATOM 2721 O O . ILE A 1 363 ? -5.208 -6.753 17.935 1.00 7.56 363 ILE A O 1
ATOM 2726 N N . GLY A 1 364 ? -6.343 -8.562 18.665 1.00 8.28 364 GLY A N 1
ATOM 2727 C CA . GLY A 1 364 ? -7.663 -7.962 18.499 1.00 7.97 364 GLY A CA 1
ATOM 2728 C C . GLY A 1 364 ? -7.937 -6.732 19.344 1.00 8.43 364 GLY A C 1
ATOM 2729 O O . GLY A 1 364 ? -8.860 -5.980 19.053 1.00 9.24 364 GLY A O 1
ATOM 2730 N N . ASN A 1 365 ? -7.133 -6.526 20.385 1.00 7.73 365 ASN A N 1
ATOM 2731 C CA . ASN A 1 365 ? -7.287 -5.384 21.280 1.00 8.16 365 ASN A CA 1
ATOM 2732 C C . ASN A 1 365 ? -6.309 -4.245 20.999 1.00 7.69 365 ASN A C 1
ATOM 2733 O O . ASN A 1 365 ? -6.513 -3.135 21.479 1.00 8.27 365 ASN A O 1
ATOM 2738 N N . GLY A 1 366 ? -5.240 -4.522 20.259 1.00 7.69 366 GLY A N 1
ATOM 2739 C CA . GLY A 1 366 ? -4.204 -3.520 20.006 1.00 7.47 366 GLY A CA 1
ATOM 2740 C C . GLY A 1 366 ? -4.323 -3.021 18.587 1.00 7.50 366 GLY A C 1
ATOM 2741 O O . GLY A 1 366 ? -5.293 -2.348 18.249 1.00 7.30 366 GLY A O 1
ATOM 2742 N N . PHE A 1 367 ? -3.369 -3.412 17.746 1.00 7.07 367 PHE A N 1
ATOM 2743 C CA . PHE A 1 367 ? -3.382 -3.093 16.326 1.00 7.14 367 PHE A CA 1
ATOM 2744 C C . PHE A 1 367 ? -4.768 -3.201 15.685 1.00 7.29 367 PHE A C 1
ATOM 2745 O O . PHE A 1 367 ? -5.225 -2.280 15.01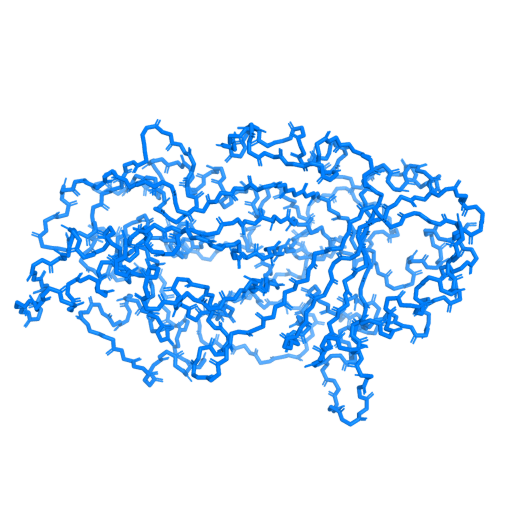1 1.00 8.07 367 PHE A O 1
ATOM 2753 N N . ARG A 1 368 ? -5.412 -4.351 15.851 1.00 7.76 368 ARG A N 1
ATOM 2754 C CA . ARG A 1 368 ? -6.626 -4.620 15.105 1.00 8.57 368 ARG A CA 1
ATOM 2755 C C . ARG A 1 368 ? -7.794 -3.756 15.561 1.00 8.69 368 ARG A C 1
ATOM 2756 O O . ARG A 1 368 ? -8.622 -3.338 14.750 1.00 9.04 368 ARG A O 1
ATOM 2764 N N . PHE A 1 369 ? -7.856 -3.497 16.869 1.00 8.18 369 PHE A N 1
ATOM 2765 C CA . PHE A 1 369 ? -8.890 -2.633 17.453 1.00 7.92 369 PHE A CA 1
ATOM 2766 C C . PHE A 1 369 ? -8.708 -1.188 17.001 1.00 7.83 369 PHE A C 1
ATOM 2767 O O . PHE A 1 369 ? -9.674 -0.515 16.634 1.00 8.21 369 PHE A O 1
ATOM 2775 N N . GLN A 1 370 ? -7.463 -0.725 17.032 1.00 7.09 370 GLN A N 1
ATOM 2776 C CA . GLN A 1 370 ? -7.107 0.610 16.558 1.00 7.22 370 GLN A CA 1
ATOM 2777 C C . GLN A 1 370 ? -7.454 0.793 15.086 1.00 7.49 370 GLN A C 1
ATOM 2778 O O . GLN A 1 370 ? -7.943 1.852 14.683 1.00 7.69 370 GLN A O 1
ATOM 2784 N N . GLN A 1 371 ? -7.235 -0.251 14.288 1.00 7.31 371 GLN A N 1
ATOM 2785 C CA . GLN A 1 371 ? -7.501 -0.198 12.857 1.00 7.59 371 GLN A CA 1
ATOM 2786 C C . GLN A 1 371 ? -8.998 -0.270 12.530 1.00 7.40 371 GLN A C 1
ATOM 2787 O O . GLN A 1 371 ? -9.538 0.593 11.824 1.00 7.84 371 GLN A O 1
ATOM 2793 N N . ILE A 1 372 ? -9.655 -1.326 13.013 1.00 7.21 372 ILE A N 1
ATOM 2794 C CA . ILE A 1 372 ? -11.021 -1.619 12.598 1.00 7.74 372 ILE A CA 1
ATOM 2795 C C . ILE A 1 372 ? -12.030 -0.821 13.420 1.00 8.20 372 ILE A C 1
ATOM 2796 O O . ILE A 1 372 ? -12.795 -0.015 12.874 1.00 9.02 372 ILE A O 1
ATOM 2801 N N . ASN A 1 373 ? -12.038 -1.054 14.730 1.00 8.75 373 ASN A N 1
ATOM 2802 C CA . ASN A 1 373 ? -13.052 -0.467 15.595 1.00 9.45 373 ASN A CA 1
ATOM 2803 C C . ASN A 1 373 ? -12.977 1.043 15.654 1.00 9.31 373 ASN A C 1
ATOM 2804 O O . ASN A 1 373 ? -13.986 1.706 15.870 1.00 9.64 373 ASN A O 1
ATOM 2809 N N . TRP A 1 374 ? -11.773 1.570 15.464 1.00 8.36 374 TRP A N 1
ATOM 2810 C CA . TRP A 1 374 ? -11.534 2.987 15.635 1.00 8.03 374 TRP A CA 1
ATOM 2811 C C . TRP A 1 374 ? -11.248 3.726 14.321 1.00 8.10 374 TRP A C 1
ATOM 2812 O O . TRP A 1 374 ? -12.096 4.488 13.855 1.00 8.23 374 TRP A O 1
ATOM 2823 N N . ALA A 1 375 ? -10.079 3.495 13.721 1.00 8.40 375 ALA A N 1
ATOM 2824 C CA . ALA A 1 375 ? -9.684 4.239 12.520 1.00 8.26 375 ALA A CA 1
ATOM 2825 C C . ALA A 1 375 ? -10.670 4.105 11.352 1.00 8.93 375 ALA A C 1
ATOM 2826 O O . ALA A 1 375 ? -10.953 5.082 10.673 1.00 8.65 375 ALA A O 1
ATOM 2828 N N . ASN A 1 376 ? -11.162 2.889 11.119 1.00 8.83 376 ASN A N 1
ATOM 2829 C CA . ASN A 1 376 ? -12.082 2.598 10.005 1.00 9.23 376 ASN A CA 1
ATOM 2830 C C . ASN A 1 376 ? -13.537 2.959 10.279 1.00 9.71 376 ASN A C 1
ATOM 2831 O O . ASN A 1 376 ? -14.406 2.804 9.407 1.00 10.80 376 ASN A O 1
ATOM 2836 N N . ASN A 1 377 ? -13.816 3.420 11.493 1.00 9.30 377 ASN A N 1
ATOM 2837 C CA . ASN A 1 377 ? -15.188 3.611 11.937 1.00 9.50 377 ASN A CA 1
ATOM 2838 C C . ASN A 1 377 ? -15.539 5.090 11.917 1.00 9.53 377 ASN A C 1
ATOM 2839 O O . ASN A 1 377 ? -15.070 5.852 12.770 1.00 9.33 377 ASN A O 1
ATOM 2844 N N . ALA A 1 378 ? -16.384 5.500 10.968 1.00 9.76 378 ALA A N 1
ATOM 2845 C CA . ALA A 1 378 ? -16.754 6.908 10.851 1.00 9.79 378 ALA A CA 1
ATOM 2846 C C . ALA A 1 378 ? -17.443 7.433 12.100 1.00 9.64 378 ALA A C 1
ATOM 2847 O O . ALA A 1 378 ? -17.422 8.630 12.369 1.00 9.69 378 ALA A O 1
ATOM 2849 N N . ASN A 1 379 ? -18.053 6.530 12.860 1.00 9.98 379 ASN A N 1
ATOM 2850 C CA . ASN A 1 379 ? -18.817 6.915 14.034 1.00 11.09 379 ASN A CA 1
ATOM 2851 C C . ASN A 1 379 ? -18.075 6.799 15.347 1.00 10.96 379 ASN A C 1
ATOM 2852 O O . ASN A 1 379 ? -18.675 6.859 16.424 1.00 12.60 379 ASN A O 1
ATOM 2857 N N . PHE A 1 380 ? -16.756 6.657 15.241 1.00 9.57 380 PHE A N 1
ATOM 2858 C CA . PHE A 1 380 ? -15.875 6.660 16.398 1.00 9.66 380 PHE A CA 1
ATOM 2859 C C . PHE A 1 380 ? -14.884 7.822 16.317 1.00 9.54 380 PHE A C 1
ATOM 2860 O O . PHE A 1 380 ? -14.324 8.059 15.254 1.00 9.64 380 PHE A O 1
ATOM 2868 N N . PRO A 1 381 ? -14.644 8.541 17.435 1.00 9.01 381 PRO A N 1
ATOM 2869 C CA . PRO A 1 381 ? -15.182 8.350 18.793 1.00 9.20 381 PRO A CA 1
ATOM 2870 C C . PRO A 1 381 ? -16.689 8.596 18.876 1.00 10.63 381 PRO A C 1
ATOM 2871 O O . PRO A 1 381 ? -17.253 9.326 18.062 1.00 10.97 381 PRO A O 1
ATOM 2875 N N . PHE A 1 382 ? -17.315 7.985 19.872 1.00 11.36 382 PHE A N 1
ATOM 2876 C CA . PHE A 1 382 ? -18.762 8.018 20.013 1.00 12.81 382 PHE A CA 1
ATOM 2877 C C . PHE A 1 382 ? -19.219 9.290 20.718 1.00 13.08 382 PHE A C 1
ATOM 2878 O O . PHE A 1 382 ? -18.410 9.996 21.342 1.00 12.87 382 PHE A O 1
ATOM 2886 N N . SER A 1 383 ? -20.514 9.581 20.594 1.00 13.66 383 SER A N 1
ATOM 2887 C CA . SER A 1 383 ? -21.179 10.683 21.306 1.00 14.65 383 SER A CA 1
ATOM 2888 C C . SER A 1 383 ? -20.632 12.079 20.980 1.00 13.86 383 SER A C 1
ATOM 2889 O O . SER A 1 383 ? -20.591 12.957 21.850 1.00 14.90 383 SER A O 1
ATOM 2892 N N . LYS A 1 384 ? -20.213 12.275 19.728 1.00 13.13 384 LYS A N 1
ATOM 2893 C CA . LYS A 1 384 ? -19.694 13.569 19.277 1.00 12.33 384 LYS A CA 1
ATOM 2894 C C . LYS A 1 384 ? -20.751 14.347 18.490 1.00 12.51 384 LYS A C 1
ATOM 2895 O O . LYS A 1 384 ? -21.620 13.738 17.856 1.00 12.92 384 LYS A O 1
ATOM 2901 N N . PRO A 1 385 ? -20.692 15.695 18.537 1.00 12.23 385 PRO A N 1
ATOM 2902 C CA . PRO A 1 385 ? -21.702 16.507 17.842 1.00 12.57 385 PRO A CA 1
ATOM 2903 C C . PRO A 1 385 ? -21.555 16.534 16.311 1.00 12.91 385 PRO A C 1
ATOM 2904 O O . PRO A 1 385 ? -22.481 16.963 15.618 1.00 14.34 385 PRO A O 1
ATOM 2908 N N . ILE A 1 386 ? -20.397 16.104 15.810 1.00 12.60 386 ILE A N 1
ATOM 2909 C CA . ILE A 1 386 ? -20.128 16.007 14.371 1.00 12.23 386 ILE A CA 1
ATOM 2910 C C . ILE A 1 386 ? -19.532 14.624 14.131 1.00 11.66 386 ILE A C 1
ATOM 2911 O O . ILE A 1 386 ? -18.646 14.206 14.869 1.00 11.18 386 ILE A O 1
ATOM 2916 N N . THR A 1 387 ? -20.022 13.913 13.119 1.00 11.10 387 THR A N 1
ATOM 2917 C CA . THR A 1 387 ? -19.453 12.620 12.732 1.00 10.72 387 THR A CA 1
ATOM 2918 C C . THR A 1 387 ? -17.942 12.730 12.548 1.00 9.99 387 THR A C 1
ATOM 2919 O O . THR A 1 387 ? -17.479 13.556 11.762 1.00 10.49 387 THR A O 1
ATOM 2923 N N . PRO A 1 388 ? -17.162 11.918 13.288 1.00 8.86 388 PRO A N 1
ATOM 2924 C CA . PRO A 1 388 ? -15.696 12.030 13.109 1.00 8.53 388 PRO A CA 1
ATOM 2925 C C . PRO A 1 388 ? -15.196 11.668 11.705 1.00 8.78 388 PRO A C 1
ATOM 2926 O O . PRO A 1 388 ? -14.342 12.364 11.150 1.00 9.41 388 PRO A O 1
ATOM 2930 N N . GLY A 1 389 ? -15.716 10.589 11.134 1.00 8.59 389 GLY A N 1
ATOM 2931 C CA . GLY A 1 389 ? -15.248 10.161 9.823 1.00 8.49 389 GLY A CA 1
ATOM 2932 C C . GLY A 1 389 ? -14.078 9.196 9.889 1.00 8.77 389 GLY A C 1
ATOM 2933 O O . GLY A 1 389 ? -13.743 8.664 10.952 1.00 9.02 389 GLY A O 1
ATOM 2934 N N . ILE A 1 390 ? -13.472 8.967 8.729 1.00 8.90 390 ILE A N 1
ATOM 2935 C CA . ILE A 1 390 ? -12.426 7.970 8.555 1.00 8.78 390 ILE A CA 1
ATOM 2936 C C . ILE A 1 390 ? -11.059 8.600 8.806 1.00 8.61 390 ILE A C 1
ATOM 2937 O O . ILE A 1 390 ? -10.768 9.677 8.294 1.00 9.18 390 ILE A O 1
ATOM 2942 N N . GLU A 1 391 ? -10.228 7.932 9.601 1.00 8.05 391 GLU A N 1
ATOM 2943 C CA . GLU A 1 391 ? -8.917 8.459 9.942 1.00 7.77 391 GLU A CA 1
ATOM 2944 C C . GLU A 1 391 ? -8.131 8.686 8.633 1.00 7.89 391 GLU A C 1
ATOM 2945 O O . GLU A 1 391 ? -7.965 7.750 7.843 1.00 7.82 391 GLU A O 1
ATOM 2951 N N . PRO A 1 392 ? -7.671 9.928 8.386 1.00 7.77 392 PRO A N 1
ATOM 2952 C CA . PRO A 1 392 ? -7.099 10.242 7.069 1.00 8.19 392 PRO A CA 1
ATOM 2953 C C . PRO A 1 392 ? -5.765 9.580 6.727 1.00 7.72 392 PRO A C 1
ATOM 2954 O O . PRO A 1 392 ? -5.463 9.457 5.539 1.00 8.80 392 PRO A O 1
ATOM 2958 N N . ILE A 1 393 ? -4.974 9.173 7.722 1.00 7.68 393 ILE A N 1
ATOM 2959 C CA . ILE A 1 393 ? -3.678 8.565 7.447 1.00 8.08 393 ILE A CA 1
ATOM 2960 C C . ILE A 1 393 ? -3.804 7.075 7.128 1.00 8.14 393 ILE A C 1
ATOM 2961 O O . ILE A 1 393 ? -3.347 6.637 6.066 1.00 8.86 393 ILE A O 1
ATOM 2966 N N . ILE A 1 394 ? -4.422 6.296 8.019 1.00 8.38 394 ILE A N 1
ATOM 2967 C CA . ILE A 1 394 ? -4.514 4.841 7.795 1.00 9.28 394 ILE A CA 1
ATOM 2968 C C . ILE A 1 394 ? -5.928 4.253 7.805 1.00 8.46 394 ILE A C 1
ATOM 2969 O O . ILE A 1 394 ? -6.084 3.052 7.669 1.00 8.10 394 ILE A O 1
ATOM 2974 N N . GLY A 1 395 ? -6.961 5.079 7.939 1.00 8.21 395 GLY A N 1
ATOM 2975 C CA . GLY A 1 395 ? -8.334 4.572 7.835 1.00 9.18 395 GLY A CA 1
ATOM 2976 C C . GLY A 1 395 ? -8.608 4.032 6.440 1.00 9.56 395 GLY A C 1
ATOM 2977 O O . GLY A 1 395 ? -8.207 4.637 5.440 1.00 9.97 395 GLY A O 1
ATOM 2978 N N . GLN A 1 396 ? -9.300 2.900 6.343 1.00 10.36 396 GLN A N 1
ATOM 2979 C CA . GLN A 1 396 ? -9.439 2.248 5.029 1.00 12.06 396 GLN A CA 1
ATOM 2980 C C . GLN A 1 396 ? -10.832 2.160 4.400 1.00 14.50 396 GLN A C 1
ATOM 2981 O O . GLN A 1 396 ? -10.974 1.780 3.230 1.00 16.64 396 GLN A O 1
ATOM 2987 N N . THR A 1 397 ? -11.843 2.523 5.170 1.00 15.05 397 THR A N 1
ATOM 2988 C CA . THR A 1 397 ? -13.231 2.520 4.732 1.00 15.75 397 THR A CA 1
ATOM 2989 C C . THR A 1 397 ? -13.441 3.546 3.623 1.00 16.21 397 THR A C 1
ATOM 2990 O O . THR A 1 397 ? -12.916 4.665 3.701 1.00 15.93 397 THR A O 1
ATOM 2994 N N . THR A 1 398 ? -14.221 3.175 2.608 1.00 17.05 398 THR A N 1
ATOM 2995 C CA . THR A 1 398 ? -14.563 4.102 1.531 1.00 17.47 398 THR A CA 1
ATOM 2996 C C . THR A 1 398 ? -16.039 4.491 1.597 1.00 17.30 398 THR A C 1
ATOM 2997 O O . THR A 1 398 ? -16.888 3.643 1.881 1.00 17.90 398 THR A O 1
ATOM 3001 N N . PRO A 1 399 ? -16.353 5.777 1.339 1.00 16.64 399 PRO A N 1
ATOM 3002 C CA . PRO A 1 399 ? -15.403 6.840 1.007 1.00 15.66 399 PRO A CA 1
ATOM 3003 C C . PRO A 1 399 ? -14.563 7.258 2.214 1.00 14.41 399 PRO A C 1
ATOM 3004 O O . PRO A 1 399 ? -15.036 7.182 3.353 1.00 13.47 399 PRO A O 1
ATOM 3008 N N . ARG A 1 400 ? -13.331 7.691 1.956 1.00 13.54 400 ARG A N 1
ATOM 3009 C CA . ARG A 1 400 ? -12.416 8.122 3.023 1.00 13.19 400 ARG A CA 1
ATOM 3010 C C . ARG A 1 400 ? -12.723 9.563 3.426 1.00 12.70 400 ARG A C 1
ATOM 3011 O O . ARG A 1 400 ? -11.910 10.482 3.225 1.00 12.58 400 ARG A O 1
ATOM 3019 N N . THR A 1 401 ? -13.907 9.760 3.995 1.00 12.73 401 THR A N 1
ATOM 3020 C CA . THR A 1 401 ? -14.378 11.092 4.337 1.00 12.68 401 THR A CA 1
ATOM 3021 C C . THR A 1 401 ? -14.153 11.353 5.818 1.00 11.90 401 THR A C 1
ATOM 3022 O O . THR A 1 401 ? -14.528 10.539 6.667 1.00 12.04 401 THR A O 1
ATOM 3026 N N . VAL A 1 402 ? -13.523 12.488 6.117 1.00 11.54 402 VAL A N 1
ATOM 3027 C CA . VAL A 1 402 ? -13.287 12.911 7.492 1.00 11.12 402 VAL A CA 1
ATOM 3028 C C . VAL A 1 402 ? -13.783 14.348 7.701 1.00 11.03 402 VAL A C 1
ATOM 3029 O O . VAL A 1 402 ? -13.619 15.200 6.832 1.00 11.45 402 VAL A O 1
ATOM 3033 N N . GLY A 1 403 ? -14.370 14.613 8.866 1.00 10.03 403 GLY A N 1
ATOM 3034 C CA . GLY A 1 403 ? -14.862 15.948 9.166 1.00 10.35 403 GLY A CA 1
ATOM 3035 C C . GLY A 1 403 ? -13.897 16.709 10.049 1.00 9.55 403 GLY A C 1
ATOM 3036 O O . GLY A 1 403 ? -12.911 16.158 10.559 1.00 9.30 403 GLY A O 1
ATOM 3037 N N . GLY A 1 404 ? -14.191 17.986 10.239 1.00 9.50 404 GLY A N 1
ATOM 3038 C CA . GLY A 1 404 ? -13.565 18.767 11.285 1.00 9.57 404 GLY A CA 1
ATOM 3039 C C . GLY A 1 404 ? -12.123 19.173 11.113 1.00 9.04 404 GLY A C 1
ATOM 3040 O O . GLY A 1 404 ? -11.554 19.756 12.024 1.00 9.46 404 GLY A O 1
ATOM 3041 N N . LEU A 1 405 ? -11.528 18.911 9.954 1.00 8.95 405 LEU A N 1
ATOM 3042 C CA . LEU A 1 405 ? -10.124 19.285 9.751 1.00 8.78 405 LEU A CA 1
ATOM 3043 C C . LEU A 1 405 ? -9.898 20.799 9.754 1.00 8.72 405 LEU A C 1
ATOM 3044 O O . LEU A 1 405 ? -8.838 21.262 10.165 1.00 8.69 405 LEU A O 1
ATOM 3049 N N . ASP A 1 406 ? -10.881 21.559 9.290 1.00 9.02 406 ASP A N 1
ATOM 3050 C CA . ASP A 1 406 ? -10.816 23.012 9.365 1.00 9.50 406 ASP A CA 1
ATOM 3051 C C . ASP A 1 406 ? -11.491 23.468 10.656 1.00 9.75 406 ASP A C 1
ATOM 3052 O O . ASP A 1 406 ? -12.716 23.379 10.786 1.00 9.44 406 ASP A O 1
ATOM 3057 N N . PRO A 1 407 ? -10.696 23.979 11.611 1.00 9.29 407 PRO A N 1
ATOM 3058 C CA . PRO A 1 407 ? -11.274 24.348 12.905 1.00 9.79 407 PRO A CA 1
ATOM 3059 C C . PRO A 1 407 ? -12.316 25.461 12.830 1.00 10.37 407 PRO A C 1
ATOM 3060 O O . PRO A 1 407 ? -13.122 25.593 13.745 1.00 10.27 407 PRO A O 1
ATOM 3064 N N . LEU A 1 408 ? -12.298 26.247 11.752 1.00 10.87 408 LEU A N 1
ATOM 3065 C CA . LEU A 1 408 ? -13.244 27.359 11.595 1.00 11.40 408 LEU A CA 1
ATOM 3066 C C . LEU A 1 408 ? -14.434 26.974 10.722 1.00 11.95 408 LEU A C 1
ATOM 3067 O O . LEU A 1 408 ? -15.355 27.766 10.545 1.00 12.82 408 LEU A O 1
ATOM 3072 N N . ASN A 1 409 ? -14.400 25.759 10.177 1.00 11.87 409 ASN A N 1
ATOM 3073 C CA . ASN A 1 409 ? -15.507 25.221 9.379 1.00 12.13 409 ASN A CA 1
ATOM 3074 C C . ASN A 1 409 ? -15.622 23.724 9.635 1.00 11.16 409 ASN A C 1
ATOM 3075 O O . ASN A 1 409 ? -15.337 22.906 8.759 1.00 10.97 409 ASN A O 1
ATOM 3080 N N . GLN A 1 410 ? -16.023 23.369 10.851 1.00 10.89 410 GLN A N 1
ATOM 3081 C CA . GLN A 1 410 ? -15.898 21.983 11.315 1.00 11.04 410 GLN A CA 1
ATOM 3082 C C . GLN A 1 410 ? -16.828 21.003 10.620 1.00 11.54 410 GLN A C 1
ATOM 3083 O O . GLN A 1 410 ? -16.540 19.810 10.546 1.00 11.49 410 GLN A O 1
ATOM 3089 N N . ASN A 1 411 ? -17.932 21.515 10.083 1.00 12.46 411 ASN A N 1
ATOM 3090 C CA . ASN A 1 411 ? -18.842 20.671 9.313 1.00 13.85 411 ASN A CA 1
ATOM 3091 C C . ASN A 1 411 ? -18.362 20.358 7.902 1.00 13.76 411 ASN A C 1
ATOM 3092 O O . ASN A 1 411 ? -18.950 19.517 7.226 1.00 14.44 411 ASN A O 1
ATOM 3097 N N . GLU A 1 412 ? -17.304 21.033 7.454 1.00 13.09 412 GLU A N 1
ATOM 3098 C CA . GLU A 1 412 ? -16.729 20.739 6.152 1.00 13.73 412 GLU A CA 1
ATOM 3099 C C . GLU A 1 412 ? -16.092 19.356 6.187 1.00 13.59 412 GLU A C 1
ATOM 3100 O O . GLU A 1 412 ? -15.323 19.031 7.095 1.00 13.08 412 GLU A O 1
ATOM 3106 N N . THR A 1 413 ? -16.422 18.540 5.197 1.00 13.78 413 THR A N 1
ATOM 3107 C CA . THR A 1 413 ? -15.805 17.225 5.090 1.00 14.85 413 THR A CA 1
ATOM 3108 C C . THR A 1 413 ? -14.707 17.219 4.037 1.00 14.45 413 THR A C 1
ATOM 3109 O O . THR A 1 413 ? -14.772 17.926 3.027 1.00 15.08 413 THR A O 1
ATOM 3113 N N . PHE A 1 414 ? -13.689 16.415 4.305 1.00 13.48 414 PHE A N 1
ATOM 3114 C CA . PHE A 1 414 ? -12.586 16.216 3.387 1.00 13.83 414 PHE A CA 1
ATOM 3115 C C . PHE A 1 414 ? -12.617 14.755 2.945 1.00 13.86 414 PHE A C 1
ATOM 3116 O O . PHE A 1 414 ? -12.688 13.855 3.788 1.00 13.87 414 PHE A O 1
ATOM 3124 N N . THR A 1 415 ? -12.588 14.518 1.638 1.00 14.30 415 THR A N 1
ATOM 3125 C CA . THR A 1 415 ? -12.444 13.160 1.119 1.00 14.54 415 THR A CA 1
ATOM 3126 C C . THR A 1 415 ? -10.989 12.995 0.695 1.00 14.13 415 THR A C 1
ATOM 3127 O O . THR A 1 415 ? -10.510 13.634 -0.242 1.00 15.01 415 THR A O 1
ATOM 3131 N N . VAL A 1 416 ? -10.284 12.140 1.421 1.00 12.08 416 VAL A N 1
ATOM 3132 C CA . VAL A 1 416 ? -8.829 12.123 1.387 1.00 12.18 416 VAL A CA 1
ATOM 3133 C C . VAL A 1 416 ? -8.348 10.908 0.585 1.00 12.11 416 VAL A C 1
ATOM 3134 O O . VAL A 1 416 ? -8.712 9.777 0.904 1.00 12.31 416 VAL A O 1
ATOM 3138 N N . PRO A 1 417 ? -7.539 11.132 -0.469 1.00 12.63 417 PRO A N 1
ATOM 3139 C CA . PRO A 1 417 ? -6.939 9.982 -1.158 1.00 12.82 417 PRO A CA 1
ATOM 3140 C C . PRO A 1 417 ? -6.115 9.147 -0.180 1.00 12.28 417 PRO A C 1
ATOM 3141 O O . PRO A 1 417 ? -5.550 9.696 0.769 1.00 12.26 417 PRO A O 1
ATOM 3145 N N . LEU A 1 418 ? -6.029 7.839 -0.407 1.00 12.43 418 LEU A N 1
ATOM 3146 C CA . LEU A 1 418 ? -5.193 6.998 0.445 1.00 12.17 418 LEU A CA 1
ATOM 3147 C C . LEU A 1 418 ? -3.718 7.219 0.109 1.00 12.17 418 LEU A C 1
ATOM 3148 O O . LEU A 1 418 ? -3.297 7.029 -1.035 1.00 13.62 418 LEU A O 1
ATOM 3153 N N . PHE A 1 419 ? -2.941 7.643 1.104 1.00 11.05 419 PHE A N 1
ATOM 3154 C CA . PHE A 1 419 ? -1.513 7.906 0.918 1.00 10.58 419 PHE A CA 1
ATOM 3155 C C . PHE A 1 419 ? -0.629 6.816 1.525 1.00 9.89 419 PHE A C 1
ATOM 3156 O O . PHE A 1 419 ? 0.607 6.893 1.450 1.00 10.16 419 PHE A O 1
ATOM 3164 N N . VAL A 1 420 ? -1.270 5.824 2.136 1.00 9.37 420 VAL A N 1
ATOM 3165 C CA . VAL A 1 420 ? -0.588 4.731 2.817 1.00 9.29 420 VAL A CA 1
ATOM 3166 C C . VAL A 1 420 ? -1.151 3.433 2.257 1.00 9.53 420 VAL A C 1
ATOM 3167 O O . VAL A 1 420 ? -2.335 3.146 2.412 1.00 10.97 420 VAL A O 1
ATOM 3171 N N . ILE A 1 421 ? -0.305 2.660 1.587 1.00 10.39 421 ILE A N 1
ATOM 3172 C CA . ILE A 1 421 ? -0.745 1.475 0.867 1.00 10.37 421 ILE A CA 1
ATOM 3173 C C . ILE A 1 421 ? -0.171 0.224 1.531 1.00 9.69 421 ILE A C 1
ATOM 3174 O O . ILE A 1 421 ? 1.049 0.050 1.551 1.00 9.50 421 ILE A O 1
ATOM 3179 N N . PRO A 1 422 ? -1.031 -0.643 2.095 1.00 9.73 422 PRO A N 1
ATOM 3180 C CA . PRO A 1 422 ? -0.508 -1.903 2.636 1.00 9.50 422 PRO A CA 1
ATOM 3181 C C . PRO A 1 422 ? -0.033 -2.825 1.516 1.00 9.83 422 PRO A C 1
ATOM 3182 O O . PRO A 1 422 ? -0.788 -3.122 0.579 1.00 10.42 422 PRO A O 1
ATOM 3186 N N . LYS A 1 423 ? 1.223 -3.258 1.613 1.00 9.19 423 LYS A N 1
ATOM 3187 C CA . LYS A 1 423 ? 1.845 -4.125 0.607 1.00 9.80 423 LYS A CA 1
ATOM 3188 C C . LYS A 1 423 ? 2.030 -5.550 1.114 1.00 9.83 423 LYS A C 1
ATOM 3189 O O . LYS A 1 423 ? 2.521 -6.411 0.385 1.00 10.79 423 LYS A O 1
ATOM 3195 N N . GLY A 1 424 ? 1.616 -5.799 2.349 1.00 9.19 424 GLY A N 1
ATOM 3196 C CA . GLY A 1 424 ? 1.821 -7.085 2.994 1.00 9.45 424 GLY A CA 1
ATOM 3197 C C . GLY A 1 424 ? 1.980 -6.897 4.483 1.00 8.80 424 GLY A C 1
ATOM 3198 O O . GLY A 1 424 ? 2.176 -5.777 4.976 1.00 9.66 424 GLY A O 1
ATOM 3199 N N . GLY A 1 425 ? 1.906 -8.007 5.198 1.00 8.31 425 GLY A N 1
ATOM 3200 C CA . GLY A 1 425 ? 2.085 -8.008 6.635 1.00 8.22 425 GLY A CA 1
ATOM 3201 C C . GLY A 1 425 ? 1.862 -9.398 7.175 1.00 7.95 425 GLY A C 1
ATOM 3202 O O . GLY A 1 425 ? 1.427 -10.298 6.449 1.00 8.40 425 GLY A O 1
ATOM 3203 N N . GLU A 1 426 ? 2.161 -9.574 8.455 1.00 8.08 426 GLU A N 1
ATOM 3204 C CA . GLU A 1 426 ? 1.954 -10.853 9.103 1.00 8.00 426 GLU A CA 1
ATOM 3205 C C . GLU A 1 426 ? 1.796 -10.666 10.602 1.00 7.88 426 GLU A C 1
ATOM 3206 O O . GLU A 1 426 ? 2.207 -9.642 11.169 1.00 8.31 426 GLU A O 1
ATOM 3212 N N . TYR A 1 427 ? 1.186 -11.663 11.233 1.00 7.39 427 TYR A N 1
ATOM 3213 C CA . TYR A 1 427 ? 1.075 -11.737 12.680 1.00 7.35 427 TYR A CA 1
ATOM 3214 C C . TYR A 1 427 ? 2.090 -12.752 13.188 1.00 7.42 427 TYR A C 1
ATOM 3215 O O . TYR A 1 427 ? 2.077 -13.917 12.762 1.00 7.47 427 TYR A O 1
ATOM 3224 N N . PHE A 1 428 ? 2.967 -12.298 14.085 1.00 7.37 428 PHE A N 1
ATOM 3225 C CA . PHE A 1 428 ? 4.041 -13.121 14.650 1.00 7.47 428 PHE A CA 1
ATOM 3226 C C . PHE A 1 428 ? 3.897 -13.230 16.158 1.00 7.76 428 PHE A C 1
ATOM 3227 O O . PHE A 1 428 ? 3.349 -12.344 16.807 1.00 8.10 428 PHE A O 1
ATOM 3235 N N . PHE A 1 429 ? 4.421 -14.312 16.714 1.00 7.83 429 PHE A N 1
ATOM 3236 C CA . PHE A 1 429 ? 4.594 -14.409 18.155 1.00 7.02 429 PHE A CA 1
ATOM 3237 C C . PHE A 1 429 ? 6.080 -14.417 18.486 1.00 6.86 429 PHE A C 1
ATOM 3238 O O . PHE A 1 429 ? 6.838 -15.232 17.944 1.00 7.44 429 PHE A O 1
ATOM 3246 N N . LEU A 1 430 ? 6.481 -13.513 19.381 1.00 6.52 430 LEU A N 1
ATOM 3247 C CA . LEU A 1 430 ? 7.857 -13.466 19.879 1.00 6.95 430 LEU A CA 1
ATOM 3248 C C . LEU A 1 430 ? 7.896 -14.093 21.259 1.00 7.54 430 LEU A C 1
ATOM 3249 O O . LEU A 1 430 ? 7.415 -13.499 22.220 1.00 8.22 430 LEU A O 1
ATOM 3254 N N . PRO A 1 431 ? 8.487 -15.299 21.371 1.00 7.47 431 PRO A N 1
ATOM 3255 C CA . PRO A 1 431 ? 8.534 -15.942 22.680 1.00 8.02 431 PRO A CA 1
ATOM 3256 C C . PRO A 1 431 ? 9.553 -15.272 23.610 1.00 7.87 431 PRO A C 1
ATOM 3257 O O . PRO A 1 431 ? 10.377 -14.442 23.179 1.00 7.99 431 PRO A O 1
ATOM 3261 N N . SER A 1 432 ? 9.500 -15.626 24.888 1.00 8.02 432 SER A N 1
ATOM 3262 C CA . SER A 1 432 ? 10.592 -15.283 25.790 1.00 8.75 432 SER A CA 1
ATOM 3263 C C . SER A 1 432 ? 11.890 -15.934 25.314 1.00 9.47 432 SER A C 1
ATOM 3264 O O . SER A 1 432 ? 11.895 -16.886 24.513 1.00 9.42 432 SER A O 1
ATOM 3267 N N . ILE A 1 433 ? 13.001 -15.436 25.828 1.00 9.84 433 ILE A N 1
ATOM 3268 C CA . ILE A 1 433 ? 14.299 -15.939 25.413 1.00 10.49 433 ILE A CA 1
ATOM 3269 C C . ILE A 1 433 ? 14.465 -17.400 25.853 1.00 10.66 433 ILE A C 1
ATOM 3270 O O . ILE A 1 433 ? 14.924 -18.240 25.069 1.00 11.17 433 ILE A O 1
ATOM 3275 N N . SER A 1 434 ? 14.060 -17.710 27.085 1.00 10.85 434 SER A N 1
ATOM 3276 C CA . SER A 1 434 ? 14.110 -19.088 27.568 1.00 11.40 434 SER A CA 1
ATOM 3277 C C . SER A 1 434 ? 13.192 -19.993 26.745 1.00 10.79 434 SER A C 1
ATOM 3278 O O . SER A 1 434 ? 13.565 -21.115 26.419 1.00 11.78 434 SER A O 1
ATOM 3281 N N . ALA A 1 435 ? 12.007 -19.504 26.370 1.00 10.22 435 ALA A N 1
ATOM 3282 C CA . ALA A 1 435 ? 11.090 -20.328 25.580 1.00 9.73 435 ALA A CA 1
ATOM 3283 C C . ALA A 1 435 ? 11.650 -20.667 24.202 1.00 9.68 435 ALA A C 1
ATOM 3284 O O . ALA A 1 435 ? 11.365 -21.734 23.663 1.00 9.76 435 ALA A O 1
ATOM 3286 N N . LEU A 1 436 ? 12.457 -19.769 23.640 1.00 9.69 436 LEU A N 1
ATOM 3287 C CA . LEU A 1 436 ? 13.095 -20.045 22.356 1.00 10.44 436 LEU A CA 1
ATOM 3288 C C . LEU A 1 436 ? 13.874 -21.355 22.365 1.00 10.97 436 LEU A C 1
ATOM 3289 O O . LEU A 1 436 ? 13.782 -22.148 21.428 1.00 11.38 436 LEU A O 1
ATOM 3294 N N . THR A 1 437 ? 14.636 -21.581 23.430 1.00 11.59 437 THR A N 1
ATOM 3295 C CA . THR A 1 437 ? 15.462 -22.782 23.515 1.00 12.08 437 THR A CA 1
ATOM 3296 C C . THR A 1 437 ? 14.791 -23.950 24.244 1.00 12.44 437 THR A C 1
ATOM 3297 O O . THR A 1 437 ? 14.983 -25.108 23.858 1.00 13.33 437 THR A O 1
ATOM 3301 N N . ALA A 1 438 ? 14.003 -23.650 25.278 1.00 12.20 438 ALA A N 1
ATOM 3302 C CA . ALA A 1 438 ? 13.385 -24.691 26.110 1.00 12.89 438 ALA A CA 1
ATOM 3303 C C . ALA A 1 438 ? 12.120 -25.280 25.490 1.00 12.91 438 ALA A C 1
ATOM 3304 O O . ALA A 1 438 ? 11.747 -26.415 25.794 1.00 14.32 438 ALA A O 1
ATOM 3306 N N . THR A 1 439 ? 11.470 -24.515 24.619 1.00 12.31 439 THR A N 1
ATOM 3307 C CA . THR A 1 439 ? 10.210 -24.947 24.008 1.00 12.40 439 THR A CA 1
ATOM 3308 C C . THR A 1 439 ? 10.314 -25.023 22.492 1.00 12.16 439 THR A C 1
ATOM 3309 O O . THR A 1 439 ? 10.167 -26.106 21.913 1.00 12.94 439 THR A O 1
ATOM 3313 N N . ILE A 1 440 ? 10.587 -23.891 21.845 1.00 12.16 440 ILE A N 1
ATOM 3314 C CA . ILE A 1 440 ? 10.582 -23.845 20.379 1.00 12.74 440 ILE A CA 1
ATOM 3315 C C . ILE A 1 440 ? 11.614 -24.818 19.803 1.00 13.54 440 ILE A C 1
ATOM 3316 O O . ILE A 1 440 ? 11.354 -25.503 18.803 1.00 14.15 440 ILE A O 1
ATOM 3321 N N . ALA A 1 441 ? 12.775 -24.887 20.451 1.00 14.02 441 ALA A N 1
ATOM 3322 C CA . ALA A 1 441 ? 13.882 -25.717 19.985 1.00 15.49 441 ALA A CA 1
ATOM 3323 C C . ALA A 1 441 ? 13.962 -27.097 20.642 1.00 16.93 441 ALA A C 1
ATOM 3324 O O . ALA A 1 441 ? 14.923 -27.841 20.407 1.00 17.47 441 ALA A O 1
ATOM 3326 N N . ALA A 1 442 ? 12.967 -27.444 21.456 1.00 18.30 442 ALA A N 1
ATOM 3327 C CA . ALA A 1 442 ? 12.953 -28.735 22.146 1.00 20.65 442 ALA A CA 1
ATOM 3328 C C . ALA A 1 442 ? 12.711 -29.901 21.186 1.00 21.86 442 ALA A C 1
ATOM 3329 O O . ALA A 1 442 ? 13.218 -31.002 21.397 1.00 24.04 442 ALA A O 1
#

Radius of gyration: 21.4 Å; Cα contacts (8 Å, |Δi|>4): 1063; chains: 1; bounding box: 51×65×49 Å

B-factor: mean 12.76, std 6.37, range [4.38, 68.4]

Nearest PDB structures (foldseek):
  3vxj-assembly1_A  TM=1.002E+00  e=4.948E-101  Bjerkandera adusta
  3mm3-assembly1_A  TM=1.001E+00  e=2.887E-97  Bjerkandera adusta
  7d8m-assembly1_A  TM=9.725E-01  e=3.029E-69  Irpex lacteus
  8re3-assembly2_B  TM=8.252E-01  e=2.240E-33  Deinococcus radiodurans
  8re2-assembly1_A  TM=8.280E-01  e=2.384E-32  Deinococcus radiodurans

InterPro domains:
  IPR006314 Dyp-type peroxidase [PS51404] (66-495)
  IPR006314 Dyp-type peroxidase [PTHR30521] (66-493)
  IPR006314 Dyp-type peroxidase [TIGR01413] (68-492)
  IPR011008 Dimeric alpha-beta barrel [SSF54909] (61-495)
  IPR048328 Dyp-type peroxidase, C-terminal domain [PF20628] (262-430)
  IPR049509 DyP dimeric alpha+beta barrel domain [PF21105] (66-214)